Protein AF-A0AAE2Y9I0-F1 (afdb_monomer)

Solvent-accessible surface area (backbone atoms only — not comparable to full-atom values): 38592 Å² total; per-residue (Å²): 131,89,86,80,85,85,92,81,86,86,81,86,80,82,89,84,82,87,54,63,82,59,63,49,53,61,48,51,58,44,52,48,55,45,51,52,48,49,51,42,50,57,42,54,56,47,48,59,47,48,61,46,49,54,58,46,55,78,53,57,71,79,46,91,62,87,66,81,80,91,90,82,84,92,88,93,85,91,84,91,92,90,89,85,81,86,85,70,70,67,61,56,50,50,65,56,50,53,54,54,47,52,55,48,52,53,54,53,48,54,54,44,55,51,50,50,52,51,51,50,49,54,51,51,52,52,51,51,55,48,52,54,50,50,53,52,53,51,52,49,52,52,50,54,48,52,49,51,53,48,50,52,49,49,54,50,52,52,50,54,48,55,53,53,47,51,57,46,56,53,49,51,50,52,51,53,50,51,51,52,54,50,51,53,53,47,54,50,49,53,52,51,48,56,52,46,54,50,50,51,53,51,48,52,55,48,50,52,53,48,54,52,53,52,51,51,50,48,57,48,46,56,49,50,55,52,52,50,25,54,50,47,56,45,52,53,49,51,50,52,52,50,53,52,51,52,52,50,50,54,54,48,52,52,48,50,50,53,49,51,53,50,53,51,57,42,54,52,48,52,49,53,49,52,55,49,48,54,49,49,52,53,46,48,61,49,45,60,46,48,53,52,51,48,53,51,50,48,56,50,45,65,53,49,49,57,54,47,63,56,48,57,75,53,57,69,84,49,62,89,65,57,78,71,68,77,73,66,77,90,72,75,84,82,77,74,82,79,79,79,82,81,76,83,78,81,83,81,81,83,86,86,78,86,88,78,87,85,88,92,86,91,93,95,92,96,95,94,95,97,96,95,96,95,96,98,92,95,96,91,90,85,96,78,69,83,64,56,68,70,43,54,60,54,51,52,61,47,48,55,52,52,49,53,49,48,55,50,51,50,56,49,50,53,51,49,49,55,49,52,55,52,53,49,52,51,50,53,58,48,49,55,53,48,53,52,50,51,54,48,53,50,52,50,53,53,49,49,54,52,51,54,50,55,47,53,53,46,52,50,52,51,52,52,51,52,52,52,48,54,52,50,52,53,50,50,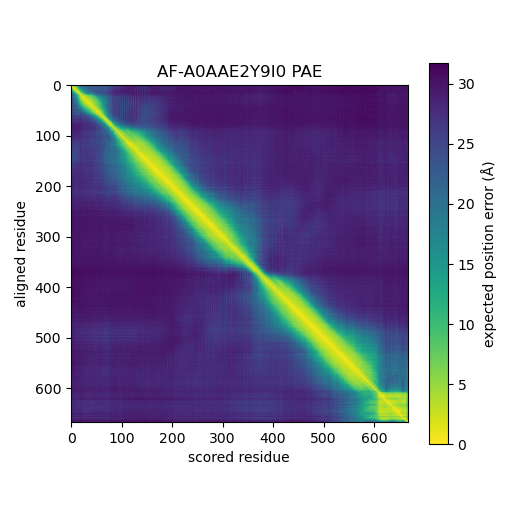54,53,48,52,51,52,53,48,44,49,52,39,52,46,53,68,45,50,54,54,48,53,54,50,47,54,53,48,55,49,51,52,50,52,52,51,50,53,50,52,52,51,54,50,55,48,50,52,51,53,52,50,53,53,52,49,54,52,50,52,56,53,48,51,54,48,52,54,50,53,47,50,55,51,53,50,49,51,51,51,50,52,52,52,49,54,52,49,52,55,48,52,51,49,50,53,53,50,51,50,52,46,52,50,54,49,48,54,47,53,50,54,50,49,52,48,51,53,52,50,61,49,53,53,56,56,53,64,59,49,72,71,40,71,52,49,54,49,47,54,52,32,57,76,59,46,58,42,39,54,71,57,47,28,67,74,69,73,46,58,67,70,57,45,55,52,37,48,64,43,40,36,76,68,51,52,29,45,79,54,100,59,36,34,32,54,43,92,79,78,135

Foldseek 3Di:
DDDDDDDDDDDDDDDDDPPVPPVCCVPVVVVCVVVCVVVVVVCVVVVVVVVVVVVVVVVVPVPDPVDPDDDDDDDDDDDDDDDDDDDPPVVVCCPVVVVVVVVVCVVVVVVVVVVVVVVVVVVVVVVVVVVVVVVVVVVVVVVVVVVVVVVVVVVVVVVVVVVVVVVVVVVVVVVVVVVVVVVVVVVVVVVVVVVVVVVVVVVVVVVVVVVVVVVVVVVVVVVVLLVLLVVLVVVVVVVVVVVVVVVVVVVVVVVVVVVVVVVVVVVVVVVVVVVVVVVVVVVVVVVVVVVVVVVVVVVVVVVVVVVVVVCVVPCVVPPVPPVVPPPPPPPPPPPPDDPPDDPDPDDPDDPDPDDDDDDDDDDDDEDDDDDDDYDDDYDDDDPDPPVPPVVVVVVVVVVVVVVVVVVVVVVVVVVVVVVVVVVVVVVVVVVVVVVVVVVVVVVVVVVVVVVVVVVVVVVVVVVVVVVVVVVVVVVVVVVVSVVSNVVSVVVVVVVVVVVVVVVVVVVVVVVVVVVVVVVVVVVVVVVVVVVVVVVVVVVVVVVVVVVVVVVVVVVVVVVVVVVVVVVVVVVVVVVVVVVVVVVVVVVVVVVVVVVVVVVVVVVVVLVPDLLSVLLVVQVVVQKDFLVRSCVVSVDDSVVSVVSLVVCVVVQQWDDDPGMIGGHPPDD

Secondary structure (DSSP, 8-state):
-------------------STTTTTTTHHHHHHHHHHHHHHHHHHHHHHHHHHHHHHHHHSSSS-SSS-------------------SSHHHHHHHHHHHHHHHHHHHHHHHHHHHHHHHHHHHHHHHHHHHHHHHHHHHHHHHHHHHHHHHHHHHHHHHHHHHHHHHHHHHHHHHHHHHHHHHHHHHHHHHHHHHHHHHHHHHHHHHHHHHHHHHHHHHHHHHHHHHHHHHHHHHHHHHHHHHHHHHHHHHHHHHHHHHHHHHHHHHHHHHHHHHHHHHHHHHHHHHHHHHHHHHHHHHHHHHHHHHHHHHHHHTTTGGGGGGGGGSSTTSGGG-GGGGGS-TTS-SS-----------------------------------SSTHHHHHH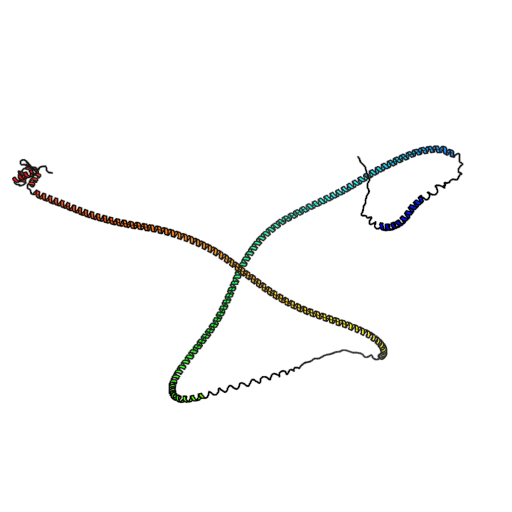HHHHHHHHHHHHHHHHHHHHHHHHHHHHHHHHHHHHHHHHHHHHHHHHHHHHHHHHHHHHHHHHHHHHHHHHHHHHHHHHHHHHHHHHHHHHHHHHHHHHHHHHHHHHHHHHHHHHHHHHHHHHHHHHHHHHHHHHHHHHHHHHHHHHHHHHHHHHHHHHHHHHHHHHHHHHHHHHHHHHHHHHHHHHHHHHHHHHHHHHHHHHHHHHHHHHHHH-HHHHHHHHHHHHSEEEHHHHHHHH---HHHHHHHHHHHTTTTSEEEETTEEEE-S---

Structure (mmCIF, N/CA/C/O backbone):
data_AF-A0AAE2Y9I0-F1
#
_entry.id   AF-A0AAE2Y9I0-F1
#
loop_
_atom_site.group_PDB
_atom_site.id
_atom_site.type_symbol
_atom_site.label_atom_id
_atom_site.label_alt_id
_atom_site.label_comp_id
_atom_site.label_asym_id
_atom_site.label_entity_id
_atom_site.label_seq_id
_atom_site.pdbx_PDB_ins_code
_atom_site.Cartn_x
_atom_site.Cartn_y
_atom_site.Cartn_z
_atom_site.occupancy
_atom_site.B_iso_or_equiv
_atom_site.auth_seq_id
_atom_site.auth_comp_id
_atom_site.auth_asym_id
_atom_site.auth_atom_id
_atom_site.pdbx_PDB_model_num
ATOM 1 N N . MET A 1 1 ? -118.455 -36.376 20.661 1.00 35.84 1 MET A N 1
ATOM 2 C CA . MET A 1 1 ? -117.616 -37.532 20.291 1.00 35.84 1 MET A CA 1
ATOM 3 C C . MET A 1 1 ? -116.541 -37.591 21.371 1.00 35.84 1 MET A C 1
ATOM 5 O O . MET A 1 1 ? -115.889 -36.574 21.562 1.00 35.84 1 MET A O 1
ATOM 9 N N . GLN A 1 2 ? -116.629 -38.518 22.335 1.00 38.59 2 GLN A N 1
ATOM 10 C CA . GLN A 1 2 ? -116.298 -39.958 22.201 1.00 38.59 2 GLN A CA 1
ATOM 11 C C . GLN A 1 2 ? -114.780 -40.130 22.034 1.00 38.59 2 GLN A C 1
ATOM 13 O O . GLN A 1 2 ? -114.181 -39.347 21.306 1.00 38.59 2 GLN A O 1
ATOM 18 N N . GLU A 1 3 ? -114.084 -41.073 22.666 1.00 35.94 3 GLU A N 1
ATOM 19 C CA . GLU A 1 3 ? -114.396 -42.248 23.522 1.00 35.94 3 GLU A CA 1
ATOM 20 C C . GLU A 1 3 ? -113.021 -42.637 24.157 1.00 35.94 3 GLU A C 1
ATOM 22 O O . GLU A 1 3 ? -112.004 -42.138 23.686 1.00 35.94 3 GLU A O 1
ATOM 27 N N . GLU A 1 4 ? -112.757 -43.461 25.171 1.00 35.94 4 GLU A N 1
ATOM 28 C CA . GLU A 1 4 ? -113.425 -44.302 26.171 1.00 35.94 4 GLU A CA 1
ATOM 29 C C . GLU A 1 4 ? -112.281 -44.940 27.027 1.00 35.94 4 GLU A C 1
ATOM 31 O O . GLU A 1 4 ? -111.120 -44.911 26.629 1.00 35.94 4 GLU A O 1
ATOM 36 N N . ASN A 1 5 ? -112.630 -45.580 28.147 1.00 36.09 5 ASN A N 1
ATOM 37 C CA . ASN A 1 5 ? -112.018 -46.792 28.739 1.00 36.09 5 ASN A CA 1
ATOM 38 C C . ASN A 1 5 ? -110.548 -46.948 29.250 1.00 36.09 5 ASN A C 1
ATOM 40 O O . ASN A 1 5 ? -109.535 -46.632 28.634 1.00 36.09 5 ASN A O 1
ATOM 44 N N . ARG A 1 6 ? -110.520 -47.593 30.435 1.00 39.19 6 ARG A N 1
ATOM 45 C CA . ARG A 1 6 ? -109.493 -48.455 31.090 1.00 39.19 6 ARG A CA 1
ATOM 46 C C . ARG A 1 6 ? -109.215 -49.741 30.252 1.00 39.19 6 ARG A C 1
ATOM 48 O O . ARG A 1 6 ? -109.975 -49.918 29.303 1.00 39.19 6 ARG A O 1
ATOM 55 N N . PRO A 1 7 ? -108.262 -50.677 30.555 1.00 52.62 7 PRO A N 1
ATOM 56 C CA . PRO A 1 7 ? -107.837 -51.187 31.893 1.00 52.62 7 PRO A CA 1
ATOM 57 C C . PRO A 1 7 ? -106.330 -51.632 31.927 1.00 52.62 7 PRO A C 1
ATOM 59 O O . PRO A 1 7 ? -105.586 -51.169 31.076 1.00 52.62 7 PRO A O 1
ATOM 62 N N . GLU A 1 8 ? -105.697 -52.473 32.766 1.00 33.06 8 GLU A N 1
ATOM 63 C CA . GLU A 1 8 ? -105.813 -53.136 34.088 1.00 33.06 8 GLU A CA 1
ATOM 64 C C . GLU A 1 8 ? -104.482 -53.905 34.354 1.00 33.06 8 GLU A C 1
ATOM 66 O O . GLU A 1 8 ? -103.784 -54.244 33.407 1.00 33.06 8 GLU A O 1
ATOM 71 N N . ALA A 1 9 ? -104.220 -54.253 35.626 1.00 29.55 9 ALA A N 1
ATOM 72 C CA . ALA A 1 9 ? -103.550 -55.476 36.133 1.00 29.55 9 ALA A CA 1
ATOM 73 C C . ALA A 1 9 ? -102.106 -55.914 35.730 1.00 29.55 9 ALA A C 1
ATOM 75 O O . ALA A 1 9 ? -101.673 -55.860 34.587 1.00 29.55 9 ALA A O 1
ATOM 76 N N . GLY A 1 10 ? -101.417 -56.526 36.712 1.00 30.02 10 GLY A N 1
ATOM 77 C CA . GLY A 1 10 ? -100.132 -57.243 36.569 1.00 30.02 10 GLY A CA 1
ATOM 78 C C . GLY A 1 10 ? -98.880 -56.370 36.790 1.00 30.02 10 GLY A C 1
ATOM 79 O O . GLY A 1 10 ? -98.886 -55.193 36.463 1.00 30.02 10 GLY A O 1
ATOM 80 N N . GLY A 1 11 ? -97.777 -56.866 37.367 1.00 31.95 11 GLY A N 1
ATOM 81 C CA . GLY A 1 11 ? -97.525 -58.193 37.944 1.00 31.95 11 GLY A CA 1
ATOM 82 C C . GLY A 1 11 ? -96.222 -58.233 38.772 1.00 31.95 11 GLY A C 1
ATOM 83 O O . GLY A 1 11 ? -95.284 -57.498 38.496 1.00 31.95 11 GLY A O 1
ATOM 84 N N . LEU A 1 12 ? -96.217 -59.070 39.815 1.00 29.14 12 LEU A N 1
ATOM 85 C CA . LEU A 1 12 ? -95.182 -59.257 40.853 1.00 29.14 12 LEU A CA 1
ATOM 86 C C . LEU A 1 12 ? -93.814 -59.791 40.359 1.00 29.14 12 LEU A C 1
ATOM 88 O O . LEU A 1 12 ? -93.726 -60.336 39.263 1.00 29.14 12 LEU A O 1
ATOM 92 N N . LYS A 1 13 ? -92.837 -59.794 41.294 1.00 39.19 13 LYS A N 1
ATOM 93 C CA . LYS A 1 13 ? -91.459 -60.357 41.249 1.00 39.19 13 LYS A CA 1
ATOM 94 C C . LYS A 1 13 ? -90.425 -59.450 40.558 1.00 39.19 13 LYS A C 1
ATOM 96 O O . LYS A 1 13 ? -90.561 -59.177 39.374 1.00 39.19 13 LYS A O 1
ATOM 101 N N . ALA A 1 14 ? -89.411 -58.877 41.219 1.00 31.19 14 ALA A N 1
ATOM 102 C CA . ALA A 1 14 ? -88.789 -59.104 42.544 1.00 31.19 14 ALA A CA 1
ATOM 103 C C . ALA A 1 14 ? -87.972 -60.407 42.687 1.00 31.19 14 ALA A C 1
ATOM 105 O O . ALA A 1 14 ? -88.260 -61.376 41.993 1.00 31.19 14 ALA A O 1
ATOM 106 N N . GLU A 1 15 ? -86.988 -60.372 43.602 1.00 36.78 15 GLU A N 1
ATOM 107 C CA . GLU A 1 15 ? -85.827 -61.284 43.749 1.00 36.78 15 GLU A CA 1
ATOM 108 C C . GLU A 1 15 ? -84.766 -61.122 42.615 1.00 36.78 15 GLU A C 1
ATOM 110 O O . GLU A 1 15 ? -85.115 -60.865 41.467 1.00 36.78 15 GLU A O 1
ATOM 115 N N . GLU A 1 16 ? -83.444 -61.148 42.866 1.00 35.66 16 GLU A N 1
ATOM 116 C CA . GLU A 1 16 ? -82.721 -61.600 44.073 1.00 35.66 16 GLU A CA 1
ATOM 117 C C . GLU A 1 16 ? -81.320 -60.944 44.281 1.00 35.66 16 GLU A C 1
ATOM 119 O O . GLU A 1 16 ? -80.697 -60.459 43.337 1.00 35.66 16 GLU A O 1
ATOM 124 N N . PHE A 1 17 ? -80.812 -61.023 45.524 1.00 35.09 17 PHE A N 1
ATOM 125 C CA . PHE A 1 17 ? -79.443 -60.732 46.018 1.00 35.09 17 PHE A CA 1
ATOM 126 C C . PHE A 1 17 ? -78.921 -59.281 46.156 1.00 35.09 17 PHE A C 1
ATOM 128 O O . PHE A 1 17 ? -79.472 -58.313 45.642 1.00 35.09 17 PHE A O 1
ATOM 135 N N . TYR A 1 18 ? -77.851 -59.159 46.962 1.00 43.16 18 TYR A N 1
ATOM 136 C CA . TYR A 1 18 ? -77.268 -57.924 47.522 1.00 43.16 18 TYR A CA 1
ATOM 137 C C . TYR A 1 18 ? -78.236 -57.103 48.399 1.00 43.16 18 TYR A C 1
ATOM 139 O O . TYR A 1 18 ? -78.216 -55.877 48.419 1.00 43.16 18 TYR A O 1
ATOM 147 N N . SER A 1 19 ? -79.128 -57.758 49.143 1.00 51.34 19 SER A N 1
ATOM 148 C CA . SER A 1 19 ? -78.824 -58.218 50.509 1.00 51.34 19 SER A CA 1
ATOM 149 C C . SER A 1 19 ? -78.333 -57.098 51.449 1.00 51.34 19 SER A C 1
ATOM 151 O O . SER A 1 19 ? -77.196 -57.108 51.921 1.00 51.34 19 SER A O 1
ATOM 153 N N . ALA A 1 20 ? -79.224 -56.160 51.788 1.00 49.28 20 ALA A N 1
ATOM 154 C CA . ALA A 1 20 ? -79.205 -55.532 53.120 1.00 49.28 20 ALA A CA 1
ATOM 155 C C . ALA A 1 20 ? -79.771 -56.495 54.193 1.00 49.28 20 ALA A C 1
ATOM 157 O O . ALA A 1 20 ? -79.472 -56.358 55.388 1.00 49.28 20 ALA A O 1
ATOM 158 N N . ASP A 1 21 ? -80.424 -57.569 53.728 1.00 51.81 21 ASP A N 1
ATOM 159 C CA . ASP A 1 21 ? -80.475 -58.944 54.259 1.00 51.81 21 ASP A CA 1
ATOM 160 C C . ASP A 1 21 ? -79.059 -59.560 54.392 1.00 51.81 21 ASP A C 1
ATOM 162 O O . ASP A 1 21 ? -78.764 -60.663 53.924 1.00 51.81 21 ASP A O 1
ATOM 166 N N . LEU A 1 22 ? -78.163 -58.780 54.995 1.00 54.69 22 LEU A N 1
ATOM 167 C CA . LEU A 1 22 ? -76.766 -59.056 55.323 1.00 54.69 22 LEU A CA 1
ATOM 168 C C . LEU A 1 22 ? -76.233 -58.097 56.410 1.00 54.69 22 LEU A C 1
ATOM 170 O O . LEU A 1 22 ? -75.142 -58.325 56.910 1.00 54.69 22 LEU A O 1
ATOM 174 N N . LEU A 1 23 ? -76.937 -57.004 56.764 1.00 54.12 23 LEU A N 1
ATOM 175 C CA . LEU A 1 23 ? -76.448 -56.030 57.762 1.00 54.12 23 LEU A CA 1
ATOM 176 C C . LEU A 1 23 ? -77.480 -55.520 58.782 1.00 54.12 23 LEU A C 1
ATOM 178 O O . LEU A 1 23 ? -77.065 -55.061 59.842 1.00 54.12 23 LEU A O 1
ATOM 182 N N . ARG A 1 24 ? -78.796 -55.690 58.572 1.00 53.62 24 ARG A N 1
ATOM 183 C CA . ARG A 1 24 ? -79.709 -55.888 59.727 1.00 53.62 24 ARG A CA 1
ATOM 184 C C . ARG A 1 24 ? -79.827 -57.364 60.112 1.00 53.62 24 ARG A C 1
ATOM 186 O O . ARG A 1 24 ? -79.843 -57.652 61.306 1.00 53.62 24 ARG A O 1
ATOM 193 N N . LYS A 1 25 ? -79.625 -58.250 59.129 1.00 58.16 25 LYS A N 1
ATOM 194 C CA . LYS A 1 25 ? -79.314 -59.684 59.274 1.00 58.16 25 LYS A CA 1
ATOM 195 C C . LYS A 1 25 ? -78.052 -60.019 60.094 1.00 58.16 25 LYS A C 1
ATOM 197 O O . LYS A 1 25 ? -77.773 -61.182 60.336 1.00 58.16 25 LYS A O 1
ATOM 202 N N . ASN A 1 26 ? -77.282 -59.016 60.523 1.00 55.97 26 ASN A N 1
ATOM 203 C CA . ASN A 1 26 ? -76.090 -59.221 61.354 1.00 55.97 26 ASN A CA 1
ATOM 204 C C . ASN A 1 26 ? -76.201 -58.610 62.763 1.00 55.97 26 ASN A C 1
ATOM 206 O O . ASN A 1 26 ? -75.243 -58.724 63.522 1.00 55.97 26 ASN A O 1
ATOM 210 N N . LEU A 1 27 ? -77.319 -57.960 63.124 1.00 58.41 27 LEU A N 1
ATOM 211 C CA . LEU A 1 27 ? -77.526 -57.436 64.486 1.00 58.41 27 LEU A CA 1
ATOM 212 C C . LEU A 1 27 ? -78.959 -57.618 65.007 1.00 58.41 27 LEU A C 1
ATOM 214 O O . LEU A 1 27 ? -79.124 -58.025 66.152 1.00 58.41 27 LEU A O 1
ATOM 218 N N . SER A 1 28 ? -79.991 -57.389 64.183 1.00 60.69 28 SER A N 1
ATOM 219 C CA . SER A 1 28 ? -81.358 -57.784 64.558 1.00 60.69 28 SER A CA 1
ATOM 220 C C . SER A 1 28 ? -81.423 -59.308 64.592 1.00 60.69 28 SER A C 1
ATOM 222 O O . SER A 1 28 ? -81.642 -59.885 65.648 1.00 60.69 28 SER A O 1
ATOM 224 N N . ASP A 1 29 ? -81.034 -59.963 63.500 1.00 61.03 29 ASP A N 1
ATOM 225 C CA . ASP A 1 29 ? -80.824 -61.412 63.412 1.00 61.03 29 ASP A CA 1
ATOM 226 C C . ASP A 1 29 ? -79.531 -61.862 64.147 1.00 61.03 29 ASP A C 1
ATOM 228 O O . ASP A 1 29 ? -78.886 -62.836 63.761 1.00 61.03 29 ASP A O 1
ATOM 232 N N . LEU A 1 30 ? -79.136 -61.149 65.211 1.00 55.91 30 LEU A N 1
ATOM 233 C CA . LEU A 1 30 ? -78.160 -61.604 66.203 1.00 55.91 30 LEU A CA 1
ATOM 234 C C . LEU A 1 30 ? -78.705 -61.478 67.633 1.00 55.91 30 LEU A C 1
ATOM 236 O O . LEU A 1 30 ? -78.523 -62.406 68.408 1.00 55.91 30 LEU A O 1
ATOM 240 N N . GLU A 1 31 ? -79.419 -60.401 67.980 1.00 57.84 31 GLU A N 1
ATOM 241 C CA . GLU A 1 31 ? -80.055 -60.270 69.307 1.00 57.84 31 GLU A CA 1
ATOM 242 C C . GLU A 1 31 ? -81.486 -60.832 69.334 1.00 57.84 31 GLU A C 1
ATOM 244 O O . GLU A 1 31 ? -81.827 -61.578 70.251 1.00 57.84 31 GLU A O 1
ATOM 249 N N . SER A 1 32 ? -82.281 -60.631 68.276 1.00 65.88 32 SER A N 1
ATOM 250 C CA . SER A 1 32 ? -83.476 -61.457 68.038 1.00 65.88 32 SER A CA 1
ATOM 251 C C . SER A 1 32 ? -83.062 -62.907 67.747 1.00 65.88 32 SER A C 1
ATOM 253 O O . SER A 1 32 ? -83.645 -63.821 68.308 1.00 65.88 32 SER A O 1
ATOM 255 N N . ALA A 1 33 ? -81.939 -63.169 67.066 1.00 60.62 33 ALA A N 1
ATOM 256 C CA . ALA A 1 33 ? -81.393 -64.536 66.986 1.00 60.62 33 ALA A CA 1
ATOM 257 C C . ALA A 1 33 ? -80.727 -65.055 68.288 1.00 60.62 33 ALA A C 1
ATOM 259 O O . ALA A 1 33 ? -80.147 -66.141 68.281 1.00 60.62 33 ALA A O 1
ATOM 260 N N . VAL A 1 34 ? -80.827 -64.329 69.409 1.00 59.75 34 VAL A N 1
ATOM 261 C CA . VAL A 1 34 ? -80.485 -64.820 70.755 1.00 59.75 34 VAL A CA 1
ATOM 262 C C . VAL A 1 34 ? -81.750 -65.000 71.593 1.00 59.75 34 VAL A C 1
ATOM 264 O O . VAL A 1 34 ? -81.954 -66.094 72.122 1.00 59.75 34 VAL A O 1
ATOM 267 N N . ASP A 1 35 ? -82.644 -64.008 71.658 1.00 61.06 35 ASP A N 1
ATOM 268 C CA . ASP A 1 35 ? -83.879 -64.129 72.446 1.00 61.06 35 ASP A CA 1
ATOM 269 C C . ASP A 1 35 ? -85.039 -64.817 71.702 1.00 61.06 35 ASP A C 1
ATOM 271 O O . ASP A 1 35 ? -85.766 -65.560 72.350 1.00 61.06 35 ASP A O 1
ATOM 275 N N . ASP A 1 36 ? -85.170 -64.738 70.371 1.00 67.38 36 ASP A N 1
ATOM 276 C CA . ASP A 1 36 ? -86.074 -65.620 69.600 1.00 67.38 36 ASP A CA 1
ATOM 277 C C . ASP A 1 36 ? -85.489 -67.028 69.423 1.00 67.38 36 ASP A C 1
ATOM 279 O O . ASP A 1 36 ? -86.234 -67.964 69.155 1.00 67.38 36 ASP A O 1
ATOM 283 N N . VAL A 1 37 ? -84.181 -67.238 69.626 1.00 66.31 37 VAL A N 1
ATOM 284 C CA . VAL A 1 37 ? -83.632 -68.599 69.792 1.00 66.31 37 VAL A CA 1
ATOM 285 C C . VAL A 1 37 ? -83.956 -69.138 71.183 1.00 66.31 37 VAL A C 1
ATOM 287 O O . VAL A 1 37 ? -84.299 -70.310 71.312 1.00 66.31 37 VAL A O 1
ATOM 290 N N . ARG A 1 38 ? -83.915 -68.304 72.226 1.00 61.78 38 ARG A N 1
ATOM 291 C CA . ARG A 1 38 ? -84.226 -68.709 73.603 1.00 61.78 38 ARG A CA 1
ATOM 292 C C . ARG A 1 38 ? -85.725 -68.918 73.832 1.00 61.78 38 ARG A C 1
ATOM 294 O O . ARG A 1 38 ? -86.134 -70.006 74.228 1.00 61.78 38 ARG A O 1
ATOM 301 N N . LEU A 1 39 ? -86.546 -67.918 73.516 1.00 63.69 39 LEU A N 1
ATOM 302 C CA . LEU A 1 39 ? -88.004 -68.025 73.501 1.00 63.69 39 LEU A CA 1
ATOM 303 C C . LEU A 1 39 ? -88.475 -68.975 72.402 1.00 63.69 39 LEU A C 1
ATOM 305 O O . LEU A 1 39 ? -89.467 -69.657 72.608 1.00 63.69 39 LEU A O 1
ATOM 309 N N . GLY A 1 40 ? -87.763 -69.103 71.281 1.00 63.81 40 GLY A N 1
ATOM 310 C CA . GLY A 1 40 ? -88.036 -70.139 70.283 1.00 63.81 40 GLY A CA 1
ATOM 311 C C . GLY A 1 40 ? -87.772 -71.548 70.802 1.00 63.81 40 GLY A C 1
ATOM 312 O O . GLY A 1 40 ? -88.524 -72.452 70.460 1.00 63.81 40 GLY A O 1
ATOM 313 N N . LEU A 1 41 ? -86.782 -71.755 71.676 1.00 59.84 41 LEU A N 1
ATOM 314 C CA . LEU A 1 41 ? -86.561 -73.043 72.336 1.00 59.84 41 LEU A CA 1
ATOM 315 C C . LEU A 1 41 ? -87.693 -73.342 73.333 1.00 59.84 41 LEU A C 1
ATOM 317 O O . LEU A 1 41 ? -88.341 -74.386 73.235 1.00 59.84 41 LEU A O 1
ATOM 321 N N . ASP A 1 42 ? -88.000 -72.397 74.225 1.00 56.00 42 ASP A N 1
ATOM 322 C CA . ASP A 1 42 ? -89.051 -72.556 75.239 1.00 56.00 42 ASP A CA 1
ATOM 323 C C . ASP A 1 42 ? -90.469 -72.609 74.628 1.00 56.00 42 ASP A C 1
ATOM 325 O O . ASP A 1 42 ? -91.330 -73.332 75.136 1.00 56.00 42 ASP A O 1
ATOM 329 N N . ALA A 1 43 ? -90.724 -71.923 73.508 1.00 61.44 43 ALA A N 1
ATOM 330 C CA . ALA A 1 43 ? -91.999 -71.934 72.783 1.00 61.44 43 ALA A CA 1
ATOM 331 C C . ALA A 1 43 ? -92.099 -73.036 71.716 1.00 61.44 43 ALA A C 1
ATOM 333 O O . ALA A 1 43 ? -93.210 -73.468 71.423 1.00 61.44 43 ALA A O 1
ATOM 334 N N . ALA A 1 44 ? -90.998 -73.575 71.180 1.00 58.75 44 ALA A N 1
ATOM 335 C CA . ALA A 1 44 ? -91.052 -74.833 70.430 1.00 58.75 44 ALA A CA 1
ATOM 336 C C . ALA A 1 44 ? -91.412 -75.993 71.368 1.00 58.75 44 ALA A C 1
ATOM 338 O O . ALA A 1 44 ? -92.227 -76.843 71.008 1.00 58.75 44 ALA A O 1
ATOM 339 N N . ILE A 1 45 ? -90.879 -75.993 72.595 1.00 56.84 45 ILE A N 1
ATOM 340 C CA . ILE A 1 45 ? -91.241 -76.959 73.639 1.00 56.84 45 ILE A CA 1
ATOM 341 C C . ILE A 1 45 ? -92.691 -76.730 74.103 1.00 56.84 45 ILE A C 1
ATOM 343 O O . ILE A 1 45 ? -93.505 -77.653 74.047 1.00 56.84 45 ILE A O 1
ATOM 347 N N . SER A 1 46 ? -93.052 -75.502 74.490 1.00 60.22 46 SER A N 1
ATOM 348 C CA . SER A 1 46 ? -94.386 -75.197 75.036 1.00 60.22 46 SER A CA 1
ATOM 349 C C . SER A 1 46 ? -95.492 -75.210 73.978 1.00 60.22 46 SER A C 1
ATOM 351 O O . SER A 1 46 ? -96.567 -75.730 74.237 1.00 60.22 46 SER A O 1
ATOM 353 N N . GLY A 1 47 ? -95.242 -74.720 72.764 1.00 60.66 47 GLY A N 1
ATOM 354 C CA . GLY A 1 47 ? -96.206 -74.703 71.658 1.00 60.66 47 GLY A CA 1
ATOM 355 C C . GLY A 1 47 ? -96.464 -76.082 71.044 1.00 60.66 47 GLY A C 1
ATOM 356 O O . GLY A 1 47 ? -97.585 -76.352 70.608 1.00 60.66 47 GLY A O 1
ATOM 357 N N . SER A 1 48 ? -95.478 -76.988 71.082 1.00 54.75 48 SER A N 1
ATOM 358 C CA . SER A 1 48 ? -95.699 -78.416 70.790 1.00 54.75 48 SER A CA 1
ATOM 359 C C . SER A 1 48 ? -96.565 -79.089 71.860 1.00 54.75 48 SER A C 1
ATOM 361 O O . SER A 1 48 ? -97.316 -80.012 71.556 1.00 54.75 48 SER A O 1
ATOM 363 N N . LEU A 1 49 ? -96.502 -78.604 73.105 1.00 55.12 49 LEU A N 1
ATOM 364 C CA . LEU A 1 49 ? -97.372 -79.017 74.208 1.00 55.12 49 LEU A CA 1
ATOM 365 C C . LEU A 1 49 ? -98.771 -78.381 74.128 1.00 55.12 49 LEU A C 1
ATOM 367 O O . LEU A 1 49 ? -99.748 -79.068 74.403 1.00 55.12 49 LEU A O 1
ATOM 371 N N . GLU A 1 50 ? -98.902 -77.120 73.712 1.00 56.34 50 GLU A N 1
ATOM 372 C CA . GLU A 1 50 ? -100.181 -76.397 73.632 1.00 56.34 50 GLU A CA 1
ATOM 373 C C . GLU A 1 50 ? -101.021 -76.861 72.423 1.00 56.34 50 GLU A C 1
ATOM 375 O O . GLU A 1 50 ? -102.195 -77.189 72.579 1.00 56.34 50 GLU A O 1
ATOM 380 N N . ASN A 1 51 ? -100.413 -77.056 71.242 1.00 56.22 51 ASN A N 1
ATOM 381 C CA . ASN A 1 51 ? -101.101 -77.717 70.121 1.00 56.22 51 ASN A CA 1
ATOM 382 C C . ASN A 1 51 ? -101.436 -79.190 70.422 1.00 56.22 51 ASN A C 1
ATOM 384 O O . ASN A 1 51 ? -102.368 -79.736 69.832 1.00 56.22 51 ASN A O 1
ATOM 388 N N . LEU A 1 52 ? -100.734 -79.850 71.353 1.00 57.66 52 LEU A N 1
ATOM 389 C CA . LEU A 1 52 ? -101.157 -81.161 71.854 1.00 57.66 52 LEU A CA 1
ATOM 390 C C . LEU A 1 52 ? -102.280 -81.042 72.901 1.00 57.66 52 LEU A C 1
ATOM 392 O O . LEU A 1 52 ? -103.166 -81.887 72.932 1.00 57.66 52 LEU A O 1
ATOM 396 N N . LYS A 1 53 ? -102.298 -79.980 73.712 1.00 58.88 53 LYS A N 1
ATOM 397 C CA . LYS A 1 53 ? -103.323 -79.671 74.724 1.00 58.88 53 LYS A CA 1
ATOM 398 C C . LYS A 1 53 ? -104.687 -79.346 74.106 1.00 58.88 53 LYS A C 1
ATOM 400 O O . LYS A 1 53 ? -105.702 -79.805 74.628 1.00 58.88 53 LYS A O 1
ATOM 405 N N . ASP A 1 54 ? -104.719 -78.688 72.950 1.00 55.94 54 ASP A N 1
ATOM 406 C CA . ASP A 1 54 ? -105.963 -78.483 72.198 1.00 55.94 54 ASP A CA 1
ATOM 407 C C . ASP A 1 54 ? -106.396 -79.743 71.420 1.00 55.94 54 ASP A C 1
ATOM 409 O O . ASP A 1 54 ? -107.592 -80.031 71.327 1.00 55.94 54 ASP A O 1
ATOM 413 N N . ASN A 1 55 ? -105.454 -80.597 70.993 1.00 55.84 55 ASN A N 1
ATOM 414 C CA . ASN A 1 55 ? -105.771 -81.971 70.565 1.00 55.84 55 ASN A CA 1
ATOM 415 C C . ASN A 1 55 ? -106.285 -82.855 71.726 1.00 55.84 55 ASN A C 1
ATOM 417 O O . ASN A 1 55 ? -107.089 -83.759 71.502 1.00 55.84 55 ASN A O 1
ATOM 421 N N . ILE A 1 56 ? -105.878 -82.583 72.970 1.00 49.16 56 ILE A N 1
ATOM 422 C CA . ILE A 1 56 ? -106.399 -83.235 74.183 1.00 49.16 56 ILE A CA 1
ATOM 423 C C . ILE A 1 56 ? -107.811 -82.727 74.513 1.00 49.16 56 ILE A C 1
ATOM 425 O O . ILE A 1 56 ? -108.664 -83.522 74.906 1.00 49.16 56 ILE A O 1
ATOM 429 N N . LEU A 1 57 ? -108.112 -81.441 74.303 1.00 45.78 57 LEU A N 1
ATOM 430 C CA . LEU A 1 57 ? -109.453 -80.890 74.535 1.00 45.78 57 LEU A CA 1
ATOM 431 C C . LEU A 1 57 ? -110.477 -81.308 73.469 1.00 45.78 57 LEU A C 1
ATOM 433 O O . LEU A 1 57 ? -111.609 -81.620 73.836 1.00 45.78 57 LEU A O 1
ATOM 437 N N . ASN A 1 58 ? -110.073 -81.477 72.205 1.00 51.84 58 ASN A N 1
ATOM 438 C CA . ASN A 1 58 ? -110.917 -82.100 71.169 1.00 51.84 58 ASN A CA 1
ATOM 439 C C . ASN A 1 58 ? -111.149 -83.619 71.363 1.00 51.84 58 ASN A C 1
ATOM 441 O O . ASN A 1 58 ? -111.897 -84.228 70.599 1.00 51.84 58 ASN A O 1
ATOM 445 N N . MET A 1 59 ? -110.560 -84.237 72.395 1.00 38.72 59 MET A N 1
ATOM 446 C CA . MET A 1 59 ? -110.892 -85.600 72.842 1.00 38.72 59 MET A CA 1
ATOM 447 C C . MET A 1 59 ? -111.396 -85.683 74.291 1.00 38.72 59 MET A C 1
ATOM 449 O O . MET A 1 59 ? -111.755 -86.773 74.735 1.00 38.72 59 MET A O 1
ATOM 453 N N . LYS A 1 60 ? -111.481 -84.568 75.030 1.00 38.72 60 LYS A N 1
ATOM 454 C CA . LYS A 1 60 ? -111.858 -84.589 76.452 1.00 38.72 60 LYS A CA 1
ATOM 455 C C . LYS A 1 60 ? -113.307 -85.031 76.665 1.00 38.72 60 LYS A C 1
ATOM 457 O O . LYS A 1 60 ? -113.552 -85.943 77.446 1.00 38.72 60 LYS A O 1
ATOM 462 N N . ASP A 1 61 ? -114.245 -84.415 75.946 1.00 37.69 61 ASP A N 1
ATOM 463 C CA . ASP A 1 61 ? -115.691 -84.611 76.140 1.00 37.69 61 ASP A CA 1
ATOM 464 C C . ASP A 1 61 ? -116.399 -85.112 74.854 1.00 37.69 61 ASP A C 1
ATOM 466 O O . ASP A 1 61 ? -117.590 -84.905 74.637 1.00 37.69 61 ASP A O 1
ATOM 470 N N . LEU A 1 62 ? -115.657 -85.858 74.016 1.00 42.88 62 LEU A N 1
ATOM 471 C CA . LEU A 1 62 ? -116.224 -86.973 73.226 1.00 42.88 62 LEU A CA 1
ATOM 472 C C . LEU A 1 62 ? -116.394 -88.236 74.113 1.00 42.88 62 LEU A C 1
ATOM 474 O O . LEU A 1 62 ? -116.994 -89.236 73.717 1.00 42.88 62 LEU A O 1
ATOM 478 N N . VAL A 1 63 ? -115.883 -88.172 75.345 1.00 39.84 63 VAL A N 1
ATOM 479 C CA . VAL A 1 63 ? -116.205 -89.058 76.465 1.00 39.84 63 VAL A CA 1
ATOM 480 C C . VAL A 1 63 ? -117.393 -88.454 77.229 1.00 39.84 63 VAL A C 1
ATOM 482 O O . VAL A 1 63 ? -117.585 -87.244 77.232 1.00 39.84 63 VAL A O 1
ATOM 485 N N . SER A 1 64 ? -118.178 -89.287 77.911 1.00 36.12 64 SER A N 1
ATOM 486 C CA . SER A 1 64 ? -119.214 -88.848 78.864 1.00 36.12 64 SER A CA 1
ATOM 487 C C . SER A 1 64 ? -120.498 -88.212 78.310 1.00 36.12 64 SER A C 1
ATOM 489 O O . SER A 1 64 ? -121.186 -87.586 79.104 1.00 36.12 64 SER A O 1
ATOM 491 N N . GLU A 1 65 ? -120.904 -88.453 77.047 1.00 34.00 65 GLU A N 1
ATOM 492 C CA . GLU A 1 65 ? -122.327 -88.791 76.790 1.00 34.00 65 GLU A CA 1
ATOM 493 C C . GLU A 1 65 ? -122.713 -89.508 75.473 1.00 34.00 65 GLU A C 1
ATOM 495 O O . GLU A 1 65 ? -123.754 -89.241 74.873 1.00 34.00 65 GLU A O 1
ATOM 500 N N . ARG A 1 66 ? -121.984 -90.571 75.087 1.00 50.62 66 ARG A N 1
ATOM 501 C CA . ARG A 1 66 ? -122.612 -91.679 74.326 1.00 50.62 66 ARG A CA 1
ATOM 502 C C . ARG A 1 66 ? -123.055 -92.829 75.239 1.00 50.62 66 ARG A C 1
ATOM 504 O O . ARG A 1 66 ? -122.704 -93.983 75.019 1.00 50.62 66 ARG A O 1
ATOM 511 N N . LEU A 1 67 ? -123.899 -92.454 76.202 1.00 43.50 67 LEU A N 1
ATOM 512 C CA . LEU A 1 67 ? -124.569 -93.262 77.227 1.00 43.50 67 LEU A CA 1
ATOM 513 C C . LEU A 1 67 ? -123.634 -93.921 78.264 1.00 43.50 67 LEU A C 1
ATOM 515 O O . LEU A 1 67 ? -122.620 -94.518 77.926 1.00 43.50 67 LEU A O 1
ATOM 519 N N . VAL A 1 68 ? -123.950 -93.898 79.563 1.00 43.62 68 VAL A N 1
ATOM 520 C CA . VAL A 1 68 ? -125.178 -93.426 80.258 1.00 43.62 68 VAL A CA 1
ATOM 521 C C . VAL A 1 68 ? -125.419 -91.903 80.092 1.00 43.62 68 VAL A C 1
ATOM 523 O O . VAL A 1 68 ? -124.445 -91.192 79.888 1.00 43.62 68 VAL A O 1
ATOM 526 N N . ALA A 1 69 ? -126.682 -91.424 80.072 1.00 54.12 69 ALA A N 1
ATOM 527 C CA . ALA A 1 69 ? -127.056 -90.084 79.549 1.00 54.12 69 ALA A CA 1
ATOM 528 C C . ALA A 1 69 ? -128.039 -89.220 80.394 1.00 54.12 69 ALA A C 1
ATOM 530 O O . ALA A 1 69 ? -128.831 -89.834 81.119 1.00 54.12 69 ALA A O 1
ATOM 531 N N . LYS A 1 70 ? -128.021 -87.857 80.277 1.00 54.47 70 LYS A N 1
ATOM 532 C CA . LYS A 1 70 ? -128.925 -86.791 80.849 1.00 54.47 70 LYS A CA 1
ATOM 533 C C . LYS A 1 70 ? -128.417 -85.318 80.625 1.00 54.47 70 LYS A C 1
ATOM 535 O O . LYS A 1 70 ? -127.222 -85.095 80.600 1.00 54.47 70 LYS A O 1
ATOM 540 N N . VAL A 1 71 ? -129.191 -84.198 80.618 1.00 51.94 71 VAL A N 1
ATOM 541 C CA . VAL A 1 71 ? -130.648 -83.874 80.768 1.00 51.94 71 VAL A CA 1
ATOM 542 C C . VAL A 1 71 ? -131.045 -82.461 80.204 1.00 51.94 71 VAL A C 1
ATOM 544 O O . VAL A 1 71 ? -130.773 -82.189 79.040 1.00 51.94 71 VAL A O 1
ATOM 547 N N . HIS A 1 72 ? -131.770 -81.591 80.943 1.00 47.97 72 HIS A N 1
ATOM 548 C CA . HIS A 1 72 ? -132.432 -80.335 80.500 1.00 47.97 72 HIS A CA 1
ATOM 549 C C . HIS A 1 72 ? -132.866 -79.428 81.703 1.00 47.97 72 HIS A C 1
ATOM 551 O O . HIS A 1 72 ? -132.511 -79.770 82.827 1.00 47.97 72 HIS A O 1
ATOM 557 N N . ILE A 1 73 ? -133.701 -78.375 81.479 1.00 46.22 73 ILE A N 1
ATOM 558 C CA . ILE A 1 73 ? -134.387 -77.453 82.461 1.00 46.22 73 ILE A CA 1
ATOM 559 C C . ILE A 1 73 ? -133.468 -76.354 83.053 1.00 46.22 73 ILE A C 1
ATOM 561 O O . ILE A 1 73 ? -132.389 -76.678 83.525 1.00 46.22 73 ILE A O 1
ATOM 565 N N . ARG A 1 74 ? -133.743 -75.027 83.091 1.00 56.66 74 ARG A N 1
ATOM 566 C CA . ARG A 1 74 ? -134.812 -74.074 82.638 1.00 56.66 74 ARG A CA 1
ATOM 567 C C . ARG A 1 74 ? -136.170 -73.994 83.389 1.00 56.66 74 ARG A C 1
ATOM 569 O O . ARG A 1 74 ? -136.976 -74.907 83.280 1.00 56.66 74 ARG A O 1
ATOM 576 N N . PHE A 1 75 ? -136.481 -72.836 84.009 1.00 47.72 75 PHE A N 1
ATOM 577 C CA . PHE A 1 75 ? -137.741 -72.518 84.739 1.00 47.72 75 PHE A CA 1
ATOM 578 C C . PHE A 1 75 ? -138.138 -71.007 84.662 1.00 47.72 75 PHE A C 1
ATOM 580 O O . PHE A 1 75 ? -137.323 -70.224 84.172 1.00 47.72 75 PHE A O 1
ATOM 587 N N . ALA A 1 76 ? -139.349 -70.589 85.101 1.00 46.75 76 ALA A N 1
ATOM 588 C CA . ALA A 1 76 ? -139.857 -69.184 85.118 1.00 46.75 76 ALA A CA 1
ATOM 589 C C . ALA A 1 76 ? -141.158 -68.976 85.970 1.00 46.75 76 ALA A C 1
ATOM 591 O O . ALA A 1 76 ? -141.712 -69.975 86.424 1.00 46.75 76 ALA A O 1
ATOM 592 N N . SER A 1 77 ? -141.666 -67.719 86.083 1.00 47.81 77 SER A N 1
ATOM 593 C CA . SER A 1 77 ? -143.055 -67.248 86.433 1.00 47.81 77 SER A CA 1
ATOM 594 C C . SER A 1 77 ? -143.219 -66.299 87.665 1.00 47.81 77 SER A C 1
ATOM 596 O O . SER A 1 77 ? -142.299 -66.178 88.466 1.00 47.81 77 SER A O 1
ATOM 598 N N . GLU A 1 78 ? -144.420 -65.684 87.790 1.00 40.88 78 GLU A N 1
ATOM 599 C CA . GLU A 1 78 ? -144.997 -64.800 88.859 1.00 40.88 78 GLU A CA 1
ATOM 600 C C . GLU A 1 78 ? -144.536 -63.304 88.919 1.00 40.88 78 GLU A C 1
ATOM 602 O O . GLU A 1 78 ? -143.459 -62.994 88.421 1.00 40.88 78 GLU A O 1
ATOM 607 N N . LEU A 1 79 ? -145.272 -62.283 89.439 1.00 40.44 79 LEU A N 1
ATOM 608 C CA . LEU A 1 79 ? -146.580 -62.150 90.156 1.00 40.44 79 LEU A CA 1
ATOM 609 C C . LEU A 1 79 ? -147.220 -60.713 89.989 1.00 40.44 79 LEU A C 1
ATOM 611 O O . LEU A 1 79 ? -146.552 -59.815 89.492 1.00 40.44 79 LEU A O 1
ATOM 615 N N . ILE A 1 80 ? -148.434 -60.480 90.552 1.00 43.69 80 ILE A N 1
ATOM 616 C CA . ILE A 1 80 ? -149.177 -59.197 90.837 1.00 43.69 80 ILE A CA 1
ATOM 617 C C . ILE A 1 80 ? -149.993 -58.601 89.653 1.00 43.69 80 ILE A C 1
ATOM 619 O O . ILE A 1 80 ? -149.471 -58.578 88.550 1.00 43.69 80 ILE A O 1
ATOM 623 N N . LYS A 1 81 ? -151.250 -58.086 89.705 1.00 40.47 81 LYS A N 1
ATOM 624 C CA . LYS A 1 81 ? -152.411 -57.901 90.647 1.00 40.47 81 LYS A CA 1
ATOM 625 C C . LYS A 1 81 ? -152.898 -56.443 90.893 1.00 40.47 81 LYS A C 1
ATOM 627 O O . LYS A 1 81 ? -152.113 -55.578 91.252 1.00 40.47 81 LYS A O 1
ATOM 632 N N . ASN A 1 82 ? -154.236 -56.283 90.899 1.00 34.41 82 ASN A N 1
ATOM 633 C CA . ASN A 1 82 ? -155.060 -55.248 91.577 1.00 34.41 82 ASN A CA 1
ATOM 634 C C . ASN A 1 82 ? -155.367 -53.881 90.901 1.00 34.41 82 ASN A C 1
ATOM 636 O O . ASN A 1 82 ? -155.690 -52.931 91.610 1.00 34.41 82 ASN A O 1
ATOM 640 N N . THR A 1 83 ? -155.391 -53.772 89.570 1.00 53.78 83 THR A N 1
ATOM 641 C CA . THR A 1 83 ? -155.921 -52.580 88.859 1.00 53.78 83 THR A CA 1
ATOM 642 C C . THR A 1 83 ? -157.051 -52.960 87.895 1.00 53.78 83 THR A C 1
ATOM 644 O O . THR A 1 83 ? -156.868 -52.896 86.682 1.00 53.78 83 THR A O 1
ATOM 647 N N . PHE A 1 84 ? -158.177 -53.443 88.434 1.00 45.19 84 PHE A N 1
ATOM 648 C CA . PHE A 1 84 ? -159.376 -53.769 87.649 1.00 45.19 84 PHE A CA 1
ATOM 649 C C . PHE A 1 84 ? -160.655 -53.517 88.480 1.00 45.19 84 PHE A C 1
ATOM 651 O O . PHE A 1 84 ? -160.879 -54.207 89.479 1.00 45.19 84 PHE A O 1
ATOM 658 N N . VAL A 1 85 ? -161.377 -52.454 88.115 1.00 44.94 85 VAL A N 1
ATOM 659 C CA . VAL A 1 85 ? -162.814 -52.075 88.218 1.00 44.94 85 VAL A CA 1
ATOM 660 C C . VAL A 1 85 ? -162.787 -50.539 88.115 1.00 44.94 85 VAL A C 1
ATOM 662 O O . VAL A 1 85 ? -162.554 -49.863 89.116 1.00 44.94 85 VAL A O 1
ATOM 665 N N . ASP A 1 86 ? -162.828 -49.922 86.923 1.00 50.16 86 ASP A N 1
ATOM 666 C CA . ASP A 1 86 ? -163.557 -50.232 85.665 1.00 50.16 86 ASP A CA 1
ATOM 667 C C . ASP A 1 86 ? -165.108 -50.244 85.848 1.00 50.16 86 ASP A C 1
ATOM 669 O O . ASP A 1 86 ? -165.604 -50.029 86.951 1.00 50.16 86 ASP A O 1
ATOM 673 N N . THR A 1 87 ? -165.991 -50.403 84.846 1.00 50.84 87 THR A N 1
ATOM 674 C CA . THR A 1 87 ? -165.829 -51.071 83.529 1.00 50.84 87 THR A CA 1
ATOM 675 C C . THR A 1 87 ? -166.657 -50.477 82.382 1.00 50.84 87 THR A C 1
ATOM 677 O O . THR A 1 87 ? -166.715 -51.085 81.319 1.00 50.84 87 THR A O 1
ATOM 680 N N . VAL A 1 88 ? -167.384 -49.365 82.574 1.00 52.12 88 VAL A N 1
ATOM 681 C CA . VAL A 1 88 ? -168.533 -49.050 81.685 1.00 52.12 88 VAL A CA 1
ATOM 682 C C . VAL A 1 88 ? -168.502 -47.673 81.004 1.00 52.12 88 VAL A C 1
ATOM 684 O O . VAL A 1 88 ? -169.023 -47.565 79.898 1.00 52.12 88 VAL A O 1
ATOM 687 N N . SER A 1 89 ? -167.879 -46.634 81.578 1.00 48.94 89 SER A N 1
ATOM 688 C CA . SER A 1 89 ? -167.790 -45.326 80.889 1.00 48.94 89 SER A CA 1
ATOM 689 C C . SER A 1 89 ? -166.649 -45.249 79.868 1.00 48.94 89 SER A C 1
ATOM 691 O O . SER A 1 89 ? -166.860 -44.696 78.793 1.00 48.94 89 SER A O 1
ATOM 693 N N . GLU A 1 90 ? -165.493 -45.862 80.150 1.00 55.97 90 GLU A N 1
ATOM 694 C CA . GLU A 1 90 ? -164.327 -45.908 79.238 1.00 55.97 90 GLU A CA 1
ATOM 695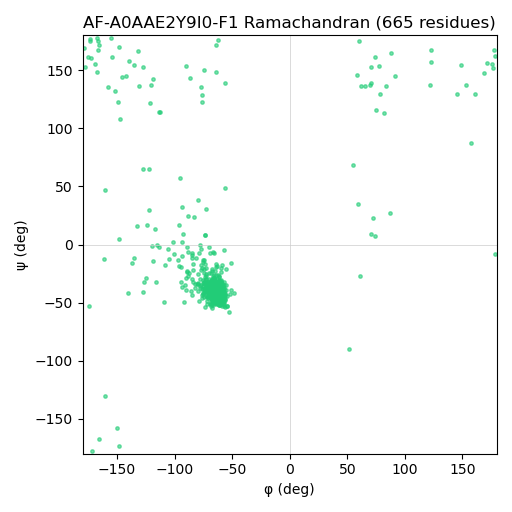 C C . GLU A 1 90 ? -164.654 -46.580 77.888 1.00 55.97 90 GLU A C 1
ATOM 697 O O . GLU A 1 90 ? -164.057 -46.282 76.858 1.00 55.97 90 GLU A O 1
ATOM 702 N N . VAL A 1 91 ? -165.684 -47.434 77.851 1.00 60.34 91 VAL A N 1
ATOM 703 C CA . VAL A 1 91 ? -166.171 -48.100 76.627 1.00 60.34 91 VAL A CA 1
ATOM 704 C C . VAL A 1 91 ? -166.725 -47.094 75.595 1.00 60.34 91 VAL A C 1
ATOM 706 O O . VAL A 1 91 ? -166.831 -47.407 74.408 1.00 60.34 91 VAL A O 1
ATOM 709 N N . VAL A 1 92 ? -167.071 -45.869 76.014 1.00 52.16 92 VAL A N 1
ATOM 710 C CA . VAL A 1 92 ? -167.511 -44.790 75.110 1.00 52.16 92 VAL A CA 1
ATOM 711 C C . VAL A 1 92 ? -166.333 -43.976 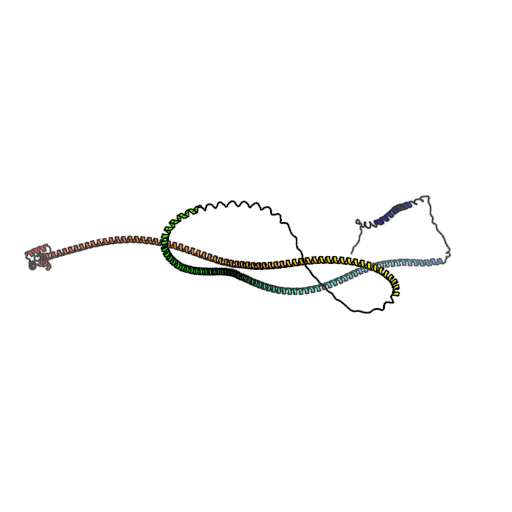74.562 1.00 52.16 92 VAL A C 1
ATOM 713 O O . VAL A 1 92 ? -166.453 -43.438 73.455 1.00 52.16 92 VAL A O 1
ATOM 716 N N . ASP A 1 93 ? -165.195 -43.943 75.265 1.00 56.03 93 ASP A N 1
ATOM 717 C CA . ASP A 1 93 ? -163.951 -43.381 74.730 1.00 56.03 93 ASP A CA 1
ATOM 718 C C . ASP A 1 93 ? -163.495 -44.220 73.528 1.00 56.03 93 ASP A C 1
ATOM 720 O O . ASP A 1 93 ? -163.338 -43.674 72.433 1.00 56.03 93 ASP A O 1
ATOM 724 N N . GLU A 1 94 ? -163.429 -45.555 73.667 1.00 56.62 94 GLU A N 1
ATOM 725 C CA . GLU A 1 94 ? -163.006 -46.442 72.571 1.00 56.62 94 GLU A CA 1
ATOM 726 C C . GLU A 1 94 ? -163.804 -46.214 71.278 1.00 56.62 94 GLU A C 1
ATOM 728 O O . GLU A 1 94 ? -163.218 -45.872 70.255 1.00 56.62 94 GLU A O 1
ATOM 733 N N . VAL A 1 95 ? -165.136 -46.352 71.272 1.00 60.59 95 VAL A N 1
ATOM 734 C CA . VAL A 1 95 ? -165.879 -46.375 69.992 1.00 60.59 95 VAL A CA 1
ATOM 735 C C . VAL A 1 95 ? -165.830 -45.032 69.247 1.00 60.59 95 VAL A C 1
ATOM 737 O O . VAL A 1 95 ? -165.748 -45.020 68.015 1.00 60.59 95 VAL A O 1
ATOM 740 N N . ARG A 1 96 ? -165.879 -43.891 69.949 1.00 51.34 96 ARG A N 1
ATOM 741 C CA . ARG A 1 96 ? -165.878 -42.572 69.289 1.00 51.34 96 ARG A CA 1
ATOM 742 C C . ARG A 1 96 ? -164.470 -42.085 68.964 1.00 51.34 96 ARG A C 1
ATOM 744 O O . ARG A 1 96 ? -164.268 -41.533 67.879 1.00 51.34 96 ARG A O 1
ATOM 751 N N . GLU A 1 97 ? -163.523 -42.238 69.885 1.00 58.12 97 GLU A N 1
ATOM 752 C CA . GLU A 1 97 ? -162.171 -41.722 69.692 1.00 58.12 97 GLU A CA 1
ATOM 753 C C . GLU A 1 97 ? -161.435 -42.554 68.640 1.00 58.12 97 GLU A C 1
ATOM 755 O O . GLU A 1 97 ? -160.939 -41.994 67.663 1.00 58.12 97 GLU A O 1
ATOM 760 N N . GLN A 1 98 ? -161.517 -43.886 68.716 1.00 59.94 98 GLN A N 1
ATOM 761 C CA . GLN A 1 98 ? -160.900 -44.804 67.752 1.00 59.94 98 GLN A CA 1
ATOM 762 C C . GLN A 1 98 ? -161.458 -44.617 66.325 1.00 59.94 98 GLN A C 1
ATOM 764 O O . GLN A 1 98 ? -160.716 -44.754 65.354 1.00 59.94 98 GLN A O 1
ATOM 769 N N . ALA A 1 99 ? -162.725 -44.208 66.159 1.00 60.38 99 ALA A N 1
ATOM 770 C CA . ALA A 1 99 ? -163.292 -43.870 64.848 1.00 60.38 99 ALA A CA 1
ATOM 771 C C . ALA A 1 99 ? -162.668 -42.602 64.224 1.00 60.38 99 ALA A C 1
ATOM 773 O O . ALA A 1 99 ? -162.279 -42.614 63.053 1.00 60.38 99 ALA A O 1
ATOM 774 N N . MET A 1 100 ? -162.533 -41.516 64.996 1.00 56.53 100 MET A N 1
ATOM 775 C CA . MET A 1 100 ? -161.894 -40.274 64.527 1.00 56.53 100 MET A CA 1
ATOM 776 C C . MET A 1 100 ? -160.379 -40.445 64.356 1.00 56.53 100 MET A C 1
ATOM 778 O O . MET A 1 100 ? -159.795 -39.943 63.394 1.00 56.53 100 MET A O 1
ATOM 782 N N . GLN A 1 101 ? -159.744 -41.187 65.261 1.00 59.44 101 GLN A N 1
ATOM 783 C CA . GLN A 1 101 ? -158.306 -41.421 65.275 1.00 59.44 101 GLN A CA 1
ATOM 784 C C . GLN A 1 101 ? -157.872 -42.341 64.126 1.00 59.44 101 GLN A C 1
ATOM 786 O O . GLN A 1 101 ? -156.864 -42.059 63.488 1.00 59.44 101 GLN A O 1
ATOM 791 N N . ASN A 1 102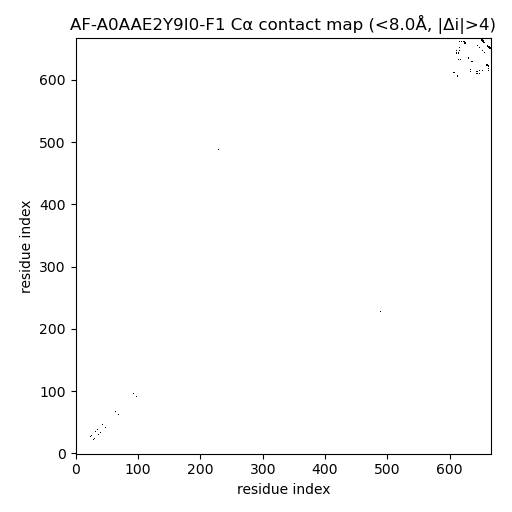 ? -158.668 -43.354 63.758 1.00 64.38 102 ASN A N 1
ATOM 792 C CA . ASN A 1 102 ? -158.425 -44.151 62.549 1.00 64.38 102 ASN A CA 1
ATOM 793 C C . ASN A 1 102 ? -158.500 -43.309 61.264 1.00 64.38 102 ASN A C 1
ATOM 795 O O . ASN A 1 102 ? -157.659 -43.475 60.380 1.00 64.38 102 ASN A O 1
ATOM 799 N N . LEU A 1 103 ? -159.454 -42.372 61.164 1.00 58.94 103 LEU A N 1
ATOM 800 C CA . LEU A 1 103 ? -159.544 -41.466 60.013 1.00 58.94 103 LEU A CA 1
ATOM 801 C C . LEU A 1 103 ? -158.341 -40.508 59.951 1.00 58.94 103 LEU A C 1
ATOM 803 O O . LEU A 1 103 ? -157.769 -40.308 58.879 1.00 58.94 103 LEU A O 1
ATOM 807 N N . SER A 1 104 ? -157.924 -39.964 61.099 1.00 59.41 104 SER A N 1
ATOM 808 C CA . SER A 1 104 ? -156.735 -39.110 61.195 1.00 59.41 104 SER A CA 1
ATOM 809 C C . SER A 1 104 ? -155.466 -39.876 60.814 1.00 59.41 104 SER A C 1
ATOM 811 O O . SER A 1 104 ? -154.717 -39.416 59.959 1.00 59.41 104 SER A O 1
ATOM 813 N N . ASN A 1 105 ? -155.253 -41.070 61.375 1.00 66.75 105 ASN A N 1
ATOM 814 C CA . ASN A 1 105 ? -154.067 -41.896 61.134 1.00 66.75 105 ASN A CA 1
ATOM 815 C C . ASN A 1 105 ? -153.924 -42.308 59.658 1.00 66.75 105 ASN A C 1
ATOM 817 O O . ASN A 1 105 ? -152.807 -42.347 59.143 1.00 66.75 105 ASN A O 1
ATOM 821 N N . ALA A 1 106 ? -155.033 -42.578 58.959 1.00 65.62 106 ALA A N 1
ATOM 822 C CA . ALA A 1 106 ? -155.011 -42.891 57.529 1.00 65.62 106 ALA A CA 1
ATOM 823 C C . ALA A 1 106 ? -154.567 -41.685 56.677 1.00 65.62 106 ALA A C 1
ATOM 825 O O . ALA A 1 106 ? -153.674 -41.813 55.837 1.00 65.62 106 ALA A O 1
ATOM 826 N N . ILE A 1 107 ? -155.144 -40.504 56.928 1.00 61.56 107 ILE A N 1
ATOM 827 C CA . ILE A 1 107 ? -154.808 -39.266 56.204 1.00 61.56 107 ILE A CA 1
ATOM 828 C C . ILE A 1 107 ? -153.375 -38.818 56.522 1.00 61.56 107 ILE A C 1
ATOM 830 O O . ILE A 1 107 ? -152.631 -38.449 55.613 1.00 61.56 107 ILE A O 1
ATOM 834 N N . GLU A 1 108 ? -152.968 -38.878 57.793 1.00 64.38 108 GLU A N 1
ATOM 835 C CA . GLU A 1 108 ? -151.611 -38.552 58.247 1.00 64.38 108 GLU A CA 1
ATOM 836 C C . GLU A 1 108 ? -150.577 -39.487 57.598 1.00 64.38 108 GLU A C 1
ATOM 838 O O . GLU A 1 108 ? -149.545 -39.015 57.120 1.00 64.38 108 GLU A O 1
ATOM 843 N N . GLY A 1 109 ? -150.889 -40.787 57.495 1.00 69.19 109 GLY A N 1
ATOM 844 C CA . GLY A 1 109 ? -150.049 -41.801 56.856 1.00 69.19 109 GLY A CA 1
ATOM 845 C C . GLY A 1 109 ? -149.782 -41.529 55.373 1.00 69.19 109 GLY A C 1
ATOM 846 O O . GLY A 1 109 ? -148.620 -41.460 54.966 1.00 69.19 109 GLY A O 1
ATOM 847 N N . GLU A 1 110 ? -150.819 -41.305 54.558 1.00 65.69 110 GLU A N 1
ATOM 848 C CA . GLU A 1 110 ? -150.619 -40.969 53.137 1.00 65.69 110 GLU A CA 1
ATOM 849 C C . GLU A 1 110 ? -149.942 -39.599 52.956 1.00 65.69 110 GLU A C 1
ATOM 851 O O . GLU A 1 110 ? -149.011 -39.465 52.153 1.00 65.69 110 GLU A O 1
ATOM 856 N N . MET A 1 111 ? -150.315 -38.598 53.765 1.00 65.62 111 MET A N 1
ATOM 857 C CA . MET A 1 111 ? -149.624 -37.302 53.813 1.00 65.62 111 MET A CA 1
ATOM 858 C C . MET A 1 111 ? -148.148 -37.439 54.196 1.00 65.62 111 MET A C 1
ATOM 860 O O . MET A 1 111 ? -147.327 -36.633 53.754 1.00 65.62 111 MET A O 1
ATOM 864 N N . GLN A 1 112 ? -147.777 -38.408 55.033 1.00 71.31 112 GLN A N 1
ATOM 865 C CA . GLN A 1 112 ? -146.388 -38.644 55.411 1.00 71.31 112 GLN A CA 1
ATOM 866 C C . GLN A 1 112 ? -145.613 -39.339 54.286 1.00 71.31 112 GLN A C 1
ATOM 868 O O . GLN A 1 112 ? -144.550 -38.844 53.914 1.00 71.31 112 GLN A O 1
ATOM 873 N N . VAL A 1 113 ? -146.164 -40.385 53.660 1.00 73.00 113 VAL A N 1
ATOM 874 C CA . VAL A 1 113 ? -145.544 -41.044 52.492 1.00 73.00 113 VAL A CA 1
ATOM 875 C C . VAL A 1 113 ? -145.325 -40.049 51.343 1.00 73.00 113 VAL A C 1
ATOM 877 O O . VAL A 1 113 ? -144.251 -40.025 50.737 1.00 73.00 113 VAL A O 1
ATOM 880 N N . PHE A 1 114 ? -146.292 -39.165 51.075 1.00 70.31 114 PHE A N 1
ATOM 881 C CA . PHE A 1 114 ? -146.157 -38.129 50.047 1.00 70.31 114 PHE A CA 1
ATOM 882 C C . PHE A 1 114 ? -145.116 -37.055 50.418 1.00 70.31 114 PHE A C 1
ATOM 884 O O . PHE A 1 114 ? -144.285 -36.683 49.581 1.00 70.31 114 PHE A O 1
ATOM 891 N N . ARG A 1 115 ? -145.089 -36.601 51.684 1.00 73.00 115 ARG A N 1
ATOM 892 C CA . ARG A 1 115 ? -144.046 -35.692 52.203 1.00 73.00 115 ARG A CA 1
ATOM 893 C C . ARG A 1 115 ? -142.652 -36.321 52.098 1.00 73.00 115 ARG A C 1
ATOM 895 O O . ARG A 1 115 ? -141.716 -35.648 51.665 1.00 73.00 115 ARG A O 1
ATOM 902 N N . GLU A 1 116 ? -142.495 -37.601 52.424 1.00 74.50 116 GLU A N 1
ATOM 903 C CA . GLU A 1 116 ? -141.228 -38.331 52.292 1.00 74.50 116 GLU A CA 1
ATOM 904 C C . GLU A 1 116 ? -140.795 -38.489 50.826 1.00 74.50 116 GLU A C 1
ATOM 906 O O . GLU A 1 116 ? -139.625 -38.256 50.513 1.00 74.50 116 GLU A O 1
ATOM 911 N N . ALA A 1 117 ? -141.720 -38.791 49.909 1.00 73.50 117 ALA A N 1
ATOM 912 C CA . ALA A 1 117 ? -141.436 -38.880 48.476 1.00 73.50 117 ALA A CA 1
ATOM 913 C C . ALA A 1 117 ? -140.941 -37.542 47.892 1.00 73.50 117 ALA A C 1
ATOM 915 O O . ALA A 1 117 ? -139.896 -37.509 47.233 1.00 73.50 117 ALA A O 1
ATOM 916 N N . ILE A 1 118 ? -141.629 -36.429 48.187 1.00 73.50 118 ILE A N 1
ATOM 917 C CA . ILE A 1 118 ? -141.206 -35.085 47.757 1.00 73.50 118 ILE A CA 1
ATOM 918 C C . ILE A 1 118 ? -139.860 -34.708 48.379 1.00 73.50 118 ILE A C 1
ATOM 920 O O . ILE A 1 118 ? -138.961 -34.272 47.658 1.00 73.50 118 ILE A O 1
ATOM 924 N N . ASN A 1 119 ? -139.670 -34.927 49.684 1.00 77.06 119 ASN A N 1
ATOM 925 C CA . ASN A 1 119 ? -138.400 -34.635 50.354 1.00 77.06 119 ASN A CA 1
ATOM 926 C C . ASN A 1 119 ? -137.236 -35.445 49.760 1.00 77.06 119 ASN A C 1
ATOM 928 O O . ASN A 1 119 ? -136.140 -34.911 49.581 1.00 77.06 119 ASN A O 1
ATOM 932 N N . LYS A 1 120 ? -137.463 -36.713 49.398 1.00 76.25 120 LYS A N 1
ATOM 933 C CA . LYS A 1 120 ? -136.461 -37.583 48.764 1.00 76.25 120 LYS A CA 1
ATOM 934 C C . LYS A 1 120 ? -136.126 -37.1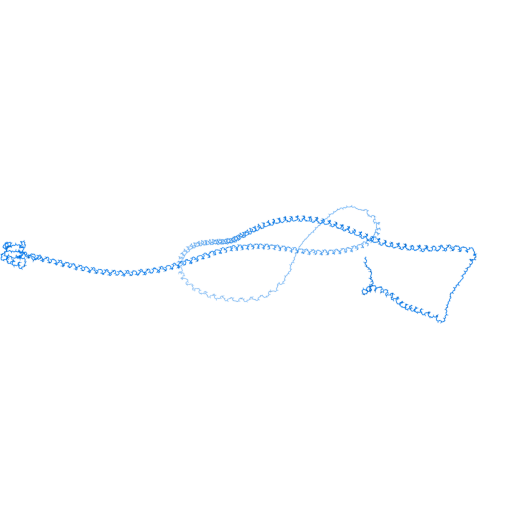27 47.340 1.00 76.25 120 LYS A C 1
ATOM 936 O O . LYS A 1 120 ? -134.946 -37.075 46.994 1.00 76.25 120 LYS A O 1
ATOM 941 N N . PHE A 1 121 ? -137.121 -36.727 46.544 1.00 78.50 121 PHE A N 1
ATOM 942 C CA . PHE A 1 121 ? -136.895 -36.148 45.214 1.00 78.50 121 PHE A CA 1
ATOM 943 C C . PHE A 1 121 ? -136.137 -34.815 45.294 1.00 78.50 121 PHE A C 1
ATOM 945 O O . PHE A 1 121 ? -135.092 -34.669 44.662 1.00 78.50 121 PHE A O 1
ATOM 952 N N . ALA A 1 122 ? -136.602 -33.875 46.121 1.00 72.81 122 ALA A N 1
ATOM 953 C CA . ALA A 1 122 ? -135.983 -32.562 46.291 1.00 72.81 122 ALA A CA 1
ATOM 954 C C . ALA A 1 122 ? -134.532 -32.667 46.793 1.00 72.81 122 ALA A C 1
ATOM 956 O O . ALA A 1 122 ? -133.646 -31.995 46.266 1.00 72.81 122 ALA A O 1
ATOM 957 N N . LYS A 1 123 ? -134.262 -33.562 47.754 1.00 79.88 123 LYS A N 1
ATOM 958 C CA . LYS A 1 123 ? -132.908 -33.844 48.254 1.00 79.88 123 LYS A CA 1
ATOM 959 C C . LYS A 1 123 ? -132.003 -34.422 47.162 1.00 79.88 123 LYS A C 1
ATOM 961 O O . LYS A 1 123 ? -130.877 -33.958 47.009 1.00 79.88 123 LYS A O 1
ATOM 966 N N . ASN A 1 124 ? -132.491 -35.378 46.369 1.00 78.81 124 ASN A N 1
ATOM 967 C CA . ASN A 1 124 ? -131.716 -35.962 45.272 1.00 78.81 124 ASN A CA 1
ATOM 968 C C . ASN A 1 124 ? -131.430 -34.941 44.158 1.00 78.81 124 ASN A C 1
ATOM 970 O O . ASN A 1 124 ? -130.286 -34.820 43.726 1.00 78.81 124 ASN A O 1
ATOM 974 N N . PHE A 1 125 ? -132.431 -34.167 43.733 1.00 79.75 125 PHE A N 1
ATOM 975 C CA . PHE A 1 125 ? -132.269 -33.149 42.692 1.00 79.75 125 PHE A CA 1
ATOM 976 C C . PHE A 1 125 ? -131.344 -32.006 43.145 1.00 79.75 125 PHE A C 1
ATOM 978 O O . PHE A 1 125 ? -130.461 -31.592 42.396 1.00 79.75 125 PHE A O 1
ATOM 985 N N . SER A 1 126 ? -131.462 -31.568 44.405 1.00 81.38 126 SER A N 1
ATOM 986 C CA . SER A 1 126 ? -130.544 -30.602 45.025 1.00 81.38 126 SER A CA 1
ATOM 987 C C . SER A 1 126 ? -129.100 -31.119 45.077 1.00 81.38 126 SER A C 1
ATOM 989 O O . SER A 1 126 ? -128.173 -30.378 44.755 1.00 81.38 126 SER A O 1
ATOM 991 N N . ASN A 1 127 ? -128.892 -32.404 45.391 1.00 80.75 127 ASN A N 1
ATOM 992 C CA . ASN A 1 127 ? -127.561 -33.017 45.382 1.00 80.75 127 ASN A CA 1
ATOM 993 C C . ASN A 1 127 ? -126.949 -33.072 43.969 1.00 80.75 127 ASN A C 1
ATOM 995 O O . ASN A 1 127 ? -125.769 -32.762 43.814 1.00 80.75 127 ASN A O 1
ATOM 999 N N . VAL A 1 128 ? -127.734 -33.416 42.939 1.00 82.56 128 VAL A N 1
ATOM 1000 C CA . VAL A 1 128 ? -127.265 -33.426 41.539 1.00 82.56 128 VAL A CA 1
ATOM 1001 C C . VAL A 1 128 ? -126.919 -32.012 41.068 1.00 82.56 128 VAL A C 1
ATOM 1003 O O . VAL A 1 128 ? -125.817 -31.792 40.569 1.00 82.56 128 VAL A O 1
ATOM 1006 N N . LEU A 1 129 ? -127.802 -31.030 41.291 1.00 77.69 129 LEU A N 1
ATOM 1007 C CA . LEU A 1 129 ? -127.529 -29.632 40.940 1.00 77.69 129 LEU A CA 1
ATOM 1008 C C . LEU A 1 129 ? -126.324 -29.062 41.696 1.00 77.69 129 LEU A C 1
ATOM 1010 O O . LEU A 1 129 ? -125.557 -28.291 41.121 1.00 77.69 129 LEU A O 1
ATOM 1014 N N . LYS A 1 130 ? -126.123 -29.449 42.961 1.00 81.38 130 LYS A N 1
ATOM 1015 C CA . LYS A 1 130 ? -124.929 -29.078 43.725 1.00 81.38 130 LYS A CA 1
ATOM 1016 C C . LYS A 1 130 ? -123.664 -29.678 43.101 1.00 81.38 130 LYS A C 1
ATOM 1018 O O . LYS A 1 130 ? -122.721 -28.931 42.865 1.00 81.38 130 LYS A O 1
ATOM 1023 N N . GLY A 1 131 ? -123.672 -30.970 42.769 1.00 82.56 131 GLY A N 1
ATOM 1024 C CA . GLY A 1 131 ? -122.535 -31.653 42.144 1.00 82.56 131 GLY A CA 1
ATOM 1025 C C . GLY A 1 131 ? -122.156 -31.082 40.772 1.00 82.56 131 GLY A C 1
ATOM 1026 O O . GLY A 1 131 ? -120.981 -30.818 40.525 1.00 82.56 131 GLY A O 1
ATOM 1027 N N . GLU A 1 132 ? -123.129 -30.815 39.894 1.00 81.19 132 GLU A N 1
ATOM 1028 C CA . GLU A 1 132 ? -122.851 -30.174 38.598 1.00 81.19 132 GLU A CA 1
ATOM 1029 C C . GLU A 1 132 ? -122.380 -28.723 38.760 1.00 81.19 132 GLU A C 1
ATOM 1031 O O . GLU A 1 132 ? -121.428 -28.305 38.101 1.00 81.19 132 GLU A O 1
ATOM 1036 N N . ARG A 1 133 ? -122.962 -27.957 39.694 1.00 82.62 133 ARG A N 1
ATOM 1037 C CA . ARG A 1 133 ? -122.483 -26.603 40.012 1.00 82.62 133 ARG A CA 1
ATOM 1038 C C . ARG A 1 133 ? -121.051 -26.618 40.553 1.00 82.62 133 ARG A C 1
ATOM 1040 O O . ARG A 1 133 ? -120.276 -25.727 40.221 1.00 82.62 133 ARG A O 1
ATOM 1047 N N . GLU A 1 134 ? -120.683 -27.611 41.357 1.00 86.25 134 GLU A N 1
ATOM 1048 C CA . GLU A 1 134 ? -119.321 -27.779 41.872 1.00 86.25 134 GLU A CA 1
ATOM 1049 C C . GLU A 1 134 ? -118.331 -28.144 40.752 1.00 86.25 134 GLU A C 1
ATOM 1051 O O . GLU A 1 134 ? -117.287 -27.500 40.661 1.00 86.25 134 GLU A O 1
ATOM 1056 N N . LYS A 1 135 ? -118.686 -29.048 39.824 1.00 83.94 135 LYS A N 1
ATOM 1057 C CA . LYS A 1 135 ? -117.882 -29.332 38.614 1.00 83.94 135 LYS A CA 1
ATOM 1058 C C . LYS A 1 135 ? -117.679 -28.095 37.732 1.00 83.94 135 LYS A C 1
ATOM 1060 O O . LYS A 1 135 ? -116.561 -27.832 37.291 1.00 83.94 135 LYS A O 1
ATOM 1065 N N . VAL A 1 136 ? -118.744 -27.332 37.471 1.00 82.62 136 VAL A N 1
ATOM 1066 C CA . VAL A 1 136 ? -118.682 -26.114 36.643 1.00 82.62 136 VAL A CA 1
ATOM 1067 C C . VAL A 1 136 ? -117.831 -25.041 37.323 1.00 82.62 136 VAL A C 1
ATOM 1069 O O . VAL A 1 136 ? -116.943 -24.486 36.682 1.00 82.62 136 VAL A O 1
ATOM 1072 N N . ASN A 1 137 ? -118.022 -24.801 38.625 1.00 86.56 137 ASN A N 1
ATOM 1073 C CA . ASN A 1 137 ? -117.188 -23.875 39.396 1.00 86.56 137 ASN A CA 1
ATOM 1074 C C . ASN A 1 137 ? -115.704 -24.278 39.375 1.00 86.56 137 ASN A C 1
ATOM 1076 O O . ASN A 1 137 ? -114.839 -23.414 39.261 1.00 86.56 137 ASN A O 1
ATOM 1080 N N . GLU A 1 138 ? -115.397 -25.573 39.479 1.00 86.38 138 GLU A N 1
ATOM 1081 C CA . GLU A 1 138 ? -114.017 -26.063 39.445 1.00 86.38 138 GLU A CA 1
ATOM 1082 C C . GLU A 1 138 ? -113.393 -25.945 38.046 1.00 86.38 138 GLU A C 1
ATOM 1084 O O . GLU A 1 138 ? -112.238 -25.550 37.913 1.00 86.38 138 GLU A O 1
ATOM 1089 N N . THR A 1 139 ? -114.183 -26.166 36.993 1.00 84.38 139 THR A N 1
ATOM 1090 C CA . THR A 1 139 ? -113.761 -25.930 35.602 1.00 84.38 139 THR A CA 1
ATOM 1091 C C . THR A 1 139 ? -113.475 -24.443 35.348 1.00 84.38 139 THR A C 1
ATOM 1093 O O . THR A 1 139 ? -112.465 -24.105 34.734 1.00 84.38 139 THR A O 1
ATOM 1096 N N . ILE A 1 140 ? -114.317 -23.543 35.873 1.00 87.44 140 ILE A N 1
ATOM 1097 C CA . ILE A 1 140 ? -114.108 -22.087 35.802 1.00 87.44 140 ILE A CA 1
ATOM 1098 C C . ILE A 1 140 ? -112.811 -21.697 36.524 1.00 87.44 140 ILE A C 1
ATOM 1100 O O . ILE A 1 140 ? -111.953 -21.075 35.909 1.00 87.44 140 ILE A O 1
ATOM 1104 N N . ARG A 1 141 ? -112.593 -22.160 37.766 1.00 88.25 141 ARG A N 1
ATOM 1105 C CA . ARG A 1 141 ? -111.337 -21.925 38.512 1.00 88.25 141 ARG A CA 1
ATOM 1106 C C . ARG A 1 141 ? -110.094 -22.387 37.753 1.00 88.25 141 ARG A C 1
ATOM 1108 O O . ARG A 1 141 ? -109.059 -21.726 37.815 1.00 88.25 141 ARG A O 1
ATOM 1115 N N . GLN A 1 142 ? -110.173 -23.522 37.057 1.00 86.81 142 GLN A N 1
ATOM 1116 C CA . GLN A 1 142 ? -109.063 -24.033 36.252 1.00 86.81 142 GLN A CA 1
ATOM 1117 C C . GLN A 1 142 ? -108.772 -23.130 35.047 1.00 86.81 142 GLN A C 1
ATOM 1119 O O . GLN A 1 142 ? -107.601 -22.853 34.782 1.00 86.81 142 GLN A O 1
ATOM 1124 N N . PHE A 1 143 ? -109.797 -22.611 34.364 1.00 87.19 143 PHE A N 1
ATOM 1125 C CA . PHE A 1 143 ? -109.602 -21.636 33.288 1.00 87.19 143 PHE A CA 1
ATOM 1126 C C . PHE A 1 143 ? -109.128 -20.269 33.797 1.00 87.19 143 PHE A C 1
ATOM 1128 O O . PHE A 1 143 ? -108.186 -19.731 33.220 1.00 87.19 143 PHE A O 1
ATOM 1135 N N . ASP A 1 144 ? -109.682 -19.746 34.894 1.00 90.44 144 ASP A N 1
ATOM 1136 C CA . ASP A 1 144 ? -109.231 -18.494 35.521 1.00 90.44 144 ASP A CA 1
ATOM 1137 C C . ASP A 1 144 ? -107.746 -18.577 35.902 1.00 90.44 144 ASP A C 1
ATOM 1139 O O . ASP A 1 144 ? -106.964 -17.669 35.611 1.00 90.44 144 ASP A O 1
ATOM 1143 N N . LYS A 1 145 ? -107.324 -19.710 36.483 1.00 89.75 145 LYS A N 1
ATOM 1144 C CA . LYS A 1 145 ? -105.918 -19.983 36.800 1.00 89.75 145 LYS A CA 1
ATOM 1145 C C . LYS A 1 145 ? -105.045 -20.028 35.541 1.00 89.75 145 LYS A C 1
ATOM 1147 O O . LYS A 1 145 ? -104.027 -19.342 35.499 1.00 89.75 145 LYS A O 1
ATOM 1152 N N . GLN A 1 146 ? -105.438 -20.778 34.508 1.00 88.06 146 GLN A N 1
ATOM 1153 C CA . GLN A 1 146 ? -104.688 -20.846 33.243 1.00 88.06 146 GLN A CA 1
ATOM 1154 C C . GLN A 1 146 ? -104.600 -19.486 32.533 1.00 88.06 146 GLN A C 1
ATOM 1156 O O . GLN A 1 146 ? -103.595 -19.187 31.885 1.00 88.06 146 GLN A O 1
ATOM 1161 N N . LEU A 1 147 ? -105.640 -18.656 32.635 1.00 88.62 147 LEU A N 1
ATOM 1162 C CA . LEU A 1 147 ? -105.683 -17.324 32.039 1.00 88.62 147 LEU A CA 1
ATOM 1163 C C . LEU A 1 147 ? -104.770 -16.360 32.807 1.00 88.62 147 LEU A C 1
ATOM 1165 O O . LEU A 1 147 ? -103.957 -15.684 32.181 1.00 88.62 147 LEU A O 1
ATOM 1169 N N . ALA A 1 148 ? -104.800 -16.380 34.143 1.00 87.81 148 ALA A N 1
ATOM 1170 C CA . ALA A 1 148 ? -103.866 -15.629 34.983 1.00 87.81 148 ALA A CA 1
ATOM 1171 C C . ALA A 1 148 ? -102.398 -16.053 34.764 1.00 87.81 148 ALA A C 1
ATOM 1173 O O . ALA A 1 148 ? -101.517 -15.199 34.656 1.00 87.81 148 ALA A O 1
ATOM 1174 N N . GLU A 1 149 ? -102.125 -17.356 34.628 1.00 88.25 149 GLU A N 1
ATOM 1175 C CA . GLU A 1 149 ? -100.794 -17.887 34.294 1.00 88.25 149 GLU A CA 1
ATOM 1176 C C . GLU A 1 149 ? -100.322 -17.413 32.908 1.00 88.25 149 GLU A C 1
ATOM 1178 O O . GLU A 1 149 ? -99.177 -16.979 32.758 1.00 88.25 149 GLU A O 1
ATOM 1183 N N . ARG A 1 150 ? -101.205 -17.417 31.898 1.00 86.50 150 ARG A N 1
ATOM 1184 C CA . ARG A 1 150 ? -100.905 -16.893 30.552 1.00 86.50 150 ARG A CA 1
ATOM 1185 C C . ARG A 1 150 ? -100.702 -15.382 30.535 1.00 86.50 150 ARG A C 1
ATOM 1187 O O . ARG A 1 150 ? -99.785 -14.917 29.864 1.00 86.50 150 ARG A O 1
ATOM 1194 N N . GLU A 1 151 ? -101.496 -14.613 31.276 1.00 88.94 151 GLU A N 1
ATOM 1195 C CA . GLU A 1 151 ? -101.293 -13.170 31.422 1.00 88.94 151 GLU A CA 1
ATOM 1196 C C . GLU A 1 151 ? -99.966 -12.842 32.107 1.00 88.94 151 GLU A C 1
ATOM 1198 O O . GLU A 1 151 ? -99.252 -11.945 31.657 1.00 88.94 151 GLU A O 1
ATOM 1203 N N . ALA A 1 152 ? -99.613 -13.564 33.173 1.00 88.44 152 ALA A N 1
ATOM 1204 C CA . ALA A 1 152 ? -98.334 -13.403 33.854 1.00 88.44 152 ALA A CA 1
ATOM 1205 C C . ALA A 1 152 ? -97.160 -13.733 32.917 1.00 88.44 152 ALA A C 1
ATOM 1207 O O . ALA A 1 152 ? -96.184 -12.981 32.864 1.00 88.44 152 ALA A O 1
ATOM 1208 N N . LEU A 1 153 ? -97.276 -14.803 32.121 1.00 90.25 153 LEU A N 1
ATOM 1209 C CA . LEU A 1 153 ? -96.281 -15.173 31.114 1.00 90.25 153 LEU A CA 1
ATOM 1210 C C . LEU A 1 153 ? -96.166 -14.118 30.000 1.00 90.25 153 LEU A C 1
ATOM 1212 O O . LEU A 1 153 ? -95.056 -13.747 29.627 1.00 90.25 153 LEU A O 1
ATOM 1216 N N . LEU A 1 154 ? -97.287 -13.586 29.501 1.00 87.50 154 LEU A N 1
ATOM 1217 C CA . LEU A 1 154 ? -97.306 -12.518 28.495 1.00 87.50 154 LEU A CA 1
ATOM 1218 C C . LEU A 1 154 ? -96.685 -11.223 29.027 1.00 87.50 154 LEU A C 1
ATOM 1220 O O . LEU A 1 154 ? -95.840 -10.638 28.350 1.00 87.50 154 LEU A O 1
ATOM 1224 N N . LYS A 1 155 ? -97.035 -10.800 30.248 1.00 90.56 155 LYS A N 1
ATOM 1225 C CA . LYS A 1 155 ? -96.440 -9.629 30.916 1.00 90.56 155 LYS A CA 1
ATOM 1226 C C . LYS A 1 155 ? -94.928 -9.813 31.097 1.00 90.56 155 LYS A C 1
ATOM 1228 O O . LYS A 1 155 ? -94.165 -8.928 30.714 1.00 90.56 155 LYS A O 1
ATOM 1233 N N . LYS A 1 156 ? -94.481 -10.986 31.567 1.00 90.88 156 LYS A N 1
ATOM 1234 C CA . LYS A 1 156 ? -93.055 -11.338 31.700 1.00 90.88 156 LYS A CA 1
ATOM 1235 C C . LYS A 1 156 ? -92.315 -11.309 30.357 1.00 90.88 156 LYS A C 1
ATOM 1237 O O . LYS A 1 156 ? -91.256 -10.697 30.264 1.00 90.88 156 LYS A O 1
ATOM 1242 N N . ASN A 1 157 ? -92.874 -11.927 29.318 1.00 87.75 157 ASN A N 1
ATOM 1243 C CA . ASN A 1 157 ? -92.260 -11.964 27.988 1.00 87.75 157 ASN A CA 1
ATOM 1244 C C . ASN A 1 157 ? -92.221 -10.573 27.336 1.00 87.75 157 ASN A C 1
ATOM 1246 O O . ASN A 1 157 ? -91.248 -10.245 26.666 1.00 87.75 157 ASN A O 1
ATOM 1250 N N . THR A 1 158 ? -93.241 -9.739 27.560 1.00 88.44 158 THR A N 1
ATOM 1251 C CA . THR A 1 158 ? -93.284 -8.357 27.054 1.00 88.44 158 THR A CA 1
ATOM 1252 C C . THR A 1 158 ? -92.210 -7.495 27.718 1.00 88.44 158 THR A C 1
ATOM 1254 O O . THR A 1 158 ? -91.491 -6.786 27.021 1.00 88.44 158 THR A O 1
ATOM 1257 N N . LEU A 1 159 ? -92.045 -7.598 29.043 1.00 91.56 159 LEU A N 1
ATOM 1258 C CA . LEU A 1 159 ? -90.973 -6.911 29.772 1.00 91.56 159 LEU A CA 1
ATOM 1259 C C . LEU A 1 159 ? -89.589 -7.351 29.276 1.00 91.56 159 LEU A C 1
ATOM 1261 O O . LEU A 1 159 ? -88.799 -6.499 28.879 1.00 91.56 159 LEU A O 1
ATOM 1265 N N . ALA A 1 160 ? -89.345 -8.661 29.173 1.00 89.44 160 ALA A N 1
ATOM 1266 C CA . ALA A 1 160 ? -88.077 -9.198 28.677 1.00 89.44 160 ALA A CA 1
ATOM 1267 C C . ALA A 1 160 ? -87.769 -8.783 27.222 1.00 89.44 160 ALA A C 1
ATOM 1269 O O . ALA A 1 160 ? -86.607 -8.606 26.862 1.00 89.44 160 ALA A O 1
ATOM 1270 N N . LEU A 1 161 ? -88.789 -8.600 26.372 1.00 88.56 161 LEU A N 1
ATOM 1271 C CA . LEU A 1 161 ? -88.612 -8.048 25.024 1.00 88.56 161 LEU A CA 1
ATOM 1272 C C . LEU A 1 161 ? -88.273 -6.551 25.051 1.00 88.56 161 LEU A C 1
ATOM 1274 O O . LEU A 1 161 ? -87.391 -6.131 24.310 1.00 88.56 161 LEU A O 1
ATOM 1278 N N . VAL A 1 162 ? -88.915 -5.754 25.910 1.00 90.31 162 VAL A N 1
ATOM 1279 C CA . VAL A 1 162 ? -88.612 -4.317 26.066 1.00 90.31 162 VAL A CA 1
ATOM 1280 C C . VAL A 1 162 ? -87.204 -4.096 26.627 1.00 90.31 162 VAL A C 1
ATOM 1282 O O . VAL A 1 162 ? -86.486 -3.222 26.147 1.00 90.31 162 VAL A O 1
ATOM 1285 N N . GLU A 1 163 ? -86.778 -4.901 27.601 1.00 90.50 163 GLU A N 1
ATOM 1286 C CA . GLU A 1 163 ? -85.404 -4.896 28.122 1.00 90.50 163 GLU A CA 1
ATOM 1287 C C . GLU A 1 163 ? -84.402 -5.273 27.024 1.00 90.50 163 GLU A C 1
ATOM 1289 O O . GLU A 1 163 ? -83.443 -4.541 26.783 1.00 90.50 163 GLU A O 1
ATOM 1294 N N . LYS A 1 164 ? -84.680 -6.337 26.261 1.00 88.69 164 LYS A N 1
ATOM 1295 C CA . LYS A 1 164 ? -83.820 -6.775 25.154 1.00 88.69 164 LYS A CA 1
ATOM 1296 C C . LYS A 1 164 ? -83.752 -5.779 23.988 1.00 88.69 164 LYS A C 1
ATOM 1298 O O . LYS A 1 164 ? -82.730 -5.727 23.311 1.00 88.69 164 LYS A O 1
ATOM 1303 N N . VAL A 1 165 ? -84.795 -4.979 23.750 1.00 89.62 165 VAL A N 1
ATOM 1304 C CA . VAL A 1 165 ? -84.751 -3.868 22.780 1.00 89.62 165 VAL A CA 1
ATOM 1305 C C . VAL A 1 165 ? -83.842 -2.744 23.280 1.00 89.62 165 VAL A C 1
ATOM 1307 O O . VAL A 1 165 ? -83.010 -2.275 22.510 1.00 89.62 165 VAL A O 1
ATOM 1310 N N . LYS A 1 166 ? -83.907 -2.371 24.567 1.00 91.75 166 LYS A N 1
ATOM 1311 C CA . LYS A 1 166 ? -82.977 -1.384 25.150 1.00 91.75 166 LYS A CA 1
ATOM 1312 C C . LYS A 1 166 ? -81.525 -1.850 25.081 1.00 91.75 166 LYS A C 1
ATOM 1314 O O . LYS A 1 166 ? -80.673 -1.090 24.636 1.00 91.75 166 LYS A O 1
ATOM 1319 N N . GLU A 1 167 ? -81.260 -3.112 25.426 1.00 91.25 167 GLU A N 1
ATOM 1320 C CA . GLU A 1 167 ? -79.930 -3.715 25.268 1.00 91.25 167 GLU A CA 1
ATOM 1321 C C . GLU A 1 167 ? -79.403 -3.631 23.826 1.00 91.25 167 GLU A C 1
ATOM 1323 O O . GLU A 1 167 ? -78.194 -3.539 23.623 1.00 91.25 167 GLU A O 1
ATOM 1328 N N . LEU A 1 168 ? -80.281 -3.732 22.821 1.00 88.25 168 LEU A N 1
ATOM 1329 C CA . LEU A 1 168 ? -79.903 -3.623 21.412 1.00 88.25 168 LEU A CA 1
ATOM 1330 C C . LEU A 1 168 ? -79.654 -2.165 21.013 1.00 88.25 168 LEU A C 1
ATOM 1332 O O . LEU A 1 168 ? -78.622 -1.896 20.412 1.00 88.25 168 LEU A O 1
ATOM 1336 N N . GLU A 1 169 ? -80.506 -1.219 21.424 1.00 89.31 169 GLU A N 1
ATOM 1337 C CA . GLU A 1 169 ? -80.257 0.217 21.213 1.00 89.31 169 GLU A CA 1
ATOM 1338 C C . GLU A 1 169 ? -78.941 0.690 21.856 1.00 89.31 169 GLU A C 1
ATOM 1340 O O . GLU A 1 169 ? -78.237 1.530 21.297 1.00 89.31 169 GLU A O 1
ATOM 1345 N N . GLU A 1 170 ? -78.599 0.172 23.037 1.00 90.94 170 GLU A N 1
ATOM 1346 C CA . GLU A 1 170 ? -77.339 0.473 23.721 1.00 90.94 170 GLU A CA 1
ATOM 1347 C C . GLU A 1 170 ? -76.141 -0.137 22.979 1.00 90.94 170 GLU A C 1
ATOM 1349 O O . GLU A 1 170 ? -75.149 0.558 22.751 1.00 90.94 170 GLU A O 1
ATOM 1354 N N . LYS A 1 171 ? -76.253 -1.383 22.496 1.00 89.56 171 LYS A N 1
ATOM 1355 C CA . LYS A 1 171 ? -75.216 -2.027 21.668 1.00 89.56 171 LYS A CA 1
ATOM 1356 C C . LYS A 1 171 ? -75.039 -1.348 20.308 1.00 89.56 171 LYS A C 1
ATOM 1358 O O . LYS A 1 171 ? -73.905 -1.224 19.858 1.00 89.56 171 LYS A O 1
ATOM 1363 N N . ASP A 1 172 ? -76.104 -0.856 19.679 1.00 90.69 172 ASP A N 1
ATOM 1364 C CA . ASP A 1 172 ? -76.007 -0.091 18.430 1.00 90.69 172 ASP A CA 1
ATOM 1365 C C . ASP A 1 172 ? -75.305 1.260 18.656 1.00 90.69 172 ASP A C 1
ATOM 1367 O O . ASP A 1 172 ? -74.444 1.642 17.860 1.00 90.69 172 ASP A O 1
ATOM 1371 N N . ARG A 1 173 ? -75.566 1.939 19.786 1.00 91.25 173 ARG A N 1
ATOM 1372 C CA . ARG A 1 173 ? -74.812 3.142 20.193 1.00 91.25 173 ARG A CA 1
ATOM 1373 C C . ARG A 1 173 ? -73.329 2.831 20.435 1.00 91.25 173 ARG A C 1
ATOM 1375 O O . ARG A 1 173 ? -72.487 3.564 19.922 1.00 91.25 173 ARG A O 1
ATOM 1382 N N . GLU A 1 174 ? -72.997 1.742 21.138 1.00 91.19 174 GLU A N 1
ATOM 1383 C CA . GLU A 1 174 ? -71.601 1.288 21.308 1.00 91.19 174 GLU A CA 1
ATOM 1384 C C . GLU A 1 174 ? -70.921 0.936 19.976 1.00 91.19 174 GLU A C 1
ATOM 1386 O O . GLU A 1 174 ? -69.728 1.183 19.792 1.00 91.19 174 GLU A O 1
ATOM 1391 N N . LEU A 1 175 ? -71.647 0.321 19.040 1.00 88.62 175 LEU A N 1
ATOM 1392 C CA . LEU A 1 175 ? -71.123 0.006 17.712 1.00 88.62 175 LEU A CA 1
ATOM 1393 C C . LEU A 1 175 ? -70.873 1.280 16.899 1.00 88.62 175 LEU A C 1
ATOM 1395 O O . LEU A 1 175 ? -69.911 1.325 16.132 1.00 88.62 175 LEU A O 1
ATOM 1399 N N . GLU A 1 176 ? -71.690 2.321 17.066 1.00 87.88 176 GLU A N 1
ATOM 1400 C CA . GLU A 1 176 ? -71.487 3.590 16.372 1.00 87.88 176 GLU A CA 1
ATOM 1401 C C . GLU A 1 176 ? -70.367 4.446 16.989 1.00 87.88 176 GLU A C 1
ATOM 1403 O O . GLU A 1 176 ? -69.612 5.063 16.234 1.00 87.88 176 GLU A O 1
ATOM 1408 N N . THR A 1 177 ? -70.163 4.434 18.315 1.00 90.44 177 THR A N 1
ATOM 1409 C CA . THR A 1 177 ? -68.962 5.056 18.912 1.00 90.44 177 THR A CA 1
ATOM 1410 C C . THR A 1 177 ? -67.698 4.321 18.474 1.00 90.44 177 THR A C 1
ATOM 1412 O O . THR A 1 177 ? -66.804 4.957 17.917 1.00 90.44 177 THR A O 1
ATOM 1415 N N . ARG A 1 178 ? -67.671 2.981 18.562 1.00 89.69 178 ARG A N 1
ATOM 1416 C CA . ARG A 1 178 ? -66.544 2.159 18.080 1.00 89.69 178 ARG A CA 1
ATOM 1417 C C . ARG A 1 178 ? -66.238 2.372 16.596 1.00 89.69 178 ARG A C 1
ATOM 1419 O O . ARG A 1 178 ? -65.075 2.334 16.209 1.00 89.69 178 ARG A O 1
ATOM 1426 N N . ARG A 1 179 ? -67.243 2.620 15.744 1.00 90.25 179 ARG A N 1
ATOM 1427 C CA . ARG A 1 179 ? -67.024 2.977 14.326 1.00 90.25 179 ARG A CA 1
ATOM 1428 C C . ARG A 1 179 ? -66.294 4.312 14.163 1.00 90.25 179 ARG A C 1
ATOM 1430 O O . ARG A 1 179 ? -65.435 4.410 13.294 1.00 90.25 179 ARG A O 1
ATOM 1437 N N . ARG A 1 180 ? -66.624 5.319 14.978 1.00 89.25 180 ARG A N 1
ATOM 1438 C CA . ARG A 1 180 ? -65.973 6.642 14.945 1.00 89.25 180 ARG A CA 1
ATOM 1439 C C . ARG A 1 180 ? -64.544 6.558 15.486 1.00 89.25 180 ARG A C 1
ATOM 1441 O O . ARG A 1 180 ? -63.628 7.015 14.813 1.00 89.25 180 ARG A O 1
ATOM 1448 N N . GLU A 1 181 ? -64.356 5.877 16.617 1.00 91.81 181 GLU A N 1
ATOM 1449 C CA . GLU A 1 181 ? -63.040 5.561 17.196 1.00 91.81 181 GLU A CA 1
ATOM 1450 C C . GLU A 1 181 ? -62.137 4.826 16.188 1.00 91.81 181 GLU A C 1
ATOM 1452 O O . GLU A 1 181 ? -60.967 5.165 16.029 1.00 91.81 181 GLU A O 1
ATOM 1457 N N . LEU A 1 182 ? -62.676 3.840 15.461 1.00 87.31 182 LEU A N 1
ATOM 1458 C CA . LEU A 1 182 ? -61.917 3.054 14.483 1.00 87.31 182 LEU A CA 1
ATOM 1459 C C . LEU A 1 182 ? -61.525 3.873 13.243 1.00 87.31 182 LEU A C 1
ATOM 1461 O O . LEU A 1 182 ? -60.419 3.695 12.733 1.00 87.31 182 LEU A O 1
ATOM 1465 N N . GLU A 1 183 ? -62.379 4.788 12.777 1.00 87.25 183 GLU A N 1
ATOM 1466 C CA . GLU A 1 183 ? -62.052 5.690 11.663 1.00 87.25 183 GLU A CA 1
ATOM 1467 C C . GLU A 1 183 ? -61.032 6.773 12.083 1.00 87.25 183 GLU A C 1
ATOM 1469 O O . GLU A 1 183 ? -60.134 7.105 11.310 1.00 87.25 183 GLU A O 1
ATOM 1474 N N . GLU A 1 184 ? -61.081 7.253 13.332 1.00 90.00 184 GLU A N 1
ATOM 1475 C CA . GLU A 1 184 ? -60.062 8.143 13.913 1.00 90.00 184 GLU A CA 1
ATOM 1476 C C . GLU A 1 184 ? -58.703 7.429 14.063 1.00 90.00 184 GLU A C 1
ATOM 1478 O O . GLU A 1 184 ? -57.668 7.945 13.631 1.00 90.00 184 GLU A O 1
ATOM 1483 N N . VAL A 1 185 ? -58.697 6.191 14.575 1.00 89.12 185 VAL A N 1
ATOM 1484 C CA . VAL A 1 185 ? -57.503 5.326 14.636 1.00 89.12 185 VAL A CA 1
ATOM 1485 C C . VAL A 1 185 ? -56.943 5.042 13.240 1.00 89.12 185 VAL A C 1
ATOM 1487 O O . VAL A 1 185 ? -55.725 5.062 13.056 1.00 89.12 185 VAL A O 1
ATOM 1490 N N . LYS A 1 186 ? -57.802 4.822 12.239 1.00 89.25 186 LYS A N 1
ATOM 1491 C CA . LYS A 1 186 ? -57.403 4.640 10.836 1.00 89.25 186 LYS A CA 1
ATOM 1492 C C . LYS A 1 186 ? -56.765 5.908 10.260 1.00 89.25 186 LYS A C 1
ATOM 1494 O O . LYS A 1 186 ? -55.680 5.815 9.693 1.00 89.25 186 LYS A O 1
ATOM 1499 N N . SER A 1 187 ? -57.368 7.081 10.463 1.00 88.12 187 SER A N 1
ATOM 1500 C CA . SER A 1 187 ? -56.787 8.370 10.054 1.00 88.12 187 SER A CA 1
ATOM 1501 C C . SER A 1 187 ? -55.418 8.604 10.707 1.00 88.12 187 SER A C 1
ATOM 1503 O O . SER A 1 187 ? -54.472 9.028 10.045 1.00 88.12 187 SER A O 1
ATOM 1505 N N . SER A 1 188 ? -55.285 8.276 11.996 1.00 91.44 188 SER A N 1
ATOM 1506 C CA . SER A 1 188 ? -54.014 8.347 12.726 1.00 91.44 188 SER A CA 1
ATOM 1507 C C . SER A 1 188 ? -52.973 7.365 12.167 1.00 91.44 188 SER A C 1
ATOM 1509 O O . SER A 1 188 ? -51.811 7.727 11.989 1.00 91.44 188 SER A O 1
ATOM 1511 N N . LEU A 1 189 ? -53.377 6.144 11.796 1.00 87.00 189 LEU A N 1
ATOM 1512 C CA . LEU A 1 189 ? -52.516 5.162 11.125 1.00 87.00 189 LEU A CA 1
ATOM 1513 C C . LEU A 1 189 ? -52.065 5.609 9.728 1.00 87.00 189 LEU A C 1
ATOM 1515 O O . LEU A 1 189 ? -50.912 5.380 9.367 1.00 87.00 189 LEU A O 1
ATOM 1519 N N . GLU A 1 190 ? -52.935 6.248 8.947 1.00 87.31 190 GLU A N 1
ATOM 1520 C CA . GLU A 1 190 ? -52.592 6.798 7.630 1.00 87.31 190 GLU A CA 1
ATOM 1521 C C . GLU A 1 190 ? -51.598 7.965 7.761 1.00 87.31 190 GLU A C 1
ATOM 1523 O O . GLU A 1 190 ? -50.571 7.968 7.077 1.00 87.31 190 GLU A O 1
ATOM 1528 N N . GLN A 1 191 ? -51.797 8.872 8.727 1.00 88.56 191 GLN A N 1
ATOM 1529 C CA . GLN A 1 191 ? -50.801 9.897 9.065 1.00 88.56 191 GLN A CA 1
ATOM 1530 C C . GLN A 1 191 ? -49.467 9.267 9.505 1.00 88.56 191 GLN A C 1
ATOM 1532 O O . GLN A 1 191 ? -48.407 9.657 9.014 1.00 88.56 191 GLN A O 1
ATOM 1537 N N . LYS A 1 192 ? -49.493 8.265 10.396 1.00 87.75 192 LYS A N 1
ATOM 1538 C CA . LYS A 1 192 ? -48.272 7.598 10.878 1.00 87.75 192 LYS A CA 1
ATOM 1539 C C . LYS A 1 192 ? -47.537 6.829 9.783 1.00 87.75 192 LYS A C 1
ATOM 1541 O O . LYS A 1 192 ? -46.315 6.747 9.846 1.00 87.75 192 LYS A O 1
ATOM 1546 N N . ARG A 1 193 ? -48.232 6.326 8.757 1.00 88.75 193 ARG A N 1
ATOM 1547 C CA . ARG A 1 193 ? -47.594 5.767 7.552 1.00 88.75 193 ARG A CA 1
ATOM 1548 C C . ARG A 1 193 ? -46.864 6.838 6.746 1.00 88.75 193 ARG A C 1
ATOM 1550 O O . ARG A 1 193 ? -45.698 6.634 6.439 1.00 88.75 193 ARG A O 1
ATOM 1557 N N . ALA A 1 194 ? -47.492 7.984 6.482 1.00 85.19 194 ALA A N 1
ATOM 1558 C CA . ALA A 1 194 ? -46.846 9.085 5.759 1.00 85.19 194 ALA A CA 1
ATOM 1559 C C . ALA A 1 194 ? -45.628 9.657 6.518 1.00 85.19 194 ALA A C 1
ATOM 1561 O O . ALA A 1 194 ? -44.588 9.943 5.922 1.00 85.19 194 ALA A O 1
ATOM 1562 N N . GLU A 1 195 ? -45.717 9.768 7.849 1.00 89.06 195 GLU A N 1
ATOM 1563 C CA . GLU A 1 195 ? -44.566 10.102 8.699 1.00 89.06 195 GLU A CA 1
ATOM 1564 C C . GLU A 1 195 ? -43.448 9.048 8.587 1.00 89.06 195 GLU A C 1
ATOM 1566 O O . GLU A 1 195 ? -42.277 9.408 8.475 1.00 89.06 195 GLU A O 1
ATOM 1571 N N . LEU A 1 196 ? -43.791 7.755 8.573 1.00 88.44 196 LEU A N 1
ATOM 1572 C CA . LEU A 1 196 ? -42.823 6.657 8.507 1.00 88.44 196 LEU A CA 1
ATOM 1573 C C . LEU A 1 196 ? -42.154 6.539 7.126 1.00 88.44 196 LEU A C 1
ATOM 1575 O O . LEU A 1 196 ? -40.944 6.346 7.074 1.00 88.44 196 LEU A O 1
ATOM 1579 N N . GLU A 1 197 ? -42.878 6.748 6.023 1.00 87.19 197 GLU A N 1
ATOM 1580 C CA . GLU A 1 197 ? -42.306 6.838 4.665 1.00 87.19 197 GLU A CA 1
ATOM 1581 C C . GLU A 1 197 ? -41.350 8.038 4.521 1.00 87.19 197 GLU A C 1
ATOM 1583 O O . GLU A 1 197 ? -40.290 7.933 3.894 1.00 87.19 197 GLU A O 1
ATOM 1588 N N . SER A 1 198 ? -41.679 9.172 5.153 1.00 90.44 198 SER A N 1
ATOM 1589 C CA . SER A 1 198 ? -40.789 10.338 5.239 1.00 90.44 198 SER A CA 1
ATOM 1590 C C . SER A 1 198 ? -39.518 10.020 6.035 1.00 90.44 198 SER A C 1
ATOM 1592 O O . SER A 1 198 ? -38.412 10.310 5.572 1.00 90.44 198 SER A O 1
ATOM 1594 N N . VAL A 1 199 ? -39.646 9.358 7.191 1.00 87.00 199 VAL A N 1
ATOM 1595 C CA . VAL A 1 199 ? -38.501 8.912 8.004 1.00 87.00 199 VAL A CA 1
ATOM 1596 C C . VAL A 1 199 ? -37.651 7.880 7.258 1.00 87.00 199 VAL A C 1
ATOM 1598 O O . VAL A 1 199 ? -36.430 8.004 7.265 1.00 87.00 199 VAL A O 1
ATOM 1601 N N . GLU A 1 200 ? -38.246 6.914 6.556 1.00 87.00 200 GLU A N 1
ATOM 1602 C CA . GLU A 1 200 ? -37.508 5.931 5.752 1.00 87.00 200 GLU A CA 1
ATOM 1603 C C . GLU A 1 200 ? -36.736 6.607 4.607 1.00 87.00 200 GLU A C 1
ATOM 1605 O O . GLU A 1 200 ? -35.572 6.288 4.355 1.00 87.00 200 GLU A O 1
ATOM 1610 N N . SER A 1 201 ? -37.346 7.599 3.952 1.00 85.69 201 SER A N 1
ATOM 1611 C CA . SER A 1 201 ? -36.708 8.392 2.894 1.00 85.69 201 SER A CA 1
ATOM 1612 C C . SER A 1 201 ? -35.526 9.214 3.424 1.00 85.69 201 SER A C 1
ATOM 1614 O O . SER A 1 201 ? -34.449 9.224 2.822 1.00 85.69 201 SER A O 1
ATOM 1616 N N . GLN A 1 202 ? -35.685 9.851 4.589 1.00 87.19 202 GLN A N 1
ATOM 1617 C CA . GLN A 1 202 ? -34.603 10.561 5.280 1.00 87.19 202 GLN A CA 1
ATOM 1618 C C . GLN A 1 202 ? -33.495 9.602 5.738 1.00 87.19 202 GLN A C 1
ATOM 1620 O O . GLN A 1 202 ? -32.312 9.907 5.580 1.00 87.19 202 GLN A O 1
ATOM 1625 N N . MET A 1 203 ? -33.858 8.421 6.244 1.00 85.12 203 MET A N 1
ATOM 1626 C CA . MET A 1 203 ? -32.920 7.391 6.689 1.00 85.12 203 MET A CA 1
ATOM 1627 C C . MET A 1 203 ? -32.110 6.821 5.520 1.00 85.12 203 MET A C 1
ATOM 1629 O O . MET A 1 203 ? -30.894 6.706 5.639 1.00 85.12 203 MET A O 1
ATOM 1633 N N . LYS A 1 204 ? -32.735 6.560 4.362 1.00 87.56 204 LYS A N 1
ATOM 1634 C CA . LYS A 1 204 ? -32.046 6.189 3.111 1.00 87.56 204 LYS A CA 1
ATOM 1635 C C . LYS A 1 204 ? -31.061 7.270 2.656 1.00 87.56 204 LYS A C 1
ATOM 1637 O O . LYS A 1 204 ? -29.921 6.951 2.322 1.00 87.56 204 LYS A O 1
ATOM 1642 N N . ALA A 1 205 ? -31.456 8.544 2.701 1.00 84.44 205 ALA A N 1
ATOM 1643 C CA . ALA A 1 205 ? -30.571 9.661 2.362 1.00 84.44 205 ALA A CA 1
ATOM 1644 C C . ALA A 1 205 ? -29.397 9.819 3.352 1.00 84.44 205 ALA A C 1
ATOM 1646 O O . ALA A 1 205 ? -28.285 10.157 2.944 1.00 84.44 205 ALA A O 1
ATOM 1647 N N . ALA A 1 206 ? -29.615 9.547 4.642 1.00 83.62 206 ALA A N 1
ATOM 1648 C CA . ALA A 1 206 ? -28.558 9.513 5.651 1.00 83.62 206 ALA A CA 1
ATOM 1649 C C . ALA A 1 206 ? -27.603 8.321 5.450 1.00 83.62 206 ALA A C 1
ATOM 1651 O O . ALA A 1 206 ? -26.392 8.492 5.566 1.00 83.62 206 ALA A O 1
ATOM 1652 N N . LEU A 1 207 ? -28.126 7.146 5.081 1.00 85.88 207 LEU A N 1
ATOM 1653 C CA . LEU A 1 207 ? -27.342 5.946 4.763 1.00 85.88 207 LEU A CA 1
ATOM 1654 C C . LEU A 1 207 ? -26.428 6.160 3.549 1.00 85.88 207 LEU A C 1
ATOM 1656 O O . LEU A 1 207 ? -25.256 5.801 3.605 1.00 85.88 207 LEU A O 1
ATOM 1660 N N . GLY A 1 208 ? -26.925 6.814 2.492 1.00 86.19 208 GLY A N 1
ATOM 1661 C CA . GLY A 1 208 ? -26.105 7.196 1.336 1.00 86.19 208 GLY A CA 1
ATOM 1662 C C . GLY A 1 208 ? -24.935 8.105 1.726 1.00 86.19 208 GLY A C 1
ATOM 1663 O O . GLY A 1 208 ? -23.785 7.799 1.420 1.00 86.19 208 GLY A O 1
ATOM 1664 N N . LYS A 1 209 ? -25.206 9.169 2.497 1.00 86.88 209 LYS A N 1
ATOM 1665 C CA . LYS A 1 209 ? -24.164 10.072 3.023 1.00 86.88 209 LYS A CA 1
ATOM 1666 C C . LYS A 1 209 ? -23.170 9.362 3.947 1.00 86.88 209 LYS A C 1
ATOM 1668 O O . LYS A 1 209 ? -21.985 9.678 3.920 1.00 86.88 209 LYS A O 1
ATOM 1673 N N . TYR A 1 210 ? -23.635 8.410 4.755 1.00 86.44 210 TYR A N 1
ATOM 1674 C CA . TYR A 1 210 ? -22.772 7.604 5.617 1.00 86.44 210 TYR A CA 1
ATOM 1675 C C . TYR A 1 210 ? -21.826 6.714 4.800 1.00 86.44 210 TYR A C 1
ATOM 1677 O O . TYR A 1 210 ? -20.631 6.694 5.082 1.00 86.44 210 TYR A O 1
ATOM 1685 N N . GLU A 1 211 ? -22.318 6.030 3.763 1.00 83.25 211 GLU A N 1
ATOM 1686 C CA . GLU A 1 211 ? -21.470 5.215 2.884 1.00 83.25 211 GLU A CA 1
ATOM 1687 C C . GLU A 1 211 ? -20.489 6.072 2.061 1.00 83.25 211 GLU A C 1
ATOM 1689 O O . GLU A 1 211 ? -19.331 5.684 1.915 1.00 83.25 211 GLU A O 1
ATOM 1694 N N . GLU A 1 212 ? -20.879 7.273 1.612 1.00 84.69 212 GLU A N 1
ATOM 1695 C CA . GLU A 1 212 ? -19.943 8.245 1.019 1.00 84.69 212 GLU A CA 1
ATOM 1696 C C . GLU A 1 212 ? -18.824 8.648 1.995 1.00 84.69 212 GLU A C 1
ATOM 1698 O O . GLU A 1 212 ? -17.648 8.650 1.629 1.00 84.69 212 GLU A O 1
ATOM 1703 N N . GLU A 1 213 ? -19.158 9.002 3.239 1.00 85.62 213 GLU A N 1
ATOM 1704 C CA . GLU A 1 213 ? -18.171 9.463 4.225 1.00 85.62 213 GLU A CA 1
ATOM 1705 C C . GLU A 1 213 ? -17.266 8.322 4.715 1.00 85.62 213 GLU A C 1
ATOM 1707 O O . GLU A 1 213 ? -16.071 8.511 4.944 1.00 85.62 213 GLU A O 1
ATOM 1712 N N . LYS A 1 214 ? -17.806 7.105 4.786 1.00 86.06 214 LYS A N 1
ATOM 1713 C CA . LYS A 1 214 ? -17.080 5.850 5.019 1.00 86.06 214 LYS A CA 1
ATOM 1714 C C . LYS A 1 214 ? -16.124 5.522 3.866 1.00 86.06 214 LYS A C 1
ATOM 1716 O O . LYS A 1 214 ? -14.999 5.092 4.124 1.00 86.06 214 LYS A O 1
ATOM 1721 N N . LEU A 1 215 ? -16.507 5.788 2.613 1.00 85.56 215 LEU A N 1
ATOM 1722 C CA . LEU A 1 215 ? -15.624 5.647 1.450 1.00 85.56 215 LEU A CA 1
ATOM 1723 C C . LEU A 1 215 ? -14.474 6.673 1.483 1.00 85.56 215 LEU A C 1
ATOM 1725 O O . LEU A 1 215 ? -13.320 6.297 1.268 1.00 85.56 215 LEU A O 1
ATOM 1729 N N . LYS A 1 216 ? -14.759 7.939 1.827 1.00 86.94 216 LYS A N 1
ATOM 1730 C CA . LYS A 1 216 ? -13.734 8.985 2.045 1.00 86.94 216 LYS A CA 1
ATOM 1731 C C . LYS A 1 216 ? -12.792 8.619 3.192 1.00 86.94 216 LYS A C 1
ATOM 1733 O O . LYS A 1 216 ? -11.578 8.713 3.046 1.00 86.94 216 LYS A O 1
ATOM 1738 N N . SER A 1 217 ? -13.339 8.147 4.312 1.00 84.31 217 SER A N 1
ATOM 1739 C CA . SER A 1 217 ? -12.564 7.693 5.475 1.00 84.31 217 SER A CA 1
ATOM 1740 C C . SER A 1 217 ? -11.620 6.550 5.104 1.00 84.31 217 SER A C 1
ATOM 1742 O O . SER A 1 217 ? -10.466 6.545 5.521 1.00 84.31 217 SER A O 1
ATOM 1744 N N . ARG A 1 218 ? -12.073 5.618 4.256 1.00 86.19 218 ARG A N 1
ATOM 1745 C CA . ARG A 1 218 ? -11.236 4.546 3.713 1.00 86.19 218 ARG A CA 1
ATOM 1746 C C . ARG A 1 218 ? -10.114 5.071 2.809 1.00 86.19 218 ARG A C 1
ATOM 1748 O O . ARG A 1 218 ? -8.973 4.680 3.008 1.00 86.19 218 ARG A O 1
ATOM 1755 N N . THR A 1 219 ? -10.394 6.003 1.895 1.00 84.88 219 THR A N 1
ATOM 1756 C CA . THR A 1 219 ? -9.335 6.602 1.049 1.00 84.88 219 THR A CA 1
ATOM 1757 C C . THR A 1 219 ? -8.365 7.487 1.837 1.00 84.88 219 THR A C 1
ATOM 1759 O O . THR A 1 219 ? -7.225 7.677 1.416 1.00 84.88 219 THR A O 1
ATOM 1762 N N . LEU A 1 220 ? -8.786 8.040 2.978 1.00 85.94 220 LEU A N 1
ATOM 1763 C CA . LEU A 1 220 ? -7.902 8.741 3.913 1.00 85.94 220 LEU A CA 1
ATOM 1764 C C . LEU A 1 220 ? -7.048 7.769 4.736 1.00 85.94 220 LEU A C 1
ATOM 1766 O O . LEU A 1 220 ? -5.869 8.047 4.924 1.00 85.94 220 LEU A O 1
ATOM 1770 N N . LEU A 1 221 ? -7.596 6.623 5.156 1.00 84.62 221 LEU A N 1
ATOM 1771 C CA . LEU A 1 221 ? -6.831 5.533 5.774 1.00 84.62 221 LEU A CA 1
ATOM 1772 C C . LEU A 1 221 ? -5.778 4.976 4.813 1.00 84.62 221 LEU A C 1
ATOM 1774 O O . LEU A 1 221 ? -4.615 4.912 5.183 1.00 84.62 221 LEU A O 1
ATOM 1778 N N . GLU A 1 222 ? -6.144 4.680 3.565 1.00 84.12 222 GLU A N 1
ATOM 1779 C CA . GLU A 1 222 ? -5.209 4.215 2.528 1.00 84.12 222 GLU A CA 1
ATOM 1780 C C . GLU A 1 222 ? -4.088 5.252 2.279 1.00 84.12 222 GLU A C 1
ATOM 1782 O O . GLU A 1 222 ? -2.925 4.885 2.121 1.00 84.12 222 GLU A O 1
ATOM 1787 N N . LYS A 1 223 ? -4.385 6.561 2.332 1.00 86.56 223 LYS A N 1
ATOM 1788 C CA . LYS A 1 223 ? -3.370 7.633 2.246 1.00 86.56 223 LYS A CA 1
ATOM 1789 C C . LYS A 1 223 ? -2.498 7.772 3.496 1.00 86.56 223 LYS A C 1
ATOM 1791 O O . LYS A 1 223 ? -1.314 8.071 3.361 1.00 86.56 223 LYS A O 1
ATOM 1796 N N . LEU A 1 224 ? -3.062 7.580 4.688 1.00 84.56 224 LEU A N 1
ATOM 1797 C CA . LEU A 1 224 ? -2.318 7.590 5.949 1.00 84.56 224 LEU A CA 1
ATOM 1798 C C . LEU A 1 224 ? -1.371 6.388 6.015 1.00 84.56 224 LEU A C 1
ATOM 1800 O O . LEU A 1 224 ? -0.189 6.555 6.304 1.00 84.56 224 LEU A O 1
ATOM 1804 N N . GLU A 1 225 ? -1.868 5.203 5.650 1.00 85.56 225 GLU A N 1
ATOM 1805 C CA . GLU A 1 225 ? -1.082 3.978 5.552 1.00 85.56 225 GLU A CA 1
ATOM 1806 C C . GLU A 1 225 ? 0.086 4.184 4.577 1.00 85.56 225 GLU A C 1
ATOM 1808 O O . GLU A 1 225 ? 1.224 3.914 4.955 1.00 85.56 225 GLU A O 1
ATOM 1813 N N . ASN A 1 226 ? -0.170 4.774 3.397 1.00 84.38 226 ASN A N 1
ATOM 1814 C CA . ASN A 1 226 ? 0.846 5.177 2.413 1.00 84.38 226 ASN A CA 1
ATOM 1815 C C . ASN A 1 226 ? 1.911 6.148 2.975 1.00 84.38 226 ASN A C 1
ATOM 1817 O O . ASN A 1 226 ? 3.111 5.903 2.837 1.00 84.38 226 ASN A O 1
ATOM 1821 N N . ALA A 1 227 ? 1.501 7.228 3.647 1.00 80.94 227 ALA A N 1
ATOM 1822 C CA . ALA A 1 227 ? 2.430 8.207 4.225 1.00 80.94 227 ALA A CA 1
ATOM 1823 C C . ALA A 1 227 ? 3.315 7.596 5.327 1.00 80.94 227 ALA A C 1
ATOM 1825 O O . ALA A 1 227 ? 4.515 7.865 5.402 1.00 80.94 227 ALA A O 1
ATOM 1826 N N . GLU A 1 228 ? 2.749 6.721 6.158 1.00 82.56 228 GLU A N 1
ATOM 1827 C CA . GLU A 1 228 ? 3.507 5.997 7.174 1.00 82.56 228 GLU A CA 1
ATOM 1828 C C . GLU A 1 228 ? 4.518 5.014 6.564 1.00 82.56 228 GLU A C 1
ATOM 1830 O O . GLU A 1 228 ? 5.569 4.801 7.167 1.00 82.56 228 GLU A O 1
ATOM 1835 N N . GLN A 1 229 ? 4.272 4.452 5.368 1.00 83.94 229 GLN A N 1
ATOM 1836 C CA . GLN A 1 229 ? 5.274 3.618 4.674 1.00 83.94 229 GLN A CA 1
ATOM 1837 C C . GLN A 1 229 ? 6.530 4.411 4.367 1.00 83.94 229 GLN A C 1
ATOM 1839 O O . GLN A 1 229 ? 7.649 3.946 4.589 1.00 83.94 229 GLN A O 1
ATOM 1844 N N . GLU A 1 230 ? 6.333 5.617 3.844 1.00 83.94 230 GLU A N 1
ATOM 1845 C CA . GLU A 1 230 ? 7.422 6.494 3.459 1.00 83.94 230 GLU A CA 1
ATOM 1846 C C . GLU A 1 230 ? 8.201 6.961 4.693 1.00 83.94 230 GLU A C 1
ATOM 1848 O O . GLU A 1 230 ? 9.428 6.876 4.687 1.00 83.94 230 GLU A O 1
ATOM 1853 N N . ILE A 1 231 ? 7.513 7.307 5.790 1.00 85.31 231 ILE A N 1
ATOM 1854 C CA . ILE A 1 231 ? 8.142 7.600 7.091 1.00 85.31 231 ILE A CA 1
ATOM 1855 C C . ILE A 1 231 ? 8.993 6.417 7.569 1.00 85.31 231 ILE A C 1
ATOM 1857 O O . ILE A 1 231 ? 10.186 6.590 7.797 1.00 85.31 231 ILE A O 1
ATOM 1861 N N . LYS A 1 232 ? 8.436 5.204 7.644 1.00 85.75 232 LYS A N 1
ATOM 1862 C CA . LYS A 1 232 ? 9.146 4.011 8.150 1.00 85.75 232 LYS A CA 1
ATOM 1863 C C . LYS A 1 232 ? 10.376 3.660 7.290 1.00 85.75 232 LYS A C 1
ATOM 1865 O O . LYS A 1 232 ? 11.423 3.277 7.814 1.00 85.75 232 LYS A O 1
ATOM 1870 N N . LYS A 1 233 ? 10.312 3.892 5.971 1.00 83.94 233 LYS A N 1
ATOM 1871 C CA . LYS A 1 233 ? 11.466 3.770 5.052 1.00 83.94 233 LYS A CA 1
ATOM 1872 C C . LYS A 1 233 ? 12.482 4.908 5.174 1.00 83.94 233 LYS A C 1
ATOM 1874 O O . LYS A 1 233 ? 13.656 4.709 4.856 1.00 83.94 233 LYS A O 1
ATOM 1879 N N . LEU A 1 234 ? 12.062 6.104 5.574 1.00 83.62 234 LEU A N 1
ATOM 1880 C CA . LEU A 1 234 ? 12.963 7.218 5.866 1.00 83.62 234 LEU A CA 1
ATOM 1881 C C . LEU A 1 234 ? 13.670 7.003 7.209 1.00 83.62 234 LEU A C 1
ATOM 1883 O O . LEU A 1 234 ? 14.885 7.154 7.256 1.00 83.62 234 LEU A O 1
ATOM 1887 N N . GLU A 1 235 ? 12.970 6.536 8.245 1.00 84.50 235 GLU A N 1
ATOM 1888 C CA . GLU A 1 235 ? 13.551 6.159 9.542 1.00 84.50 235 GLU A CA 1
ATOM 1889 C C . GLU A 1 235 ? 14.586 5.031 9.404 1.00 84.50 235 GLU A C 1
ATOM 1891 O O . GLU A 1 235 ? 15.672 5.108 9.987 1.00 84.50 235 GLU A O 1
ATOM 1896 N N . SER A 1 236 ? 14.313 4.004 8.586 1.00 83.94 236 SER A N 1
ATOM 1897 C CA . SER A 1 236 ? 15.280 2.924 8.344 1.00 83.94 236 SER A CA 1
ATOM 1898 C C . SER A 1 236 ? 16.562 3.434 7.671 1.00 83.94 236 SER A C 1
ATOM 1900 O O . SER A 1 236 ? 17.661 3.044 8.069 1.00 83.94 236 SER A O 1
ATOM 1902 N N . LYS A 1 237 ? 16.437 4.351 6.699 1.00 84.38 237 LYS A N 1
ATOM 1903 C CA . LYS A 1 237 ? 17.577 5.017 6.043 1.00 84.38 237 LYS A CA 1
ATOM 1904 C C . LYS A 1 237 ? 18.300 5.982 6.976 1.00 84.38 237 LYS A C 1
ATOM 1906 O O . LYS A 1 237 ? 19.523 6.042 6.952 1.00 84.38 237 LYS A O 1
ATOM 1911 N N . GLU A 1 238 ? 17.580 6.731 7.807 1.00 87.50 238 GLU A N 1
ATOM 1912 C CA . GLU A 1 238 ? 18.184 7.633 8.789 1.00 87.50 238 GLU A CA 1
ATOM 1913 C C . GLU A 1 238 ? 19.018 6.837 9.796 1.00 87.50 238 GLU A C 1
ATOM 1915 O O . GLU A 1 238 ? 20.137 7.228 10.123 1.00 87.50 238 GLU A O 1
ATOM 1920 N N . LYS A 1 239 ? 18.522 5.675 10.234 1.00 86.94 239 LYS A N 1
ATOM 1921 C CA . LYS A 1 239 ? 19.260 4.750 11.095 1.00 86.94 239 LYS A CA 1
ATOM 1922 C C . LYS A 1 239 ? 20.522 4.205 10.418 1.00 86.94 239 LYS A C 1
ATOM 1924 O O . LYS A 1 239 ? 21.576 4.219 11.047 1.00 86.94 239 LYS A O 1
ATOM 1929 N N . GLU A 1 240 ? 20.438 3.786 9.155 1.00 85.12 240 GLU A N 1
ATOM 1930 C CA . GLU A 1 240 ? 21.597 3.345 8.362 1.00 85.12 240 GLU A CA 1
ATOM 1931 C C . GLU A 1 240 ? 22.638 4.471 8.207 1.00 85.12 240 GLU A C 1
ATOM 1933 O O . GLU A 1 240 ? 23.824 4.270 8.465 1.00 85.12 240 GLU A O 1
ATOM 1938 N N . VAL A 1 241 ? 22.197 5.694 7.888 1.00 84.38 241 VAL A N 1
ATOM 1939 C CA . VAL A 1 241 ? 23.063 6.881 7.791 1.00 84.38 241 VAL A CA 1
ATOM 1940 C C . VAL A 1 241 ? 23.693 7.230 9.143 1.00 84.38 241 VAL A C 1
ATOM 1942 O O . VAL A 1 241 ? 24.888 7.512 9.191 1.00 84.38 241 VAL A O 1
ATOM 1945 N N . ARG A 1 242 ? 22.943 7.168 10.252 1.00 85.50 242 ARG A N 1
ATOM 1946 C CA . ARG A 1 242 ? 23.471 7.384 11.612 1.00 85.50 242 ARG A CA 1
ATOM 1947 C C . ARG A 1 242 ? 24.543 6.356 11.966 1.00 85.50 242 ARG A C 1
ATOM 1949 O O . ARG A 1 242 ? 25.620 6.752 12.403 1.00 85.50 242 ARG A O 1
ATOM 1956 N N . GLN A 1 243 ? 24.288 5.070 11.712 1.00 86.56 243 GLN A N 1
ATOM 1957 C CA . GLN A 1 243 ? 25.277 4.004 11.902 1.00 86.56 243 GLN A CA 1
ATOM 1958 C C . GLN A 1 243 ? 26.520 4.241 11.037 1.00 86.56 243 GLN A C 1
ATOM 1960 O O . GLN A 1 243 ? 27.641 4.131 11.528 1.00 86.56 243 GLN A O 1
ATOM 1965 N N . ARG A 1 244 ? 26.353 4.664 9.778 1.00 87.38 244 ARG A N 1
ATOM 1966 C CA . ARG A 1 244 ? 27.484 4.963 8.893 1.00 87.38 244 ARG A CA 1
ATOM 1967 C C . ARG A 1 244 ? 28.288 6.193 9.330 1.00 87.38 244 ARG A C 1
ATOM 1969 O O . ARG A 1 244 ? 29.508 6.201 9.183 1.00 87.38 244 ARG A O 1
ATOM 1976 N N . VAL A 1 245 ? 27.643 7.217 9.889 1.00 84.81 245 VAL A N 1
ATOM 1977 C CA . VAL A 1 245 ? 28.322 8.373 10.503 1.00 84.81 245 VAL A CA 1
ATOM 1978 C C . VAL A 1 245 ? 29.092 7.950 11.758 1.00 84.81 245 VAL A C 1
ATOM 1980 O O . VAL A 1 245 ? 30.223 8.390 11.954 1.00 84.81 245 VAL A O 1
ATOM 1983 N N . GLU A 1 246 ? 28.535 7.057 12.576 1.00 87.12 246 GLU A N 1
ATOM 1984 C CA . GLU A 1 246 ? 29.203 6.499 13.757 1.00 87.12 246 GLU A CA 1
ATOM 1985 C C . GLU A 1 246 ? 30.429 5.646 13.376 1.00 87.12 246 GLU A C 1
ATOM 1987 O O . GLU A 1 246 ? 31.514 5.846 13.924 1.00 87.12 246 GLU A O 1
ATOM 1992 N N . GLU A 1 247 ? 30.319 4.777 12.364 1.00 87.00 247 GLU A N 1
ATOM 1993 C CA . GLU A 1 247 ? 31.460 4.056 11.777 1.00 87.00 247 GLU A CA 1
ATOM 1994 C C . GLU A 1 247 ? 32.559 5.004 11.277 1.00 87.00 247 GLU A C 1
ATOM 1996 O O . GLU A 1 247 ? 33.740 4.788 11.558 1.00 87.00 247 GLU A O 1
ATOM 2001 N N . LEU A 1 248 ? 32.190 6.053 10.532 1.00 84.19 248 LEU A N 1
ATOM 2002 C CA . LEU A 1 248 ? 33.142 7.013 9.970 1.00 84.19 248 LEU A CA 1
ATOM 2003 C C . LEU A 1 248 ? 33.826 7.849 11.061 1.00 84.19 248 LEU A C 1
ATOM 2005 O O . LEU A 1 248 ? 35.032 8.075 10.971 1.00 84.19 248 LEU A O 1
ATOM 2009 N N . ASN A 1 249 ? 33.106 8.239 12.116 1.00 85.00 249 ASN A N 1
ATOM 2010 C CA . ASN A 1 249 ? 33.686 8.912 13.280 1.00 85.00 249 ASN A CA 1
ATOM 2011 C C . ASN A 1 249 ? 34.672 8.002 14.028 1.00 85.00 249 ASN A C 1
ATOM 2013 O O . ASN A 1 249 ? 35.770 8.440 14.365 1.00 85.00 249 ASN A O 1
ATOM 2017 N N . ASN A 1 250 ? 34.338 6.723 14.221 1.00 87.81 250 ASN A N 1
ATOM 2018 C CA . ASN A 1 250 ? 35.244 5.750 14.839 1.00 87.81 250 ASN A CA 1
ATOM 2019 C C . ASN A 1 250 ? 36.506 5.510 13.984 1.00 87.81 250 ASN A C 1
ATOM 2021 O O . ASN A 1 250 ? 37.619 5.471 14.511 1.00 87.81 250 ASN A O 1
ATOM 2025 N N . GLN A 1 251 ? 36.366 5.435 12.654 1.00 87.00 251 GLN A N 1
ATOM 2026 C CA . GLN A 1 251 ? 37.508 5.369 11.731 1.00 87.00 251 GLN A CA 1
ATOM 2027 C C . GLN A 1 251 ? 38.359 6.649 11.747 1.00 87.00 251 GLN A C 1
ATOM 2029 O O . GLN A 1 251 ? 39.580 6.570 11.605 1.00 87.00 251 GLN A O 1
ATOM 2034 N N . LEU A 1 252 ? 37.742 7.822 11.916 1.00 84.19 252 LEU A N 1
ATOM 2035 C CA . LEU A 1 252 ? 38.443 9.102 12.013 1.00 84.19 252 LEU A CA 1
ATOM 2036 C C . LEU A 1 252 ? 39.224 9.210 13.330 1.00 84.19 252 LEU A C 1
ATOM 2038 O O . LEU A 1 252 ? 40.396 9.576 13.297 1.00 84.19 252 LEU A O 1
ATOM 2042 N N . LEU A 1 253 ? 38.632 8.808 14.459 1.00 86.44 253 LEU A N 1
ATOM 2043 C CA . LEU A 1 253 ? 39.298 8.759 15.767 1.00 86.44 253 LEU A CA 1
ATOM 2044 C C . LEU A 1 253 ? 40.520 7.828 15.767 1.00 86.44 253 LEU A C 1
ATOM 2046 O O . LEU A 1 253 ? 41.589 8.216 16.242 1.00 86.44 253 LEU A O 1
ATOM 2050 N N . GLU A 1 254 ? 40.408 6.628 15.191 1.00 84.94 254 GLU A N 1
ATOM 2051 C CA . GLU A 1 254 ? 41.552 5.713 15.105 1.00 84.94 254 GLU A CA 1
ATOM 2052 C C . GLU A 1 254 ? 42.620 6.228 14.119 1.00 84.94 254 GLU A C 1
ATOM 2054 O O . GLU A 1 254 ? 43.814 6.117 14.394 1.00 84.94 254 GLU A O 1
ATOM 2059 N N . ARG A 1 255 ? 42.230 6.897 13.022 1.00 82.88 255 ARG A N 1
ATOM 2060 C CA . ARG A 1 255 ? 43.182 7.603 12.141 1.00 82.88 255 ARG A CA 1
ATOM 2061 C C . ARG A 1 255 ? 43.889 8.759 12.845 1.00 82.88 255 ARG A C 1
ATOM 2063 O O . ARG A 1 255 ? 45.092 8.913 12.658 1.00 82.88 255 ARG A O 1
ATOM 2070 N N . GLU A 1 256 ? 43.195 9.545 13.666 1.00 84.25 256 GLU A N 1
ATOM 2071 C CA . GLU A 1 256 ? 43.818 10.586 14.490 1.00 84.25 256 GLU A CA 1
ATOM 2072 C C . GLU A 1 256 ? 44.807 10.006 15.502 1.00 84.25 256 GLU A C 1
ATOM 2074 O O . GLU A 1 256 ? 45.871 10.586 15.720 1.00 84.25 256 GLU A O 1
ATOM 2079 N N . LYS A 1 257 ? 44.471 8.873 16.126 1.00 85.94 257 LYS A N 1
ATOM 2080 C CA . LYS A 1 257 ? 45.358 8.161 17.051 1.00 85.94 257 LYS A CA 1
ATOM 2081 C C . LYS A 1 257 ? 46.612 7.653 16.336 1.00 85.94 257 LYS A C 1
ATOM 2083 O O . LYS A 1 257 ? 47.717 7.972 16.769 1.00 85.94 257 LYS A O 1
ATOM 2088 N N . ILE A 1 258 ? 46.459 6.990 15.188 1.00 85.62 258 ILE A N 1
ATOM 2089 C CA . ILE A 1 258 ? 47.583 6.574 14.334 1.00 85.62 258 ILE A CA 1
ATOM 2090 C C . ILE A 1 258 ? 48.416 7.788 13.885 1.00 85.62 258 ILE A C 1
ATOM 2092 O O . ILE A 1 258 ? 49.645 7.711 13.867 1.00 85.62 258 ILE A O 1
ATOM 2096 N N . PHE A 1 259 ? 47.792 8.926 13.564 1.00 83.06 259 PHE A N 1
ATOM 2097 C CA . PHE A 1 259 ? 48.496 10.159 13.192 1.00 83.06 259 PHE A CA 1
ATOM 2098 C C . PHE A 1 259 ? 49.291 10.766 14.361 1.00 83.06 259 PHE A C 1
ATOM 2100 O O . PHE A 1 259 ? 50.443 11.159 14.178 1.00 83.06 259 PHE A O 1
ATOM 2107 N N . LYS A 1 260 ? 48.727 10.791 15.576 1.00 86.81 260 LYS A N 1
ATOM 2108 C CA . LYS A 1 260 ? 49.428 11.225 16.800 1.00 86.81 260 LYS A CA 1
ATOM 2109 C C . LYS A 1 260 ? 50.627 10.313 17.082 1.00 86.81 260 LYS A C 1
ATOM 2111 O O . LYS A 1 260 ? 51.755 10.798 17.124 1.00 86.81 260 LYS A O 1
ATOM 2116 N N . GLU A 1 261 ? 50.413 8.996 17.119 1.00 85.38 261 GLU A N 1
ATOM 2117 C CA . GLU A 1 261 ? 51.480 8.006 17.309 1.00 85.38 261 GLU A CA 1
ATOM 2118 C C . GLU A 1 261 ? 52.589 8.096 16.247 1.00 85.38 261 GLU A C 1
ATOM 2120 O O . GLU A 1 261 ? 53.768 7.950 16.565 1.00 85.38 261 GLU A O 1
ATOM 2125 N N . THR A 1 262 ? 52.244 8.304 14.971 1.00 79.75 262 THR A N 1
ATOM 2126 C CA . THR A 1 262 ? 53.244 8.422 13.895 1.00 79.75 262 THR A CA 1
ATOM 2127 C C . THR A 1 262 ? 53.972 9.764 13.917 1.00 79.75 262 THR A C 1
ATOM 2129 O O . THR A 1 262 ? 55.167 9.785 13.633 1.00 79.75 262 THR A O 1
ATOM 2132 N N . SER A 1 263 ? 53.321 10.857 14.333 1.00 82.69 263 SER A N 1
ATOM 2133 C CA . SER A 1 263 ? 53.980 12.147 14.585 1.00 82.69 263 SER A CA 1
ATOM 2134 C C . SER A 1 263 ? 54.961 12.074 15.762 1.00 82.69 263 SER A C 1
ATOM 2136 O O . SER A 1 263 ? 56.054 12.633 15.689 1.00 82.69 263 SER A O 1
ATOM 2138 N N . GLU A 1 264 ? 54.619 11.352 16.830 1.00 85.81 264 GLU A N 1
ATOM 2139 C CA . GLU A 1 264 ? 55.508 11.135 17.980 1.00 85.81 264 GLU A CA 1
ATOM 2140 C C . GLU A 1 264 ? 56.704 10.246 17.612 1.00 85.81 264 GLU A C 1
ATOM 2142 O O . GLU A 1 264 ? 57.848 10.638 17.844 1.00 85.81 264 GLU A O 1
ATOM 2147 N N . LYS A 1 265 ? 56.466 9.119 16.926 1.00 85.25 265 LYS A N 1
ATOM 2148 C CA . LYS A 1 265 ? 57.525 8.236 16.396 1.00 85.25 265 LYS A CA 1
ATOM 2149 C C . LYS A 1 265 ? 58.411 8.934 15.351 1.00 85.25 265 LYS A C 1
ATOM 2151 O O . LYS A 1 265 ? 59.571 8.555 15.184 1.00 85.25 265 LYS A O 1
ATOM 2156 N N . LEU A 1 266 ? 57.897 9.948 14.645 1.00 83.88 266 LEU A N 1
ATOM 2157 C CA . LEU A 1 266 ? 58.693 10.797 13.754 1.00 83.88 266 LEU A CA 1
ATOM 2158 C C . LEU A 1 266 ? 59.615 11.725 14.556 1.00 83.88 266 LEU A C 1
ATOM 2160 O O . LEU A 1 266 ? 60.820 11.676 14.337 1.00 83.88 266 LEU A O 1
ATOM 2164 N N . LYS A 1 267 ? 59.087 12.472 15.535 1.00 85.38 267 LYS A N 1
ATOM 2165 C CA . LYS A 1 267 ? 59.882 13.346 16.425 1.00 85.38 267 LYS A CA 1
ATOM 2166 C C . LYS A 1 267 ? 60.962 12.581 17.191 1.00 85.38 267 LYS A C 1
ATOM 2168 O O . LYS A 1 267 ? 62.076 13.071 17.360 1.00 85.38 267 LYS A O 1
ATOM 2173 N N . GLU A 1 268 ? 60.651 11.365 17.639 1.00 85.00 268 GLU A N 1
ATOM 2174 C CA . GLU A 1 268 ? 61.626 10.470 18.264 1.00 85.00 268 GLU A CA 1
ATOM 2175 C C . GLU A 1 268 ? 62.754 10.107 17.285 1.00 85.00 268 GLU A C 1
ATOM 2177 O O . GLU A 1 268 ? 63.931 10.228 17.627 1.00 85.00 268 GLU A O 1
ATOM 2182 N N . LYS A 1 269 ? 62.422 9.734 16.041 1.00 82.19 269 LYS A N 1
ATOM 2183 C CA . LYS A 1 269 ? 63.422 9.458 14.998 1.00 82.19 269 LYS A CA 1
ATOM 2184 C C . LYS A 1 269 ? 64.237 10.686 14.608 1.00 82.19 269 LYS A C 1
ATOM 2186 O O . LYS A 1 269 ? 65.442 10.544 14.430 1.00 82.19 269 LYS A O 1
ATOM 2191 N N . GLU A 1 270 ? 63.620 11.859 14.495 1.00 83.56 270 GLU A N 1
ATOM 2192 C CA . GLU A 1 270 ? 64.304 13.132 14.232 1.00 83.56 270 GLU A CA 1
ATOM 2193 C C . GLU A 1 270 ? 65.335 13.421 15.328 1.00 83.56 270 GLU A C 1
ATOM 2195 O O . GLU A 1 270 ? 66.503 13.655 15.020 1.00 83.56 270 GLU A O 1
ATOM 2200 N N . LYS A 1 271 ? 64.948 13.280 16.603 1.00 87.75 271 LYS A N 1
ATOM 2201 C CA . LYS A 1 271 ? 65.865 13.422 17.740 1.00 87.75 271 LYS A CA 1
ATOM 2202 C C . LYS A 1 271 ? 66.992 12.383 17.718 1.00 87.75 271 LYS A C 1
ATOM 2204 O O . LYS A 1 271 ? 68.150 12.750 17.880 1.00 87.75 271 LYS A O 1
ATOM 2209 N N . ILE A 1 272 ? 66.688 11.104 17.476 1.00 87.62 272 ILE A N 1
ATOM 2210 C CA . ILE A 1 272 ? 67.706 10.041 17.360 1.00 87.62 272 ILE A CA 1
ATOM 2211 C C . ILE A 1 272 ? 68.686 10.333 16.212 1.00 87.62 272 ILE A C 1
ATOM 2213 O O . ILE A 1 272 ? 69.869 10.011 16.318 1.00 87.62 272 ILE A O 1
ATOM 2217 N N . LEU A 1 273 ? 68.219 10.931 15.113 1.00 80.81 273 LEU A N 1
ATOM 2218 C CA . LEU A 1 273 ? 69.050 11.298 13.967 1.00 80.81 273 LEU A CA 1
ATOM 2219 C C . LEU A 1 273 ? 69.923 12.522 14.290 1.00 80.81 273 LEU A C 1
ATOM 2221 O O . LEU A 1 273 ? 71.111 12.514 13.968 1.00 80.81 273 LEU A O 1
ATOM 2225 N N . GLU A 1 274 ? 69.391 13.521 14.999 1.00 85.31 274 GLU A N 1
ATOM 2226 C CA . GLU A 1 274 ? 70.171 14.656 15.507 1.00 85.31 274 GLU A CA 1
ATOM 2227 C C . GLU A 1 274 ? 71.255 14.196 16.500 1.00 85.31 274 GLU A C 1
ATOM 2229 O O . GLU A 1 274 ? 72.432 14.519 16.326 1.00 85.31 274 GLU A O 1
ATOM 2234 N N . ASP A 1 275 ? 70.897 13.369 17.485 1.00 86.62 275 ASP A N 1
ATOM 2235 C CA . ASP A 1 275 ? 71.833 12.828 18.476 1.00 86.62 275 ASP A CA 1
ATOM 2236 C C . ASP A 1 275 ? 72.903 11.933 17.822 1.00 86.62 275 ASP A C 1
ATOM 2238 O O . ASP A 1 275 ? 74.083 12.061 18.149 1.00 86.62 275 ASP A O 1
ATOM 2242 N N . LYS A 1 276 ? 72.553 11.121 16.812 1.00 84.50 276 LYS A N 1
ATOM 2243 C CA . LYS A 1 276 ? 73.541 10.382 15.999 1.00 84.50 276 LYS A CA 1
ATOM 2244 C C . LYS A 1 276 ? 74.422 11.278 15.133 1.00 84.50 276 LYS A C 1
ATOM 2246 O O . LYS A 1 276 ? 75.568 10.921 14.877 1.00 84.50 276 LYS A O 1
ATOM 2251 N N . THR A 1 277 ? 73.923 12.425 14.677 1.00 84.00 277 THR A N 1
ATOM 2252 C CA . THR A 1 277 ? 74.734 13.397 13.926 1.00 84.00 277 THR A CA 1
ATOM 2253 C C . THR A 1 277 ? 75.777 14.020 14.854 1.00 84.00 277 THR A C 1
ATOM 2255 O O . THR A 1 277 ? 76.966 13.995 14.544 1.00 84.00 277 THR A O 1
ATOM 2258 N N . ARG A 1 278 ? 75.361 14.441 16.059 1.00 86.12 278 ARG A N 1
ATOM 2259 C CA . ARG A 1 278 ? 76.264 14.898 17.130 1.00 86.12 278 ARG A CA 1
ATOM 2260 C C . ARG A 1 278 ? 77.287 13.820 17.512 1.00 86.12 278 ARG A C 1
ATOM 2262 O O . ARG A 1 278 ? 78.464 14.132 17.669 1.00 86.12 278 ARG A O 1
ATOM 2269 N N . GLU A 1 279 ? 76.868 12.558 17.625 1.00 85.88 279 GLU A N 1
ATOM 2270 C CA . GLU A 1 279 ? 77.755 11.418 17.902 1.00 85.88 279 GLU A CA 1
ATOM 2271 C C . GLU A 1 279 ? 78.783 11.198 16.777 1.00 85.88 279 GLU A C 1
ATOM 2273 O O . GLU A 1 279 ? 79.956 10.949 17.053 1.00 85.88 279 GLU A O 1
ATOM 2278 N N . LEU A 1 280 ? 78.376 11.319 15.507 1.00 81.38 280 LEU A N 1
ATOM 2279 C CA . LEU A 1 280 ? 79.271 11.204 14.352 1.00 81.38 280 LEU A CA 1
ATOM 2280 C C . LEU A 1 280 ? 80.299 12.338 14.297 1.00 81.38 280 LEU A C 1
ATOM 2282 O O . LEU A 1 280 ? 81.468 12.070 14.022 1.00 81.38 280 LEU A O 1
ATOM 2286 N N . ASP A 1 281 ? 79.912 13.575 14.606 1.00 84.44 281 ASP A N 1
ATOM 2287 C CA . ASP A 1 281 ? 80.852 14.699 14.648 1.00 84.44 281 ASP A CA 1
ATOM 2288 C C . ASP A 1 281 ? 81.787 14.624 15.867 1.00 84.44 281 ASP A C 1
ATOM 2290 O O . ASP A 1 281 ? 82.990 14.860 15.736 1.00 84.44 281 ASP A O 1
ATOM 2294 N N . GLN A 1 282 ? 81.304 14.164 17.028 1.00 85.75 282 GLN A N 1
ATOM 2295 C CA . GLN A 1 282 ? 82.175 13.815 18.159 1.00 85.75 282 GLN A CA 1
ATOM 2296 C C . GLN A 1 282 ? 83.160 12.697 17.785 1.00 85.75 282 GLN A C 1
ATOM 2298 O O . GLN A 1 282 ? 84.347 12.780 18.113 1.00 85.75 282 GLN A O 1
ATOM 2303 N N . LYS A 1 283 ? 82.705 11.665 17.061 1.00 83.62 283 LYS A N 1
ATOM 2304 C CA . LYS A 1 283 ? 83.557 10.576 16.564 1.00 83.62 283 LYS A CA 1
ATOM 2305 C C . LYS A 1 283 ? 84.571 11.052 15.528 1.00 83.62 283 LYS A C 1
ATOM 2307 O O . LYS A 1 283 ? 85.702 10.594 15.595 1.00 83.62 283 LYS A O 1
ATOM 2312 N N . ARG A 1 284 ? 84.234 12.002 14.651 1.00 84.75 284 ARG A N 1
ATOM 2313 C CA . ARG A 1 284 ? 85.191 12.667 13.744 1.00 84.75 284 ARG A CA 1
ATOM 2314 C C . ARG A 1 284 ? 86.273 13.418 14.513 1.00 84.75 284 ARG A C 1
ATOM 2316 O O . ARG A 1 284 ? 87.446 13.135 14.312 1.00 84.75 284 ARG A O 1
ATOM 2323 N N . VAL A 1 285 ? 85.899 14.278 15.463 1.00 85.81 285 VAL A N 1
ATOM 2324 C CA . VAL A 1 285 ? 86.862 15.008 16.316 1.00 85.81 285 VAL A CA 1
ATOM 2325 C C . VAL A 1 285 ? 87.721 14.053 17.157 1.00 85.81 285 VAL A C 1
ATOM 2327 O O . VAL A 1 285 ? 88.880 14.342 17.446 1.00 85.81 285 VAL A O 1
ATOM 2330 N N . SER A 1 286 ? 87.176 12.900 17.550 1.00 82.69 286 SER A N 1
ATOM 2331 C CA . SER A 1 286 ? 87.927 11.857 18.259 1.00 82.69 286 SER A CA 1
ATOM 2332 C C . SER A 1 286 ? 88.854 11.082 17.320 1.00 82.69 286 SER A C 1
ATOM 2334 O O . SER A 1 286 ? 89.967 10.747 17.708 1.00 82.69 286 SER A O 1
ATOM 2336 N N . LEU A 1 287 ? 88.440 10.848 16.075 1.00 82.75 287 LEU A N 1
ATOM 2337 C CA . LEU A 1 287 ? 89.240 10.184 15.053 1.00 82.75 287 LEU A CA 1
ATOM 2338 C C . LEU A 1 287 ? 90.398 11.078 14.584 1.00 82.75 287 LEU A C 1
ATOM 2340 O O . LEU A 1 287 ? 91.513 10.586 14.521 1.00 82.75 287 LEU A O 1
ATOM 2344 N N . GLU A 1 288 ? 90.204 12.390 14.413 1.00 82.94 288 GLU A N 1
ATOM 2345 C CA . GLU A 1 288 ? 91.303 13.343 14.159 1.00 82.94 288 GLU A CA 1
ATOM 2346 C C . GLU A 1 288 ? 92.347 13.378 15.293 1.00 82.94 288 GLU A C 1
ATOM 2348 O O . GLU A 1 288 ? 93.528 13.648 15.053 1.00 82.94 288 GLU A O 1
ATOM 2353 N N . LYS A 1 289 ? 91.926 13.141 16.545 1.00 85.56 289 LYS A N 1
ATOM 2354 C CA . LYS A 1 289 ? 92.850 12.979 17.680 1.00 85.56 289 LYS A CA 1
ATOM 2355 C C . LYS A 1 289 ? 93.580 11.646 17.592 1.00 85.56 289 LYS A C 1
ATOM 2357 O O . LYS A 1 289 ? 94.802 11.648 17.643 1.00 85.56 289 LYS A O 1
ATOM 2362 N N . ILE A 1 290 ? 92.856 10.549 17.372 1.00 83.00 290 ILE A N 1
ATOM 2363 C CA . ILE A 1 290 ? 93.429 9.206 17.215 1.00 83.00 290 ILE A CA 1
ATOM 2364 C C . ILE A 1 290 ? 94.384 9.142 16.014 1.00 83.00 290 ILE A C 1
ATOM 2366 O O . ILE A 1 290 ? 95.386 8.450 16.094 1.00 83.00 290 ILE A O 1
ATOM 2370 N N . GLU A 1 291 ? 94.154 9.880 14.928 1.00 81.50 291 GLU A N 1
ATOM 2371 C CA . GLU A 1 291 ? 95.083 9.967 13.793 1.00 81.50 291 GLU A CA 1
ATOM 2372 C C . GLU A 1 291 ? 96.381 10.699 14.164 1.00 81.50 291 GLU A C 1
ATOM 2374 O O . GLU A 1 291 ? 97.465 10.240 13.802 1.00 81.50 291 GLU A O 1
ATOM 2379 N N . LYS A 1 292 ? 96.303 11.785 14.946 1.00 84.12 292 LYS A N 1
ATOM 2380 C CA . LYS A 1 292 ? 97.486 12.482 15.488 1.00 84.12 292 LYS A CA 1
ATOM 2381 C C . LYS A 1 292 ? 98.227 11.629 16.520 1.00 84.12 292 LYS A C 1
ATOM 2383 O O . LYS A 1 292 ? 99.451 11.558 16.490 1.00 84.12 292 LYS A O 1
ATOM 2388 N N . GLU A 1 293 ? 97.499 10.952 17.402 1.00 84.44 293 GLU A N 1
ATOM 2389 C CA . GLU A 1 293 ? 98.046 10.011 18.384 1.00 84.44 293 GLU A CA 1
ATOM 2390 C C . GLU A 1 293 ? 98.664 8.785 17.701 1.00 84.44 293 GLU A C 1
ATOM 2392 O O . GLU A 1 293 ? 99.727 8.346 18.118 1.00 84.44 293 GLU A O 1
ATOM 2397 N N . LEU A 1 294 ? 98.075 8.277 16.615 1.00 81.75 294 LEU A N 1
ATOM 2398 C CA . LEU A 1 294 ? 98.616 7.180 15.811 1.00 81.75 294 LEU A CA 1
ATOM 2399 C C . LEU A 1 294 ? 99.867 7.603 15.039 1.00 81.75 294 LEU A C 1
ATOM 2401 O O . LEU A 1 294 ? 100.787 6.803 14.906 1.00 81.75 294 LEU A O 1
ATOM 2405 N N . GLU A 1 295 ? 99.933 8.835 14.536 1.00 82.62 295 GLU A N 1
ATOM 2406 C CA . GLU A 1 295 ? 101.138 9.348 13.880 1.00 82.62 295 GLU A CA 1
ATOM 2407 C C . GLU A 1 295 ? 102.278 9.565 14.889 1.00 82.62 295 GLU A C 1
ATOM 2409 O O . GLU A 1 295 ? 103.401 9.116 14.653 1.00 82.62 295 GLU A O 1
ATOM 2414 N N . ASN A 1 296 ? 101.979 10.104 16.076 1.00 85.25 296 ASN A N 1
ATOM 2415 C CA . ASN A 1 296 ? 102.927 10.141 17.193 1.00 85.25 296 ASN A CA 1
ATOM 2416 C C . ASN A 1 296 ? 103.363 8.719 17.602 1.00 85.25 296 ASN A C 1
ATOM 2418 O O . ASN A 1 296 ? 104.556 8.435 17.679 1.00 85.25 296 ASN A O 1
ATOM 2422 N N . ALA A 1 297 ? 102.419 7.789 17.769 1.00 79.31 297 ALA A N 1
ATOM 2423 C CA . ALA A 1 297 ? 102.686 6.399 18.137 1.00 79.31 297 ALA A CA 1
ATOM 2424 C C . ALA A 1 297 ? 103.422 5.613 17.038 1.00 79.31 297 ALA A C 1
ATOM 2426 O O . ALA A 1 297 ? 104.109 4.643 17.342 1.00 79.31 297 ALA A O 1
ATOM 2427 N N . ARG A 1 298 ? 103.344 6.021 15.764 1.00 83.38 298 ARG A N 1
ATOM 2428 C CA . ARG A 1 298 ? 104.194 5.502 14.677 1.00 83.38 298 ARG A CA 1
ATOM 2429 C C . ARG A 1 298 ? 105.624 6.006 14.796 1.00 83.38 298 ARG A C 1
ATOM 2431 O O . ARG A 1 298 ? 106.554 5.231 14.579 1.00 83.38 298 ARG A O 1
ATOM 2438 N N . GLN A 1 299 ? 105.818 7.272 15.155 1.00 79.69 299 GLN A N 1
ATOM 2439 C CA . GLN A 1 299 ? 107.146 7.828 15.423 1.00 79.69 299 GLN A CA 1
ATOM 2440 C C . GLN A 1 299 ? 107.765 7.160 16.663 1.00 79.69 299 GLN A C 1
ATOM 2442 O O . GLN A 1 299 ? 108.903 6.695 16.603 1.00 79.69 299 GLN A O 1
ATOM 2447 N N . GLU A 1 300 ? 106.992 6.983 17.738 1.00 82.25 300 GLU A N 1
ATOM 2448 C CA . GLU A 1 300 ? 107.391 6.201 18.915 1.00 82.25 300 GLU A CA 1
ATOM 2449 C C . GLU A 1 300 ? 107.642 4.727 18.583 1.00 82.25 300 GLU A C 1
ATOM 2451 O O . GLU A 1 300 ? 108.671 4.199 18.989 1.00 82.25 300 GLU A O 1
ATOM 2456 N N . TYR A 1 301 ? 106.789 4.066 17.793 1.00 77.19 301 TYR A N 1
ATOM 2457 C CA . TYR A 1 301 ? 106.999 2.681 17.354 1.00 77.19 301 TYR A CA 1
ATOM 2458 C C . TYR A 1 301 ? 108.282 2.530 16.533 1.00 77.19 301 TYR A C 1
ATOM 2460 O O . TYR A 1 301 ? 109.032 1.582 16.743 1.00 77.19 301 TYR A O 1
ATOM 2468 N N . ASN A 1 302 ? 108.588 3.469 15.635 1.00 81.38 302 ASN A N 1
ATOM 2469 C CA . ASN A 1 302 ? 109.835 3.452 14.865 1.00 81.38 302 ASN A CA 1
ATOM 2470 C C . ASN A 1 302 ? 111.081 3.651 15.750 1.00 81.38 302 ASN A C 1
ATOM 2472 O O . ASN A 1 302 ? 112.157 3.154 15.410 1.00 81.38 302 ASN A O 1
ATOM 2476 N N . ASN A 1 303 ? 110.941 4.322 16.897 1.00 79.94 303 ASN A N 1
ATOM 2477 C CA . ASN A 1 303 ? 111.989 4.423 17.912 1.00 79.94 303 ASN A CA 1
ATOM 2478 C C . ASN A 1 303 ? 112.070 3.147 18.775 1.00 79.94 303 ASN A C 1
ATOM 2480 O O . ASN A 1 303 ? 113.144 2.563 18.902 1.00 79.94 303 ASN A O 1
ATOM 2484 N N . LEU A 1 304 ? 110.939 2.655 19.290 1.00 78.81 304 LEU A N 1
ATOM 2485 C CA . LEU A 1 304 ? 110.828 1.424 20.083 1.00 78.81 304 LEU A CA 1
ATOM 2486 C C . LEU A 1 304 ? 111.217 0.170 19.300 1.00 78.81 304 LEU A C 1
ATOM 2488 O O . LEU A 1 304 ? 111.726 -0.771 19.896 1.00 78.81 304 LEU A O 1
ATOM 2492 N N . LYS A 1 305 ? 111.023 0.134 17.978 1.00 81.25 305 LYS A N 1
ATOM 2493 C CA . LYS A 1 305 ? 111.440 -0.995 17.143 1.00 81.25 305 LYS A CA 1
ATOM 2494 C C . LYS A 1 305 ? 112.957 -1.192 17.190 1.00 81.25 305 LYS A C 1
ATOM 2496 O O . LYS A 1 305 ? 113.388 -2.333 17.315 1.00 81.25 305 LYS A O 1
ATOM 2501 N N . LYS A 1 306 ? 113.741 -0.104 17.175 1.00 73.12 306 LYS A N 1
ATOM 2502 C CA . LYS A 1 306 ? 115.202 -0.167 17.364 1.00 73.12 306 LYS A CA 1
ATOM 2503 C C . LYS A 1 306 ? 115.539 -0.804 18.717 1.00 73.12 306 LYS A C 1
ATOM 2505 O O . LYS A 1 306 ? 116.276 -1.780 18.765 1.00 73.12 306 LYS A O 1
ATOM 2510 N N . VAL A 1 307 ? 114.894 -0.331 19.786 1.00 78.25 307 VAL A N 1
ATOM 2511 C CA . VAL A 1 307 ? 115.075 -0.853 21.155 1.00 78.25 307 VAL A CA 1
ATOM 2512 C C . VAL A 1 307 ? 114.604 -2.312 21.296 1.00 78.25 307 VAL A C 1
ATOM 2514 O O . VAL A 1 307 ? 115.178 -3.088 22.053 1.00 78.25 307 VAL A O 1
ATOM 2517 N N . LEU A 1 308 ? 113.588 -2.743 20.544 1.00 74.56 308 LEU A N 1
ATOM 2518 C CA . LEU A 1 308 ? 113.137 -4.139 20.535 1.00 74.56 308 LEU A CA 1
ATOM 2519 C C . LEU A 1 308 ? 114.087 -5.057 19.751 1.00 74.56 308 LEU A C 1
ATOM 2521 O O . LEU A 1 308 ? 114.195 -6.237 20.078 1.00 74.56 308 LEU A O 1
ATOM 2525 N N . GLU A 1 309 ? 114.770 -4.550 18.726 1.00 74.62 309 GLU A N 1
ATOM 2526 C CA . GLU A 1 309 ? 115.850 -5.278 18.050 1.00 74.62 309 GLU A CA 1
ATOM 2527 C C . GLU A 1 309 ? 117.094 -5.397 18.958 1.00 74.62 309 GLU A C 1
ATOM 2529 O O . GLU A 1 309 ? 117.752 -6.436 18.932 1.00 74.62 309 GLU A O 1
ATOM 2534 N N . GLU A 1 310 ? 117.325 -4.437 19.863 1.00 71.50 310 GLU A N 1
ATOM 2535 C CA . GLU A 1 310 ? 118.302 -4.540 20.963 1.00 71.50 310 GLU A CA 1
ATOM 2536 C C . GLU A 1 310 ? 117.874 -5.588 22.026 1.00 71.50 310 GLU A C 1
ATOM 2538 O O . GLU A 1 310 ? 118.632 -6.511 22.328 1.00 71.50 310 GLU A O 1
ATOM 2543 N N . GLU A 1 311 ? 116.643 -5.534 22.555 1.00 73.19 311 GLU A N 1
ATOM 2544 C CA . GLU A 1 311 ? 116.161 -6.454 23.613 1.00 73.19 311 GLU A CA 1
ATOM 2545 C C . GLU A 1 311 ? 115.842 -7.885 23.133 1.00 73.19 311 GLU A C 1
ATOM 2547 O O . GLU A 1 311 ? 115.935 -8.847 23.902 1.00 73.19 311 GLU A O 1
ATOM 2552 N N . LYS A 1 312 ? 115.535 -8.098 21.846 1.00 73.62 312 LYS A N 1
ATOM 2553 C CA . LYS A 1 312 ? 115.427 -9.465 21.298 1.00 73.62 312 LYS A CA 1
ATOM 2554 C C . LYS A 1 312 ? 116.739 -10.239 21.398 1.00 73.62 312 LYS A C 1
ATOM 2556 O O . LYS A 1 312 ? 116.694 -11.458 21.548 1.00 73.62 312 LYS A O 1
ATOM 2561 N N . SER A 1 313 ? 117.880 -9.546 21.394 1.00 62.56 313 SER A N 1
ATOM 2562 C CA . SER A 1 313 ? 119.193 -10.148 21.646 1.00 62.56 313 SER A CA 1
ATOM 2563 C C . SER A 1 313 ? 119.393 -10.609 23.098 1.00 62.56 313 SER A C 1
ATOM 2565 O O . SER A 1 313 ? 120.410 -11.231 23.378 1.00 62.56 313 SER A O 1
ATOM 2567 N N . ARG A 1 314 ? 118.458 -10.299 24.010 1.00 72.56 314 ARG A N 1
ATOM 2568 C CA . ARG A 1 314 ? 118.553 -10.530 25.462 1.00 72.56 314 ARG A CA 1
ATOM 2569 C C . ARG A 1 314 ? 117.513 -11.524 25.983 1.00 72.56 314 ARG A C 1
ATOM 2571 O O . ARG A 1 314 ? 117.769 -12.277 26.918 1.00 72.56 314 ARG A O 1
ATOM 2578 N N . SER A 1 315 ? 116.325 -11.566 25.372 1.00 64.69 315 SER A N 1
ATOM 2579 C CA . SER A 1 315 ? 115.277 -12.522 25.768 1.00 64.69 315 SER A CA 1
ATOM 2580 C C . SER A 1 315 ? 115.567 -13.970 25.340 1.00 64.69 315 SER A C 1
ATOM 2582 O O . SER A 1 315 ? 114.938 -14.885 25.878 1.00 64.69 315 SER A O 1
ATOM 2584 N N . GLY A 1 316 ? 116.494 -14.195 24.399 1.00 68.50 316 GLY A N 1
ATOM 2585 C CA . GLY A 1 316 ? 116.979 -15.540 24.061 1.00 68.50 316 GLY A CA 1
ATOM 2586 C C . GLY A 1 316 ? 117.598 -16.250 25.271 1.00 68.50 316 GLY A C 1
ATOM 2587 O O . GLY A 1 316 ? 117.303 -17.416 25.518 1.00 68.50 316 GLY A O 1
ATOM 2588 N N . ASP A 1 317 ? 118.326 -15.498 26.100 1.00 63.72 317 ASP A N 1
ATOM 2589 C CA . ASP A 1 317 ? 119.094 -15.959 27.270 1.00 63.72 317 ASP A CA 1
ATOM 2590 C C . ASP A 1 317 ? 118.224 -16.339 28.496 1.00 63.72 317 ASP A C 1
ATOM 2592 O O . ASP A 1 317 ? 118.716 -16.509 29.620 1.00 63.72 317 ASP A O 1
ATOM 2596 N N . LEU A 1 318 ? 116.895 -16.377 28.332 1.00 66.56 318 LEU A N 1
ATOM 2597 C CA . LEU A 1 318 ? 115.934 -16.421 29.440 1.00 66.56 318 LEU A CA 1
ATOM 2598 C C . LEU A 1 318 ? 114.922 -17.570 29.379 1.00 66.56 318 LEU A C 1
ATOM 2600 O O . LEU A 1 318 ? 114.546 -18.077 30.439 1.00 66.56 318 LEU A O 1
ATOM 2604 N N . LEU A 1 319 ? 114.505 -18.007 28.185 1.00 69.81 319 LEU A N 1
ATOM 2605 C CA . LEU A 1 319 ? 113.469 -19.041 28.014 1.00 69.81 319 LEU A CA 1
ATOM 2606 C C . LEU A 1 319 ? 113.857 -20.383 28.667 1.00 69.81 319 LEU A C 1
ATOM 2608 O O . LEU A 1 319 ? 113.017 -21.048 29.272 1.00 69.81 319 LEU A O 1
ATOM 2612 N N . GLU A 1 320 ? 115.153 -20.703 28.631 1.00 58.84 320 GLU A N 1
ATOM 2613 C CA . GLU A 1 320 ? 115.831 -21.865 29.233 1.00 58.84 320 GLU A CA 1
ATOM 2614 C C . GLU A 1 320 ? 115.515 -22.086 30.734 1.00 58.84 320 GLU A C 1
ATOM 2616 O O . GLU A 1 320 ? 115.745 -23.159 31.296 1.00 58.84 320 GLU A O 1
ATOM 2621 N N . LYS A 1 321 ? 114.963 -21.076 31.421 1.00 70.25 321 LYS A N 1
ATOM 2622 C CA . LYS A 1 321 ? 114.628 -21.139 32.852 1.00 70.25 321 LYS A CA 1
ATOM 2623 C C . LYS A 1 321 ? 113.213 -21.667 33.131 1.00 70.25 321 LYS A C 1
ATOM 2625 O O . LYS A 1 321 ? 112.992 -22.178 34.228 1.00 70.25 321 LYS A O 1
ATOM 2630 N N . TYR A 1 322 ? 112.270 -21.568 32.185 1.00 60.44 322 TYR A N 1
ATOM 2631 C CA . TYR A 1 322 ? 110.843 -21.849 32.435 1.00 60.44 322 TYR A CA 1
ATOM 2632 C C . TYR A 1 322 ? 110.510 -23.339 32.605 1.00 60.44 322 TYR A C 1
ATOM 2634 O O . TYR A 1 322 ? 109.706 -23.689 33.470 1.00 60.44 322 TYR A O 1
ATOM 2642 N N . GLU A 1 323 ? 111.126 -24.226 31.815 1.00 63.34 323 GLU A N 1
ATOM 2643 C CA . GLU A 1 323 ? 110.694 -25.633 31.676 1.00 63.34 323 GLU A CA 1
ATOM 2644 C C . GLU A 1 323 ? 110.692 -26.434 32.994 1.00 63.34 323 GLU A C 1
ATOM 2646 O O . GLU A 1 323 ? 110.018 -27.458 33.111 1.00 63.34 323 GLU A O 1
ATOM 2651 N N . LYS A 1 324 ? 111.391 -25.929 34.015 1.00 65.25 324 LYS A N 1
ATOM 2652 C CA . LYS A 1 324 ? 111.529 -26.521 35.351 1.00 65.25 324 LYS A CA 1
ATOM 2653 C C . LYS A 1 324 ? 110.227 -26.516 36.166 1.00 65.25 324 LYS A C 1
ATOM 2655 O O . LYS A 1 324 ? 109.975 -27.473 36.890 1.00 65.25 324 LYS A O 1
ATOM 2660 N N . ALA A 1 325 ? 109.386 -25.484 36.046 1.00 53.38 325 ALA A N 1
ATOM 2661 C CA . ALA A 1 325 ? 108.229 -25.295 36.937 1.00 53.38 325 ALA A CA 1
ATOM 2662 C C . ALA A 1 325 ? 107.033 -26.224 36.634 1.00 53.38 325 ALA A C 1
ATOM 2664 O O . ALA A 1 325 ? 106.182 -26.459 37.490 1.00 53.38 325 ALA A O 1
ATOM 2665 N N . ARG A 1 326 ? 106.956 -26.783 35.419 1.00 68.75 326 ARG A N 1
ATOM 2666 C CA . ARG A 1 326 ? 105.810 -27.583 34.940 1.00 68.75 326 ARG A CA 1
ATOM 2667 C C . ARG A 1 326 ? 105.585 -28.896 35.714 1.00 68.75 326 ARG A C 1
ATOM 2669 O O . ARG A 1 326 ? 104.521 -29.497 35.594 1.00 68.75 326 ARG A O 1
ATOM 2676 N N . LEU A 1 327 ? 106.581 -29.362 36.466 1.00 66.44 327 LEU A N 1
ATOM 2677 C CA . LEU A 1 327 ? 106.621 -30.710 37.042 1.00 66.44 327 LEU A CA 1
ATOM 2678 C C . LEU A 1 327 ? 105.877 -30.875 38.381 1.00 66.44 327 LEU A C 1
ATOM 2680 O O . LEU A 1 327 ? 105.598 -32.011 38.759 1.00 66.44 327 LEU A O 1
ATOM 2684 N N . GLU A 1 328 ? 105.550 -29.797 39.103 1.00 75.94 328 GLU A N 1
ATOM 2685 C CA . GLU A 1 328 ? 105.091 -29.913 40.502 1.00 75.94 328 GLU A CA 1
ATOM 2686 C C . GLU A 1 328 ? 103.574 -30.042 40.700 1.00 75.94 328 GLU A C 1
ATOM 2688 O O . GLU A 1 328 ? 103.150 -30.768 41.597 1.00 75.94 328 GLU A O 1
ATOM 2693 N N . ALA A 1 329 ? 102.749 -29.393 39.871 1.00 56.72 329 ALA A N 1
ATOM 2694 C CA . ALA A 1 329 ? 101.306 -29.246 40.128 1.00 56.72 329 ALA A CA 1
ATOM 2695 C C . ALA A 1 329 ? 100.506 -30.568 40.165 1.00 56.72 329 ALA A C 1
ATOM 2697 O O . ALA A 1 329 ? 99.406 -30.619 40.710 1.00 56.72 329 ALA A O 1
ATOM 2698 N N . LYS A 1 330 ? 101.053 -31.652 39.604 1.00 70.06 330 LYS A N 1
ATOM 2699 C CA . LYS A 1 330 ? 100.373 -32.937 39.363 1.00 70.06 330 LYS A CA 1
ATOM 2700 C C . LYS A 1 330 ? 100.264 -33.837 40.616 1.00 70.06 330 LYS A C 1
ATOM 2702 O O . LYS A 1 330 ? 100.491 -35.040 40.516 1.00 70.06 330 LYS A O 1
ATOM 2707 N N . LYS A 1 331 ? 100.024 -33.251 41.796 1.00 76.06 331 LYS A N 1
ATOM 2708 C CA . LYS A 1 331 ? 100.144 -33.923 43.110 1.00 76.06 331 LYS A CA 1
ATOM 2709 C C . LYS A 1 331 ? 99.009 -33.677 44.114 1.00 76.06 331 LYS A C 1
ATOM 2711 O O . LYS A 1 331 ? 99.005 -34.337 45.143 1.00 76.06 331 LYS A O 1
ATOM 2716 N N . LEU A 1 332 ? 98.106 -32.722 43.876 1.00 77.19 332 LEU A N 1
ATOM 2717 C CA . LEU A 1 332 ? 97.180 -32.223 44.913 1.00 77.19 332 LEU A CA 1
ATOM 2718 C C . LEU A 1 332 ? 95.719 -32.694 44.770 1.00 77.19 332 LEU A C 1
ATOM 2720 O O . LEU A 1 332 ? 94.902 -32.378 45.624 1.00 77.19 332 LEU A O 1
ATOM 2724 N N . GLU A 1 333 ? 95.367 -33.428 43.712 1.00 68.62 333 GLU A N 1
ATOM 2725 C CA . GLU A 1 333 ? 93.966 -33.796 43.421 1.00 68.62 333 GLU A CA 1
ATOM 2726 C C . GLU A 1 333 ? 93.473 -35.060 44.160 1.00 68.62 333 GLU A C 1
ATOM 2728 O O . GLU A 1 333 ? 92.289 -35.378 44.103 1.00 68.62 333 GLU A O 1
ATOM 2733 N N . GLU A 1 334 ? 94.345 -35.795 44.859 1.00 65.81 334 GLU A N 1
ATOM 2734 C CA . GLU A 1 334 ? 94.027 -37.136 45.390 1.00 65.81 334 GLU A CA 1
ATOM 2735 C C . GLU A 1 334 ? 93.392 -37.139 46.804 1.00 65.81 334 GLU A C 1
ATOM 2737 O O . GLU A 1 334 ? 92.946 -38.187 47.269 1.00 65.81 334 GLU A O 1
ATOM 2742 N N . GLU A 1 335 ? 93.296 -35.991 47.490 1.00 74.50 335 GLU A N 1
ATOM 2743 C CA . GLU A 1 335 ? 92.904 -35.908 48.916 1.00 74.50 335 GLU A CA 1
ATOM 2744 C C . GLU A 1 335 ? 91.378 -35.782 49.196 1.00 74.50 335 GLU A C 1
ATOM 2746 O O . GLU A 1 335 ? 90.973 -35.748 50.357 1.00 74.50 335 GLU A O 1
ATOM 2751 N N . GLU A 1 336 ? 90.494 -35.713 48.186 1.00 50.38 336 GLU A N 1
ATOM 2752 C CA . GLU A 1 336 ? 89.072 -35.326 48.391 1.00 50.38 336 GLU A CA 1
ATOM 2753 C C . GLU A 1 336 ? 88.191 -36.372 49.121 1.00 50.38 336 GLU A C 1
ATOM 2755 O O . GLU A 1 336 ? 87.285 -36.023 49.884 1.00 50.38 336 GLU A O 1
ATOM 2760 N N . ALA A 1 337 ? 88.366 -37.664 48.831 1.00 63.75 337 ALA A N 1
ATOM 2761 C CA . ALA A 1 337 ? 87.218 -38.580 48.764 1.00 63.75 337 ALA A CA 1
ATOM 2762 C C . ALA A 1 337 ? 86.608 -39.064 50.104 1.00 63.75 337 ALA A C 1
ATOM 2764 O O . ALA A 1 337 ? 85.460 -39.514 50.126 1.00 63.75 337 ALA A O 1
ATOM 2765 N N . GLU A 1 338 ? 87.344 -39.027 51.218 1.00 65.19 338 GLU A N 1
ATOM 2766 C CA . GLU A 1 338 ? 87.075 -39.921 52.364 1.00 65.19 338 GLU A CA 1
ATOM 2767 C C . GLU A 1 338 ? 85.979 -39.432 53.345 1.00 65.19 338 GLU A C 1
ATOM 2769 O O . GLU A 1 338 ? 85.352 -40.223 54.053 1.00 65.19 338 GLU A O 1
ATOM 2774 N N . ALA A 1 339 ? 85.686 -38.129 53.389 1.00 73.12 339 ALA A N 1
ATOM 2775 C CA . ALA A 1 339 ? 84.997 -37.509 54.532 1.00 73.12 339 ALA A CA 1
ATOM 2776 C C . ALA A 1 339 ? 83.477 -37.786 54.681 1.00 73.12 339 ALA A C 1
ATOM 2778 O O . ALA A 1 339 ? 82.892 -37.461 55.717 1.00 73.12 339 ALA A O 1
ATOM 2779 N N . ARG A 1 340 ? 82.789 -38.330 53.665 1.00 72.62 340 ARG A N 1
ATOM 2780 C CA . ARG A 1 340 ? 81.316 -38.183 53.536 1.00 72.62 340 ARG A CA 1
ATOM 2781 C C . ARG A 1 340 ? 80.439 -39.187 54.311 1.00 72.62 340 ARG A C 1
ATOM 2783 O O . ARG A 1 340 ? 79.235 -38.966 54.411 1.00 72.62 340 ARG A O 1
ATOM 2790 N N . ALA A 1 341 ? 80.982 -40.274 54.861 1.00 58.41 341 ALA A N 1
ATOM 2791 C CA . ALA A 1 341 ? 80.178 -41.450 55.243 1.00 58.41 341 ALA A CA 1
ATOM 2792 C C . ALA A 1 341 ? 79.500 -41.436 56.640 1.00 58.41 341 ALA A C 1
ATOM 2794 O O . ALA A 1 341 ? 78.733 -42.343 56.951 1.00 58.41 341 ALA A O 1
ATOM 2795 N N . ARG A 1 342 ? 79.791 -40.469 57.525 1.00 74.44 342 ARG A N 1
ATOM 2796 C CA . ARG A 1 342 ? 79.658 -40.670 58.993 1.00 74.44 342 ARG A CA 1
ATOM 2797 C C . ARG A 1 342 ? 78.412 -40.076 59.683 1.00 74.44 342 ARG A C 1
ATOM 2799 O O . ARG A 1 342 ? 78.313 -40.146 60.903 1.00 74.44 342 ARG A O 1
ATOM 2806 N N . ILE A 1 343 ? 77.487 -39.457 58.946 1.00 73.00 343 ILE A N 1
ATOM 2807 C CA . ILE A 1 343 ? 76.477 -38.531 59.518 1.00 73.00 343 ILE A CA 1
ATOM 2808 C C . ILE A 1 343 ? 75.106 -39.179 59.826 1.00 73.00 343 ILE A C 1
ATOM 2810 O O . ILE A 1 343 ? 74.321 -38.626 60.593 1.00 73.00 343 ILE A O 1
ATOM 2814 N N . GLN A 1 344 ? 74.788 -40.342 59.253 1.00 67.19 344 GLN A N 1
ATOM 2815 C CA . GLN A 1 344 ? 73.389 -40.760 59.045 1.00 67.19 344 GLN A CA 1
ATOM 2816 C C . GLN A 1 344 ? 72.662 -41.392 60.262 1.00 67.19 344 GLN A C 1
ATOM 2818 O O . GLN A 1 344 ? 71.442 -41.526 60.229 1.00 67.19 344 GLN A O 1
ATOM 2823 N N . GLU A 1 345 ? 73.377 -41.746 61.335 1.00 60.16 345 GLU A N 1
ATOM 2824 C CA . GLU A 1 345 ? 72.891 -42.626 62.423 1.00 60.16 345 GLU A CA 1
ATOM 2825 C C . GLU A 1 345 ? 71.974 -41.946 63.472 1.00 60.16 345 GLU A C 1
ATOM 2827 O O . GLU A 1 345 ? 71.064 -42.562 64.021 1.00 60.16 345 GLU A O 1
ATOM 2832 N N . LEU A 1 346 ? 72.205 -40.667 63.793 1.00 74.25 346 LEU A N 1
ATOM 2833 C CA . LEU A 1 346 ? 71.789 -40.062 65.079 1.00 74.25 346 LEU A CA 1
ATOM 2834 C C . LEU A 1 346 ? 70.297 -39.684 65.233 1.00 74.25 346 LEU A C 1
ATOM 2836 O O . LEU A 1 346 ? 69.893 -39.196 66.287 1.00 74.25 346 LEU A O 1
ATOM 2840 N N . ASN A 1 347 ? 69.467 -39.844 64.202 1.00 67.12 347 ASN A N 1
ATOM 2841 C CA . ASN A 1 347 ? 68.271 -39.002 64.024 1.00 67.12 347 ASN A CA 1
ATOM 2842 C C . ASN A 1 347 ? 66.943 -39.541 64.617 1.00 67.12 347 ASN A C 1
ATOM 2844 O O . ASN A 1 347 ? 65.877 -39.005 64.318 1.00 67.12 347 ASN A O 1
ATOM 2848 N N . SER A 1 348 ? 66.962 -40.618 65.410 1.00 52.56 348 SER A N 1
ATOM 2849 C CA . SER A 1 348 ? 65.769 -41.455 65.668 1.00 52.56 348 SER A CA 1
ATOM 2850 C C . SER A 1 348 ? 65.077 -41.308 67.038 1.00 52.56 348 SER A C 1
ATOM 2852 O O . SER A 1 348 ? 63.965 -41.806 67.194 1.00 52.56 348 SER A O 1
ATOM 2854 N N . GLN A 1 349 ? 65.678 -40.640 68.033 1.00 57.88 349 GLN A N 1
ATOM 2855 C CA . GLN A 1 349 ? 65.288 -40.813 69.452 1.00 57.88 349 GLN A CA 1
ATOM 2856 C C . GLN A 1 349 ? 64.379 -39.728 70.080 1.00 57.88 349 GLN A C 1
ATOM 2858 O O . GLN A 1 349 ? 63.938 -39.890 71.213 1.00 57.88 349 GLN A O 1
ATOM 2863 N N . LEU A 1 350 ? 64.107 -38.597 69.416 1.00 71.12 350 LEU A N 1
ATOM 2864 C CA . LEU A 1 350 ? 63.761 -37.348 70.135 1.00 71.12 350 LEU A CA 1
ATOM 2865 C C . LEU A 1 350 ? 62.253 -37.047 70.358 1.00 71.12 350 LEU A C 1
ATOM 2867 O O . LEU A 1 350 ? 61.914 -35.983 70.871 1.00 71.12 350 LEU A O 1
ATOM 2871 N N . LYS A 1 351 ? 61.324 -37.925 69.954 1.00 68.12 351 LYS A N 1
ATOM 2872 C CA . LYS A 1 351 ? 59.933 -37.537 69.603 1.00 68.12 351 LYS A CA 1
ATOM 2873 C C . LYS A 1 351 ? 58.847 -37.676 70.699 1.00 68.12 351 LYS A C 1
ATOM 2875 O O . LYS A 1 351 ? 57.666 -37.692 70.372 1.00 68.12 351 LYS A O 1
ATOM 2880 N N . GLU A 1 352 ? 59.195 -37.809 71.982 1.00 49.12 352 GLU A N 1
ATOM 2881 C CA . GLU A 1 352 ? 58.274 -38.386 72.997 1.00 49.12 352 GLU A CA 1
ATOM 2882 C C . GLU A 1 352 ? 57.834 -37.442 74.152 1.00 49.12 352 GLU A C 1
ATOM 2884 O O . GLU A 1 352 ? 57.309 -37.897 75.165 1.00 49.12 352 GLU A O 1
ATOM 2889 N N . LYS A 1 353 ? 58.051 -36.119 74.055 1.00 58.25 353 LYS A N 1
ATOM 2890 C CA . LYS A 1 353 ? 58.012 -35.197 75.224 1.00 58.25 353 LYS A CA 1
ATOM 2891 C C . LYS A 1 353 ? 56.894 -34.133 75.286 1.00 58.25 353 LYS A C 1
ATOM 2893 O O . LYS A 1 353 ? 56.844 -33.398 76.267 1.00 58.25 353 LYS A O 1
ATOM 2898 N N . GLU A 1 354 ? 56.010 -34.014 74.296 1.00 56.28 354 GLU A N 1
ATOM 2899 C CA . GLU A 1 354 ? 55.223 -32.777 74.057 1.00 56.28 354 GLU A CA 1
ATOM 2900 C C . GLU A 1 354 ? 54.032 -32.481 75.004 1.00 56.28 354 GLU A C 1
ATOM 2902 O O . GLU A 1 354 ? 53.506 -31.371 75.004 1.00 56.28 354 GLU A O 1
ATOM 2907 N N . LYS A 1 355 ? 53.543 -33.442 75.793 1.00 47.84 355 LYS A N 1
ATOM 2908 C CA . LYS A 1 355 ? 52.111 -33.497 76.173 1.00 47.84 355 LYS A CA 1
ATOM 2909 C C . LYS A 1 355 ? 51.706 -32.816 77.500 1.00 47.84 355 LYS A C 1
ATOM 2911 O O . LYS A 1 355 ? 50.842 -33.334 78.205 1.00 47.84 355 LYS A O 1
ATOM 2916 N N . MET A 1 356 ? 52.374 -31.728 77.893 1.00 40.41 356 MET A N 1
ATOM 2917 C CA . MET A 1 356 ? 52.659 -31.511 79.324 1.00 40.41 356 MET A CA 1
ATOM 2918 C C . MET A 1 356 ? 51.911 -30.416 80.116 1.00 40.41 356 MET A C 1
ATOM 2920 O O . MET A 1 356 ? 52.000 -30.490 81.341 1.00 40.41 356 MET A O 1
ATOM 2924 N N . LEU A 1 357 ? 51.245 -29.404 79.531 1.00 41.75 357 LEU A N 1
ATOM 2925 C CA . LEU A 1 357 ? 50.722 -28.275 80.339 1.00 41.75 357 LEU A CA 1
ATOM 2926 C C . LEU A 1 357 ? 49.564 -27.452 79.722 1.00 41.75 357 LEU A C 1
ATOM 2928 O O . LEU A 1 357 ? 49.670 -26.983 78.595 1.00 41.75 357 LEU A O 1
ATOM 2932 N N . ASP A 1 358 ? 48.560 -27.174 80.560 1.00 47.16 358 ASP A N 1
ATOM 2933 C CA . ASP A 1 358 ? 47.493 -26.154 80.493 1.00 47.16 358 ASP A CA 1
ATOM 2934 C C . ASP A 1 358 ? 47.318 -25.580 81.924 1.00 47.16 358 ASP A C 1
ATOM 2936 O O . ASP A 1 358 ? 47.641 -26.309 82.860 1.00 47.16 358 ASP A O 1
ATOM 2940 N N . GLU A 1 359 ? 46.766 -24.363 82.147 1.00 41.94 359 GLU A N 1
ATOM 2941 C CA . GLU A 1 359 ? 45.911 -24.119 83.351 1.00 41.94 359 GLU A CA 1
ATOM 2942 C C . GLU A 1 359 ? 45.189 -22.749 83.505 1.00 41.94 359 GLU A C 1
ATOM 2944 O O . GLU A 1 359 ? 44.016 -22.727 83.877 1.00 41.94 359 GLU A O 1
ATOM 2949 N N . ARG A 1 360 ? 45.879 -21.593 83.425 1.00 38.62 360 ARG A N 1
ATOM 2950 C CA . ARG A 1 360 ? 45.599 -20.491 84.393 1.00 38.62 360 ARG A CA 1
ATOM 2951 C C . ARG A 1 360 ? 44.963 -19.189 83.846 1.00 38.62 360 ARG A C 1
ATOM 2953 O O . ARG A 1 360 ? 45.622 -18.408 83.168 1.00 38.62 360 ARG A O 1
ATOM 2960 N N . THR A 1 361 ? 43.715 -18.866 84.230 1.00 47.53 361 THR A N 1
ATOM 2961 C CA . THR A 1 361 ? 43.007 -17.596 83.874 1.00 47.53 361 THR A CA 1
ATOM 2962 C C . THR A 1 361 ? 41.947 -17.164 84.928 1.00 47.53 361 THR A C 1
ATOM 2964 O O . THR A 1 361 ? 41.159 -18.019 85.329 1.00 47.53 361 THR A O 1
ATOM 2967 N N . LYS A 1 362 ? 41.906 -15.881 85.392 1.00 39.72 362 LYS A N 1
ATOM 2968 C CA . LYS A 1 362 ? 40.855 -15.231 86.269 1.00 39.72 362 LYS A CA 1
ATOM 2969 C C . LYS A 1 362 ? 41.175 -13.747 86.673 1.00 39.72 362 LYS A C 1
ATOM 2971 O O . LYS A 1 362 ? 42.371 -13.511 86.814 1.00 39.72 362 LYS A O 1
ATOM 2976 N N . TYR A 1 363 ? 40.172 -12.838 86.938 1.00 33.25 363 TYR A N 1
ATOM 2977 C CA . TYR A 1 363 ? 40.094 -11.697 87.964 1.00 33.25 363 TYR A CA 1
ATOM 2978 C C . TYR A 1 363 ? 39.234 -10.376 87.624 1.00 33.25 363 TYR A C 1
ATOM 2980 O O . TYR A 1 363 ? 39.145 -10.066 86.442 1.00 33.25 363 TYR A O 1
ATOM 2988 N N . LEU A 1 364 ? 38.700 -9.588 88.640 1.00 40.59 364 LEU A N 1
ATOM 2989 C CA . LEU A 1 364 ? 37.992 -8.205 88.715 1.00 40.59 364 LEU A CA 1
ATOM 2990 C C . LEU A 1 364 ? 36.404 -8.062 88.546 1.00 40.59 364 LEU A C 1
ATOM 2992 O O . LEU A 1 364 ? 35.851 -9.061 88.102 1.00 40.59 364 LEU A O 1
ATOM 2996 N N . LEU A 1 365 ? 35.544 -7.002 88.842 1.00 33.50 365 LEU A N 1
ATOM 2997 C CA . LEU A 1 365 ? 35.480 -5.584 89.447 1.00 33.50 365 LEU A CA 1
ATOM 2998 C C . LEU A 1 365 ? 33.984 -5.023 89.707 1.00 33.50 365 LEU A C 1
ATOM 3000 O O . LEU A 1 365 ? 33.134 -5.456 88.940 1.00 33.50 365 LEU A O 1
ATOM 3004 N N . GLU A 1 366 ? 33.614 -4.058 90.636 1.00 34.38 366 GLU A N 1
ATOM 3005 C CA . GLU A 1 366 ? 32.196 -3.450 90.826 1.00 34.38 366 GLU A CA 1
ATOM 3006 C C . GLU A 1 366 ? 31.883 -2.183 91.809 1.00 34.38 366 GLU A C 1
ATOM 3008 O O . GLU A 1 366 ? 32.868 -1.690 92.360 1.00 34.38 366 GLU A O 1
ATOM 3013 N N . LYS A 1 367 ? 30.590 -1.644 92.030 1.00 29.05 367 LYS A N 1
ATOM 3014 C CA . LYS A 1 367 ? 29.993 -0.436 92.867 1.00 29.05 367 LYS A CA 1
ATOM 3015 C C . LYS A 1 367 ? 28.365 -0.295 92.946 1.00 29.05 367 LYS A C 1
ATOM 3017 O O . LYS A 1 367 ? 27.784 -1.004 92.139 1.00 29.05 367 LYS A O 1
ATOM 3022 N N . GLU A 1 368 ? 27.467 0.568 93.608 1.00 29.34 368 GLU A N 1
ATOM 3023 C CA . GLU A 1 368 ? 27.196 1.433 94.882 1.00 29.34 368 GLU A CA 1
ATOM 3024 C C . GLU A 1 368 ? 25.820 2.344 94.940 1.00 29.34 368 GLU A C 1
ATOM 3026 O O . GLU A 1 368 ? 25.372 2.654 93.835 1.00 29.34 368 GLU A O 1
ATOM 3031 N N . LYS A 1 369 ? 25.121 2.798 96.087 1.00 30.81 369 LYS A N 1
ATOM 3032 C CA . LYS A 1 369 ? 23.903 3.808 96.234 1.00 30.81 369 LYS A CA 1
ATOM 3033 C C . LYS A 1 369 ? 23.181 4.159 97.662 1.00 30.81 369 LYS A C 1
ATOM 3035 O O . LYS A 1 369 ? 23.436 3.389 98.578 1.00 30.81 369 LYS A O 1
ATOM 3040 N N . ALA A 1 370 ? 22.282 5.222 97.883 1.00 28.69 370 ALA A N 1
ATOM 3041 C CA . ALA A 1 370 ? 21.444 5.605 99.156 1.00 28.69 370 ALA A CA 1
ATOM 3042 C C . ALA A 1 370 ? 20.317 6.806 99.183 1.00 28.69 370 ALA A C 1
ATOM 3044 O O . ALA A 1 370 ? 20.287 7.522 98.186 1.00 28.69 370 ALA A O 1
ATOM 3045 N N . LEU A 1 371 ? 19.496 7.073 100.302 1.00 29.89 371 LEU A N 1
ATOM 3046 C CA . LEU A 1 371 ? 18.724 8.322 100.899 1.00 29.89 371 LEU A CA 1
ATOM 3047 C C . LEU A 1 371 ? 17.126 8.475 101.227 1.00 29.89 371 LEU A C 1
ATOM 3049 O O . LEU A 1 371 ? 16.357 7.729 100.633 1.00 29.89 371 LEU A O 1
ATOM 3053 N N . GLU A 1 372 ? 16.615 9.403 102.153 1.00 27.95 372 GLU A N 1
ATOM 3054 C CA . GLU A 1 372 ? 15.173 9.605 102.743 1.00 27.95 372 GLU A CA 1
ATOM 3055 C C . GLU A 1 372 ? 14.768 10.982 103.543 1.00 27.95 372 GLU A C 1
ATOM 3057 O O . GLU A 1 372 ? 15.699 11.762 103.749 1.00 27.95 372 GLU A O 1
ATOM 3062 N N . VAL A 1 373 ? 13.474 11.340 103.974 1.00 34.53 373 VAL A N 1
ATOM 3063 C CA . VAL A 1 373 ? 12.980 12.538 104.862 1.00 34.53 373 VAL A CA 1
ATOM 3064 C C . VAL A 1 373 ? 11.475 12.597 105.512 1.00 34.53 373 VAL A C 1
ATOM 3066 O O . VAL A 1 373 ? 10.671 11.728 105.193 1.00 34.53 373 VAL A O 1
ATOM 3069 N N . THR A 1 374 ? 11.027 13.603 106.384 1.00 36.12 374 THR A N 1
ATOM 3070 C CA . THR A 1 374 ? 9.787 13.696 107.352 1.00 36.12 374 THR A CA 1
ATOM 3071 C C . THR A 1 374 ? 9.089 15.146 107.632 1.00 36.12 374 THR A C 1
ATOM 3073 O O . THR A 1 374 ? 9.602 16.054 106.987 1.00 36.12 374 THR A O 1
ATOM 3076 N N . ASN A 1 375 ? 8.072 15.633 108.489 1.00 33.34 375 ASN A N 1
ATOM 3077 C CA . ASN A 1 375 ? 6.825 15.314 109.378 1.00 33.34 375 ASN A CA 1
ATOM 3078 C C . ASN A 1 375 ? 6.137 16.583 110.189 1.00 33.34 375 ASN A C 1
ATOM 3080 O O . ASN A 1 375 ? 6.884 17.549 110.294 1.00 33.34 375 ASN A O 1
ATOM 3084 N N . THR A 1 376 ? 4.848 16.660 110.773 1.00 31.03 376 THR A N 1
ATOM 3085 C CA . THR A 1 376 ? 4.256 17.479 112.009 1.00 31.03 376 THR A CA 1
ATOM 3086 C C . THR A 1 376 ? 2.701 17.961 112.211 1.00 31.03 376 THR A C 1
ATOM 3088 O O . THR A 1 376 ? 2.168 18.541 111.275 1.00 31.03 376 THR A O 1
ATOM 3091 N N . GLN A 1 377 ? 2.007 17.876 113.430 1.00 30.31 377 GLN A N 1
ATOM 3092 C CA . GLN A 1 377 ? 0.966 18.764 114.210 1.00 30.31 377 GLN A CA 1
ATOM 3093 C C . GLN A 1 377 ? 0.251 18.051 115.474 1.00 30.31 377 GLN A C 1
ATOM 3095 O O . GLN A 1 377 ? 0.072 16.842 115.375 1.00 30.31 377 GLN A O 1
ATOM 3100 N N . LEU A 1 378 ? -0.169 18.675 116.643 1.00 34.56 378 LEU A N 1
ATOM 3101 C CA . LEU A 1 378 ? -0.768 17.970 117.877 1.00 34.56 378 LEU A CA 1
ATOM 3102 C C . LEU A 1 378 ? -1.371 18.807 119.108 1.00 34.56 378 LEU A C 1
ATOM 3104 O O . LEU A 1 378 ? -0.931 19.940 119.272 1.00 34.56 378 LEU A O 1
ATOM 3108 N N . ALA A 1 379 ? -2.244 18.239 120.023 1.00 32.09 379 ALA A N 1
ATOM 3109 C CA . ALA A 1 379 ? -2.190 18.215 121.559 1.00 32.09 379 ALA A CA 1
ATOM 3110 C C . ALA A 1 379 ? -3.508 18.284 122.459 1.00 32.09 379 ALA A C 1
ATOM 3112 O O . ALA A 1 379 ? -4.252 19.247 122.311 1.00 32.09 379 ALA A O 1
ATOM 3113 N N . ALA A 1 380 ? -3.730 17.365 123.463 1.00 32.44 380 ALA A N 1
ATOM 3114 C CA . ALA A 1 380 ? -4.418 17.527 124.816 1.00 32.44 380 ALA A CA 1
ATOM 3115 C C . ALA A 1 380 ? -4.926 16.208 125.539 1.00 32.44 380 ALA A C 1
ATOM 3117 O O . ALA A 1 380 ? -5.682 15.464 124.920 1.00 32.44 380 ALA A O 1
ATOM 3118 N N . LYS A 1 381 ? -4.623 15.928 126.846 1.00 35.81 381 LYS A N 1
ATOM 3119 C CA . LYS A 1 381 ? -5.271 14.872 127.731 1.00 35.81 381 LYS A CA 1
ATOM 3120 C C . LYS A 1 381 ? -4.750 14.831 129.205 1.00 35.81 381 LYS A C 1
ATOM 3122 O O . LYS A 1 381 ? -3.588 15.177 129.386 1.00 35.81 381 LYS A O 1
ATOM 3127 N N . SER A 1 382 ? -5.534 14.382 130.227 1.00 40.97 382 SER A N 1
ATOM 3128 C CA . SER A 1 382 ? -5.029 13.935 131.584 1.00 40.97 382 SER A CA 1
ATOM 3129 C C . SER A 1 382 ? -6.033 13.475 132.696 1.00 40.97 382 SER A C 1
ATOM 3131 O O . SER A 1 382 ? -5.592 13.032 133.753 1.00 40.97 382 SER A O 1
ATOM 3133 N N . ARG A 1 383 ? -7.365 13.598 132.567 1.00 56.09 383 ARG A N 1
ATOM 3134 C CA . ARG A 1 383 ? -8.311 13.624 133.727 1.00 56.09 383 ARG A CA 1
ATOM 3135 C C . ARG A 1 383 ? -8.760 12.261 134.327 1.00 56.09 383 ARG A C 1
ATOM 3137 O O . ARG A 1 383 ? -9.832 12.186 134.909 1.00 56.09 383 ARG A O 1
ATOM 3144 N N . GLU A 1 384 ? -7.995 11.185 134.155 1.00 58.47 384 GLU A N 1
ATOM 3145 C CA . GLU A 1 384 ? -8.568 9.898 133.690 1.00 58.47 384 GLU A CA 1
ATOM 3146 C C . GLU A 1 384 ? -8.317 8.660 134.596 1.00 58.47 384 GLU A C 1
ATOM 3148 O O . GLU A 1 384 ? -8.399 7.525 134.124 1.00 58.47 384 GLU A O 1
ATOM 3153 N N . LEU A 1 385 ? -7.925 8.841 135.871 1.00 55.38 385 LEU A N 1
ATOM 3154 C CA . LEU A 1 385 ? -7.232 7.775 136.631 1.00 55.38 385 LEU A CA 1
ATOM 3155 C C . LEU A 1 385 ? -7.904 7.240 137.914 1.00 55.38 385 LEU A C 1
ATOM 3157 O O . LEU A 1 385 ? -7.506 6.175 138.374 1.00 55.38 385 LEU A O 1
ATOM 3161 N N . GLN A 1 386 ? -8.919 7.901 138.489 1.00 52.56 386 GLN A N 1
ATOM 3162 C CA . GLN A 1 386 ? -9.574 7.417 139.728 1.00 52.56 386 GLN A CA 1
ATOM 3163 C C . GLN A 1 386 ? -10.822 6.541 139.478 1.00 52.56 386 GLN A C 1
ATOM 3165 O O . GLN A 1 386 ? -11.299 5.861 140.382 1.00 52.56 386 GLN A O 1
ATOM 3170 N N . GLU A 1 387 ? -11.309 6.474 138.237 1.00 59.78 387 GLU A N 1
ATOM 3171 C CA . GLU A 1 387 ? -12.348 5.519 137.805 1.00 59.78 387 GLU A CA 1
ATOM 3172 C C . GLU A 1 387 ? -11.838 4.056 137.821 1.00 59.78 387 GLU A C 1
ATOM 3174 O O . GLU A 1 387 ? -12.618 3.108 137.941 1.00 59.78 387 GLU A O 1
ATOM 3179 N N . LYS A 1 388 ? -10.508 3.882 137.778 1.00 59.06 388 LYS A N 1
ATOM 3180 C CA . LYS A 1 388 ? -9.786 2.643 137.440 1.00 59.06 388 LYS A CA 1
ATOM 3181 C C . LYS A 1 388 ? -10.025 1.435 138.348 1.00 59.06 388 LYS A C 1
ATOM 3183 O O . LYS A 1 388 ? -9.875 0.308 137.886 1.00 59.06 388 LYS A O 1
ATOM 3188 N N . GLU A 1 389 ? -10.376 1.627 139.619 1.00 53.78 389 GLU A N 1
ATOM 3189 C CA . GLU A 1 389 ? -10.466 0.507 140.573 1.00 53.78 389 GLU A CA 1
ATOM 3190 C C . GLU A 1 389 ? -11.886 -0.073 140.693 1.00 53.78 389 GLU A C 1
ATOM 3192 O O . GLU A 1 389 ? -12.052 -1.286 140.817 1.00 53.78 389 GLU A O 1
ATOM 3197 N N . LYS A 1 390 ? -12.927 0.761 140.535 1.00 56.53 390 LYS A N 1
ATOM 3198 C CA . LYS A 1 390 ? -14.307 0.273 140.342 1.00 56.53 390 LYS A CA 1
ATOM 3199 C C . LYS A 1 390 ? -14.570 -0.177 138.905 1.00 56.53 390 LYS A C 1
ATOM 3201 O O . LYS A 1 390 ? -15.373 -1.086 138.716 1.00 56.53 390 LYS A O 1
ATOM 3206 N N . GLU A 1 391 ? -13.827 0.345 137.923 1.00 59.88 391 GLU A N 1
ATOM 3207 C CA . GLU A 1 391 ? -13.671 -0.343 136.635 1.00 59.88 391 GLU A CA 1
ATOM 3208 C C . GLU A 1 391 ? -13.228 -1.799 136.842 1.00 59.88 391 GLU A C 1
ATOM 3210 O O . GLU A 1 391 ? -13.759 -2.678 136.188 1.00 59.88 391 GLU A O 1
ATOM 3215 N N . LEU A 1 392 ? -12.286 -2.087 137.745 1.00 58.59 392 LEU A N 1
ATOM 3216 C CA . LEU A 1 392 ? -11.540 -3.355 137.757 1.00 58.59 392 LEU A CA 1
ATOM 3217 C C . LEU A 1 392 ? -12.383 -4.605 138.092 1.00 58.59 392 LEU A C 1
ATOM 3219 O O . LEU A 1 392 ? -12.064 -5.702 137.633 1.00 58.59 392 LEU A O 1
ATOM 3223 N N . THR A 1 393 ? -13.481 -4.461 138.841 1.00 55.47 393 THR A N 1
ATOM 3224 C CA . THR A 1 393 ? -14.446 -5.560 139.063 1.00 55.47 393 THR A CA 1
ATOM 3225 C C . THR A 1 393 ? -15.489 -5.649 137.953 1.00 55.47 393 THR A C 1
ATOM 3227 O O . THR A 1 393 ? -15.736 -6.751 137.468 1.00 55.47 393 THR A O 1
ATOM 3230 N N . ALA A 1 394 ? -16.003 -4.521 137.451 1.00 60.34 394 ALA A N 1
ATOM 3231 C CA . ALA A 1 394 ? -16.844 -4.506 136.249 1.00 60.34 394 ALA A CA 1
ATOM 3232 C C . ALA A 1 394 ? -16.109 -5.126 135.040 1.00 60.34 394 ALA A C 1
ATOM 3234 O O . ALA A 1 394 ? -16.663 -5.963 134.335 1.00 60.34 394 ALA A O 1
ATOM 3235 N N . LYS A 1 395 ? -14.812 -4.831 134.892 1.00 60.09 395 LYS A N 1
ATOM 3236 C CA . LYS A 1 395 ? -13.884 -5.391 133.898 1.00 60.09 395 LYS A CA 1
ATOM 3237 C C . LYS A 1 395 ? -13.723 -6.909 133.993 1.00 60.09 395 LYS A C 1
ATOM 3239 O O . LYS A 1 395 ? -13.304 -7.508 133.010 1.00 60.09 395 LYS A O 1
ATOM 3244 N N . ARG A 1 396 ? -14.046 -7.554 135.125 1.00 64.75 396 ARG A N 1
ATOM 3245 C CA . ARG A 1 396 ? -14.069 -9.028 135.232 1.00 64.75 396 ARG A CA 1
ATOM 3246 C C . ARG A 1 396 ? -15.342 -9.641 134.651 1.00 64.75 396 ARG A C 1
ATOM 3248 O O . ARG A 1 396 ? -15.245 -10.654 133.968 1.00 64.75 396 ARG A O 1
ATOM 3255 N N . GLU A 1 397 ? -16.496 -9.017 134.863 1.00 63.09 397 GLU A N 1
ATOM 3256 C CA . GLU A 1 397 ? -17.761 -9.448 134.246 1.00 63.09 397 GLU A CA 1
ATOM 3257 C C . GLU A 1 397 ? -17.821 -9.060 132.755 1.00 63.09 397 GLU A C 1
ATOM 3259 O O . GLU A 1 397 ? -18.332 -9.820 131.932 1.00 63.09 397 GLU A O 1
ATOM 3264 N N . GLU A 1 398 ? -17.216 -7.929 132.370 1.00 62.38 398 GLU A N 1
ATOM 3265 C CA . GLU A 1 398 ? -16.902 -7.619 130.969 1.00 62.38 398 GLU A CA 1
ATOM 3266 C C . GLU A 1 398 ? -15.958 -8.671 130.371 1.00 62.38 398 GLU A C 1
ATOM 3268 O O . GLU A 1 398 ? -16.225 -9.147 129.276 1.00 62.38 398 GLU A O 1
ATOM 3273 N N . LEU A 1 399 ? -14.892 -9.085 131.074 1.00 65.81 399 LEU A N 1
ATOM 3274 C CA . LEU A 1 399 ? -13.945 -10.096 130.577 1.00 65.81 399 LEU A CA 1
ATOM 3275 C C . LEU A 1 399 ? -14.609 -11.435 130.244 1.00 65.81 399 LEU A C 1
ATOM 3277 O O . LEU A 1 399 ? -14.195 -12.081 129.285 1.00 65.81 399 LEU A O 1
ATOM 3281 N N . GLU A 1 400 ? -15.622 -11.864 130.999 1.00 65.00 400 GLU A N 1
ATOM 3282 C CA . GLU A 1 400 ? -16.330 -13.115 130.709 1.00 65.00 400 GLU A CA 1
ATOM 3283 C C . GLU A 1 400 ? -17.261 -12.987 129.490 1.00 65.00 400 GLU A C 1
ATOM 3285 O O . GLU A 1 400 ? -17.287 -13.887 128.647 1.00 65.00 400 GLU A O 1
ATOM 3290 N N . LYS A 1 401 ? -17.921 -11.832 129.307 1.00 69.75 401 LYS A N 1
ATOM 3291 C CA . LYS A 1 401 ? -18.657 -11.509 128.066 1.00 69.75 401 LYS A CA 1
ATOM 3292 C C . LYS A 1 401 ? -17.723 -11.438 126.859 1.00 69.75 401 LYS A C 1
ATOM 3294 O O . LYS A 1 401 ? -17.950 -12.139 125.878 1.00 69.75 401 LYS A O 1
ATOM 3299 N N . VAL A 1 402 ? -16.621 -10.696 126.982 1.00 71.69 402 VAL A N 1
ATOM 3300 C CA . VAL A 1 402 ? -15.555 -10.591 125.975 1.00 71.69 402 VAL A CA 1
ATOM 3301 C C . VAL A 1 402 ? -14.982 -11.967 125.637 1.00 71.69 402 VAL A C 1
ATOM 3303 O O . VAL A 1 402 ? -14.624 -12.208 124.492 1.00 71.69 402 VAL A O 1
ATOM 3306 N N . ARG A 1 403 ? -14.929 -12.913 126.584 1.00 72.25 403 ARG A N 1
ATOM 3307 C CA . ARG A 1 403 ? -14.489 -14.291 126.316 1.00 72.25 403 ARG A CA 1
ATOM 3308 C C . ARG A 1 403 ? -15.497 -15.082 125.474 1.00 72.25 403 ARG A C 1
ATOM 3310 O O . ARG A 1 403 ? -15.081 -15.853 124.613 1.00 72.25 403 ARG A O 1
ATOM 3317 N N . PHE A 1 404 ? -16.796 -14.866 125.679 1.00 71.25 404 PHE A N 1
ATOM 3318 C CA . PHE A 1 404 ? -17.861 -15.457 124.859 1.00 71.25 404 PHE A CA 1
ATOM 3319 C C . PHE A 1 404 ? -17.905 -14.831 123.451 1.00 71.25 404 PHE A C 1
ATOM 3321 O O . PHE A 1 404 ? -18.028 -15.536 122.449 1.00 71.25 404 PHE A O 1
ATOM 3328 N N . GLU A 1 405 ? -17.714 -13.512 123.364 1.00 74.19 405 GLU A N 1
ATOM 3329 C CA . GLU A 1 405 ? -17.548 -12.763 122.111 1.00 74.19 405 GLU A CA 1
ATOM 3330 C C . GLU A 1 405 ? -16.271 -13.185 121.362 1.00 74.19 405 GLU A C 1
ATOM 3332 O O . GLU A 1 405 ? -16.293 -13.327 120.140 1.00 74.19 405 GLU A O 1
ATOM 3337 N N . LEU A 1 406 ? -15.176 -13.478 122.073 1.00 75.50 406 LEU A N 1
ATOM 3338 C CA . LEU A 1 406 ? -13.932 -14.008 121.507 1.00 75.50 406 LEU A CA 1
ATOM 3339 C C . LEU A 1 406 ? -14.124 -15.415 120.920 1.00 75.50 406 LEU A C 1
ATOM 3341 O O . LEU A 1 406 ? -13.571 -15.723 119.867 1.00 75.50 406 LEU A O 1
ATOM 3345 N N . GLU A 1 407 ? -14.939 -16.269 121.546 1.00 74.00 407 GLU A N 1
ATOM 3346 C CA . GLU A 1 407 ? -15.265 -17.586 120.983 1.00 74.00 407 GLU A CA 1
ATOM 3347 C C . GLU A 1 407 ? -16.221 -17.483 119.777 1.00 74.00 407 GLU A C 1
ATOM 3349 O O . GLU A 1 407 ? -16.101 -18.257 118.824 1.00 74.00 407 GLU A O 1
ATOM 3354 N N . SER A 1 408 ? -17.135 -16.504 119.767 1.00 74.56 408 SER A N 1
ATOM 3355 C CA . SER A 1 408 ? -17.989 -16.210 118.605 1.00 74.56 408 SER A CA 1
ATOM 3356 C C . SER A 1 408 ? -17.167 -15.686 117.424 1.00 74.56 408 SER A C 1
ATOM 3358 O O . SER A 1 408 ? -17.201 -16.261 116.335 1.00 74.56 408 SER A O 1
ATOM 3360 N N . THR A 1 409 ? -16.347 -14.658 117.653 1.00 74.62 409 THR A N 1
ATOM 3361 C CA . THR A 1 409 ? -15.468 -14.071 116.630 1.00 74.62 409 THR A CA 1
ATOM 3362 C C . THR A 1 409 ? -14.387 -15.046 116.161 1.00 74.62 409 THR A C 1
ATOM 3364 O O . THR A 1 409 ? -14.037 -15.032 114.987 1.00 74.62 409 THR A O 1
ATOM 3367 N N . SER A 1 410 ? -13.916 -15.977 117.001 1.00 75.25 410 SER A N 1
ATOM 3368 C CA . SER A 1 410 ? -13.049 -17.085 116.567 1.00 75.25 410 SER A CA 1
ATOM 3369 C C . SER A 1 410 ? -13.745 -18.009 115.553 1.00 75.25 410 SER A C 1
ATOM 3371 O O . SER A 1 410 ? -13.151 -18.372 114.533 1.00 75.25 410 SER A O 1
ATOM 3373 N N . LYS A 1 411 ? -15.028 -18.333 115.766 1.00 77.25 411 LYS A N 1
ATOM 3374 C CA . LYS A 1 411 ? -15.838 -19.132 114.825 1.00 77.25 411 LYS A CA 1
ATOM 3375 C C . LYS A 1 411 ? -16.151 -18.367 113.534 1.00 77.25 411 LYS A C 1
ATOM 3377 O O . LYS A 1 411 ? -16.239 -18.978 112.471 1.00 77.25 411 LYS A O 1
ATOM 3382 N N . GLU A 1 412 ? -16.286 -17.046 113.593 1.00 80.94 412 GLU A N 1
ATOM 3383 C CA . GLU A 1 412 ? -16.422 -16.186 112.408 1.00 80.94 412 GLU A CA 1
ATOM 3384 C C . GLU A 1 412 ? -15.105 -16.052 111.634 1.00 80.94 412 GLU A C 1
ATOM 3386 O O . GLU A 1 412 ? -15.101 -16.174 110.411 1.00 80.94 412 GLU A O 1
ATOM 3391 N N . LEU A 1 413 ? -13.976 -15.905 112.329 1.00 81.19 413 LEU A N 1
ATOM 3392 C CA . LEU A 1 413 ? -12.645 -15.836 111.730 1.00 81.19 413 LEU A CA 1
ATOM 3393 C C . LEU A 1 413 ? -12.270 -17.153 111.032 1.00 81.19 413 LEU A C 1
ATOM 3395 O O . LEU A 1 413 ? -11.723 -17.123 109.933 1.00 81.19 413 LEU A O 1
ATOM 3399 N N . SER A 1 414 ? -12.662 -18.300 111.596 1.00 78.94 414 SER A N 1
ATOM 3400 C CA . SER A 1 414 ? -12.541 -19.608 110.935 1.00 78.94 414 SER A CA 1
ATOM 3401 C C . SER A 1 414 ? -13.368 -19.696 109.638 1.00 78.94 414 SER A C 1
ATOM 3403 O O . SER A 1 414 ? -12.860 -20.158 108.614 1.00 78.94 414 SER A O 1
ATOM 3405 N N . LYS A 1 415 ? -14.607 -19.175 109.619 1.00 81.12 415 LYS A N 1
ATOM 3406 C CA . LYS A 1 415 ? -15.417 -19.078 108.384 1.00 81.12 415 LYS A CA 1
ATOM 3407 C C . LYS A 1 415 ? -14.781 -18.140 107.352 1.00 81.12 415 LYS A C 1
ATOM 3409 O O . LYS A 1 415 ? -14.734 -18.470 106.166 1.00 81.12 415 LYS A O 1
ATOM 3414 N N . LEU A 1 416 ? -14.270 -16.988 107.790 1.00 80.38 416 LEU A N 1
ATOM 3415 C CA . LEU A 1 416 ? -13.575 -16.029 106.927 1.00 80.38 416 LEU A CA 1
ATOM 3416 C C . LEU A 1 416 ? -12.300 -16.630 106.324 1.00 80.38 416 LEU A C 1
ATOM 3418 O O . LEU A 1 416 ? -12.044 -16.408 105.146 1.00 80.38 416 LEU A O 1
ATOM 3422 N N . GLN A 1 417 ? -11.554 -17.453 107.068 1.00 81.56 417 GLN A N 1
ATOM 3423 C CA . GLN A 1 417 ? -10.410 -18.202 106.534 1.00 81.56 417 GLN A CA 1
ATOM 3424 C C . GLN A 1 417 ? -10.823 -19.196 105.439 1.00 81.56 417 GLN A C 1
ATOM 3426 O O . GLN A 1 417 ? -10.193 -19.216 104.386 1.00 81.56 417 GLN A O 1
ATOM 3431 N N . MET A 1 418 ? -11.906 -19.964 105.621 1.00 81.00 418 MET A N 1
ATOM 3432 C CA . MET A 1 418 ? -12.406 -20.855 104.558 1.00 81.00 418 MET A CA 1
ATOM 3433 C C . MET A 1 418 ? -12.876 -20.081 103.316 1.00 81.00 418 MET A C 1
ATOM 3435 O O . MET A 1 418 ? -12.655 -20.520 102.188 1.00 81.00 418 MET A O 1
ATOM 3439 N N . THR A 1 419 ? -13.485 -18.908 103.510 1.00 81.56 419 THR A N 1
ATOM 3440 C CA . THR A 1 419 ? -13.906 -18.033 102.402 1.00 81.56 419 THR A CA 1
ATOM 3441 C C . THR A 1 419 ? -12.690 -17.469 101.658 1.00 81.56 419 THR A C 1
ATOM 3443 O O . THR A 1 419 ? -12.645 -17.518 100.433 1.00 81.56 419 THR A O 1
ATOM 3446 N N . LEU A 1 420 ? -11.667 -17.009 102.388 1.00 82.81 420 LEU A N 1
ATOM 3447 C CA . LEU A 1 420 ? -10.411 -16.507 101.828 1.00 82.81 420 LEU A CA 1
ATOM 3448 C C . LEU A 1 420 ? -9.681 -17.576 101.003 1.00 82.81 420 LEU A C 1
ATOM 3450 O O . LEU A 1 420 ? -9.188 -17.275 99.920 1.00 82.81 420 LEU A O 1
ATOM 3454 N N . GLU A 1 421 ? -9.641 -18.820 101.482 1.00 80.75 421 GLU A N 1
ATOM 3455 C CA . GLU A 1 421 ? -9.007 -19.927 100.756 1.00 80.75 421 GLU A CA 1
ATOM 3456 C C . GLU A 1 421 ? -9.799 -20.323 99.496 1.00 80.75 421 GLU A C 1
ATOM 3458 O O . GLU A 1 421 ? -9.213 -20.648 98.465 1.00 80.75 421 GLU A O 1
ATOM 3463 N N . THR A 1 422 ? -11.130 -20.197 99.536 1.00 82.44 422 THR A N 1
ATOM 3464 C CA . THR A 1 422 ? -12.000 -20.398 98.363 1.00 82.44 422 THR A CA 1
ATOM 3465 C C . THR A 1 422 ? -11.757 -19.326 97.292 1.00 82.44 422 THR A C 1
ATOM 3467 O O . THR A 1 422 ? -11.611 -19.646 96.112 1.00 82.44 422 THR A O 1
ATOM 3470 N N . GLU A 1 423 ? -11.654 -18.053 97.687 1.00 80.38 423 GLU A N 1
ATOM 3471 C CA . GLU A 1 423 ? -11.371 -16.955 96.751 1.00 80.38 423 GLU A CA 1
ATOM 3472 C C . GLU A 1 423 ? -9.915 -16.958 96.249 1.00 80.38 423 GLU A C 1
ATOM 3474 O O . GLU A 1 423 ? -9.663 -16.561 95.114 1.00 80.38 423 GLU A O 1
ATOM 3479 N N . ARG A 1 424 ? -8.957 -17.498 97.018 1.00 85.00 424 ARG A N 1
ATOM 3480 C CA . ARG A 1 424 ? -7.600 -17.808 96.522 1.00 85.00 424 ARG A CA 1
ATOM 3481 C C . ARG A 1 424 ? -7.616 -18.862 95.416 1.00 85.00 424 ARG A C 1
ATOM 3483 O O . ARG A 1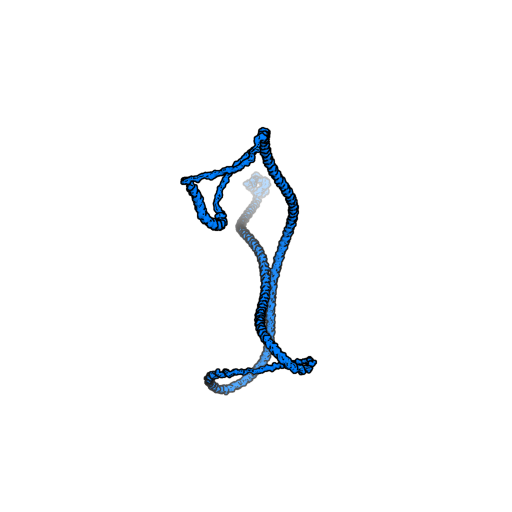 424 ? -6.936 -18.680 94.410 1.00 85.00 424 ARG A O 1
ATOM 3490 N N . GLY A 1 425 ? -8.419 -19.919 95.565 1.00 83.56 425 GLY A N 1
ATOM 3491 C CA . GLY A 1 425 ? -8.629 -20.910 94.502 1.00 83.56 425 GLY A CA 1
ATOM 3492 C C . GLY A 1 425 ? -9.184 -20.274 93.223 1.00 83.56 425 GLY A C 1
ATOM 3493 O O . GLY A 1 425 ? -8.670 -20.520 92.134 1.00 83.56 425 GLY A O 1
ATOM 3494 N N . ARG A 1 426 ? -10.166 -19.371 93.360 1.00 84.19 426 ARG A N 1
ATOM 3495 C CA . ARG A 1 426 ? -10.702 -18.582 92.236 1.00 84.19 426 ARG A CA 1
ATOM 3496 C C . ARG A 1 426 ? -9.675 -17.649 91.599 1.00 84.19 426 ARG A C 1
ATOM 3498 O O . ARG A 1 426 ? -9.680 -17.521 90.379 1.00 84.19 426 ARG A O 1
ATOM 3505 N N . ALA A 1 427 ? -8.815 -17.008 92.389 1.00 80.00 427 ALA A N 1
ATOM 3506 C CA . ALA A 1 427 ? -7.748 -16.159 91.866 1.00 80.00 427 ALA A CA 1
ATOM 3507 C C . ALA A 1 427 ? -6.775 -16.970 90.994 1.00 80.00 427 ALA A C 1
ATOM 3509 O O . ALA A 1 427 ? -6.558 -16.600 89.844 1.00 80.00 427 ALA A O 1
ATOM 3510 N N . ALA A 1 428 ? -6.300 -18.121 91.481 1.00 81.94 428 ALA A N 1
ATOM 3511 C CA . ALA A 1 428 ? -5.423 -19.012 90.717 1.00 81.94 428 ALA A CA 1
ATOM 3512 C C . ALA A 1 428 ? -6.089 -19.530 89.423 1.00 81.94 428 ALA A C 1
ATOM 3514 O O . ALA A 1 428 ? -5.482 -19.495 88.355 1.00 81.94 428 ALA A O 1
ATOM 3515 N N . GLU A 1 429 ? -7.367 -19.927 89.484 1.00 83.94 429 GLU A N 1
ATOM 3516 C CA . GLU A 1 429 ? -8.154 -20.302 88.298 1.00 83.94 429 GLU A CA 1
ATOM 3517 C C . GLU A 1 429 ? -8.293 -19.167 87.266 1.00 83.94 429 GLU A C 1
ATOM 3519 O O . GLU A 1 429 ? -8.468 -19.433 86.076 1.00 83.94 429 GLU A O 1
ATOM 3524 N N . LEU A 1 430 ? -8.304 -17.903 87.701 1.00 83.69 430 LEU A N 1
ATOM 3525 C CA . LEU A 1 430 ? -8.387 -16.739 86.815 1.00 83.69 430 LEU A CA 1
ATOM 3526 C C . LEU A 1 430 ? -7.016 -16.360 86.246 1.00 83.69 430 LEU A C 1
ATOM 3528 O O . LEU A 1 430 ? -6.947 -15.953 85.087 1.00 83.69 430 LEU A O 1
ATOM 3532 N N . GLU A 1 431 ? -5.941 -16.540 87.013 1.00 84.56 431 GLU A N 1
ATOM 3533 C CA . GLU A 1 431 ? -4.559 -16.371 86.555 1.00 84.56 431 GLU A CA 1
ATOM 3534 C C . GLU A 1 431 ? -4.200 -17.407 85.475 1.00 84.56 431 GLU A C 1
ATOM 3536 O O . GLU A 1 431 ? -3.726 -17.015 84.410 1.00 84.56 431 GLU A O 1
ATOM 3541 N N . GLU A 1 432 ? -4.541 -18.689 85.660 1.00 84.56 432 GLU A N 1
ATOM 3542 C CA . GLU A 1 432 ? -4.348 -19.743 84.644 1.00 84.56 432 GLU A CA 1
ATOM 3543 C C . GLU A 1 432 ? -5.094 -19.419 83.332 1.00 84.56 432 GLU A C 1
ATOM 3545 O O . GLU A 1 432 ? -4.536 -19.506 82.234 1.00 84.56 432 GLU A O 1
ATOM 3550 N N . LYS A 1 433 ? -6.356 -18.976 83.429 1.00 87.19 433 LYS A N 1
ATOM 3551 C CA . LYS A 1 433 ? -7.168 -18.592 82.258 1.00 87.19 433 LYS A CA 1
ATOM 3552 C C . LYS A 1 433 ? -6.630 -17.333 81.571 1.00 87.19 433 LYS A C 1
ATOM 3554 O O . LYS A 1 433 ? -6.695 -17.236 80.345 1.00 87.19 433 LYS A O 1
ATOM 3559 N N . LEU A 1 434 ? -6.079 -16.387 82.334 1.00 83.88 434 LEU A N 1
ATOM 3560 C CA . LEU A 1 434 ? -5.432 -15.188 81.804 1.00 83.88 434 LEU A CA 1
ATOM 3561 C C . LEU A 1 434 ? -4.120 -15.528 81.082 1.00 83.88 434 LEU A C 1
ATOM 3563 O O . LEU A 1 434 ? -3.888 -15.019 79.986 1.00 83.88 434 LEU A O 1
ATOM 3567 N N . GLU A 1 435 ? -3.289 -16.403 81.650 1.00 84.94 435 GLU A N 1
ATOM 3568 C CA . GLU A 1 435 ? -2.034 -16.858 81.041 1.00 84.94 435 GLU A CA 1
ATOM 3569 C C . GLU A 1 435 ? -2.300 -17.652 79.748 1.00 84.94 435 GLU A C 1
ATOM 3571 O O . GLU A 1 435 ? -1.682 -17.385 78.713 1.00 84.94 435 GLU A O 1
ATOM 3576 N N . GLY A 1 436 ? -3.314 -18.527 79.748 1.00 84.62 436 GLY A N 1
ATOM 3577 C CA . GLY A 1 436 ? -3.805 -19.199 78.541 1.00 84.62 436 GLY A CA 1
ATOM 3578 C C . GLY A 1 436 ? -4.246 -18.219 77.444 1.00 84.62 436 GLY A C 1
ATOM 3579 O O . GLY A 1 436 ? -3.807 -18.334 76.297 1.00 84.62 436 GLY A O 1
ATOM 3580 N N . ALA A 1 437 ? -5.044 -17.203 77.792 1.00 81.31 437 ALA A N 1
ATOM 3581 C CA . ALA A 1 437 ? -5.489 -16.174 76.849 1.00 81.31 437 ALA A CA 1
ATOM 3582 C C . ALA A 1 437 ? -4.331 -15.309 76.307 1.00 81.31 437 ALA A C 1
ATOM 3584 O O . ALA A 1 437 ? -4.317 -14.958 75.124 1.00 81.31 437 ALA A O 1
ATOM 3585 N N . GLN A 1 438 ? -3.323 -15.000 77.131 1.00 82.06 438 GLN A N 1
ATOM 3586 C CA . GLN A 1 438 ? -2.098 -14.324 76.686 1.00 82.06 438 GLN A CA 1
ATOM 3587 C C . GLN A 1 438 ? -1.286 -15.196 75.715 1.00 82.06 438 GLN A C 1
ATOM 3589 O O . GLN A 1 438 ? -0.775 -14.693 74.710 1.00 82.06 438 GLN A O 1
ATOM 3594 N N . LEU A 1 439 ? -1.210 -16.508 75.961 1.00 85.69 439 LEU A N 1
ATOM 3595 C CA . LEU A 1 439 ? -0.541 -17.458 75.073 1.00 85.69 439 LEU A CA 1
ATOM 3596 C C . LEU A 1 439 ? -1.250 -17.567 73.708 1.00 85.69 439 LEU A C 1
ATOM 3598 O O . LEU A 1 439 ? -0.586 -17.687 72.677 1.00 85.69 439 LEU A O 1
ATOM 3602 N N . GLU A 1 440 ? -2.583 -17.493 73.669 1.00 84.69 440 GLU A N 1
ATOM 3603 C CA . GLU A 1 440 ? -3.344 -17.434 72.413 1.00 84.69 440 GLU A CA 1
ATOM 3604 C C . GLU A 1 440 ? -3.180 -16.099 71.682 1.00 84.69 440 GLU A C 1
ATOM 3606 O O . GLU A 1 440 ? -2.890 -16.101 70.485 1.00 84.69 440 GLU A O 1
ATOM 3611 N N . LEU A 1 441 ? -3.243 -14.963 72.385 1.00 85.00 441 LEU A N 1
ATOM 3612 C CA . LEU A 1 441 ? -2.929 -13.648 71.808 1.00 85.00 441 LEU A CA 1
ATOM 3613 C C . LEU A 1 441 ? -1.512 -13.599 71.218 1.00 85.00 441 LEU A C 1
ATOM 3615 O O . LEU A 1 441 ? -1.305 -13.004 70.161 1.00 85.00 441 LEU A O 1
ATOM 3619 N N . SER A 1 442 ? -0.538 -14.253 71.854 1.00 85.31 442 SER A N 1
ATOM 3620 C CA . SER A 1 442 ? 0.819 -14.400 71.319 1.00 85.31 442 SER A CA 1
ATOM 3621 C C . SER A 1 442 ? 0.826 -15.182 69.996 1.00 85.31 442 SER A C 1
ATOM 3623 O O . SER A 1 442 ? 1.357 -14.697 68.994 1.00 85.31 442 SER A O 1
ATOM 3625 N N . LYS A 1 443 ? 0.142 -16.338 69.936 1.00 86.56 443 LYS A N 1
ATOM 3626 C CA . LYS A 1 443 ? -0.011 -17.137 68.701 1.00 86.56 443 LYS A CA 1
ATOM 3627 C C . LYS A 1 443 ? -0.694 -16.345 67.579 1.00 86.56 443 LYS A C 1
ATOM 3629 O O . LYS A 1 443 ? -0.208 -16.373 66.449 1.00 86.56 443 LYS A O 1
ATOM 3634 N N . PHE A 1 444 ? -1.772 -15.614 67.874 1.00 87.12 444 PHE A N 1
ATOM 3635 C CA . PHE A 1 444 ? -2.467 -14.792 66.878 1.00 87.12 444 PHE A CA 1
ATOM 3636 C C . PHE A 1 444 ? -1.599 -13.630 66.378 1.00 87.12 444 PHE A C 1
ATOM 3638 O O . PHE A 1 444 ? -1.523 -13.416 65.171 1.00 87.12 444 PHE A O 1
ATOM 3645 N N . ASN A 1 445 ? -0.862 -12.935 67.250 1.00 84.88 445 ASN A N 1
ATOM 3646 C CA . ASN A 1 445 ? 0.089 -11.899 66.825 1.00 84.88 445 ASN A CA 1
ATOM 3647 C C . ASN A 1 445 ? 1.222 -12.465 65.944 1.00 84.88 445 ASN A C 1
ATOM 3649 O O . ASN A 1 445 ? 1.639 -11.818 64.980 1.00 84.88 445 ASN A O 1
ATOM 3653 N N . GLN A 1 446 ? 1.687 -13.687 66.224 1.00 87.06 446 GLN A N 1
ATOM 3654 C CA . GLN A 1 446 ? 2.654 -14.398 65.381 1.00 87.06 446 GLN A CA 1
ATOM 3655 C C . GLN A 1 446 ? 2.064 -14.712 63.991 1.00 87.06 446 GLN A C 1
ATOM 3657 O O . GLN A 1 446 ? 2.722 -14.500 62.972 1.00 87.06 446 GLN A O 1
ATOM 3662 N N . GLN A 1 447 ? 0.806 -15.167 63.932 1.00 86.94 447 GLN A N 1
ATOM 3663 C CA . GLN A 1 447 ? 0.088 -15.417 62.676 1.00 86.94 447 GLN A CA 1
ATOM 3664 C C . GLN A 1 447 ? -0.156 -14.131 61.875 1.00 86.94 447 GLN A C 1
ATOM 3666 O O . GLN A 1 447 ? 0.071 -14.129 60.667 1.00 86.94 447 GLN A O 1
ATOM 3671 N N . ILE A 1 448 ? -0.548 -13.033 62.530 1.00 87.00 448 ILE A N 1
ATOM 3672 C CA . ILE A 1 448 ? -0.745 -11.722 61.892 1.00 87.00 448 ILE A CA 1
ATOM 3673 C C . ILE A 1 448 ? 0.561 -11.244 61.247 1.00 87.00 448 ILE A C 1
ATOM 3675 O O . ILE A 1 448 ? 0.555 -10.920 60.063 1.00 87.00 448 ILE A O 1
ATOM 3679 N N . LYS A 1 449 ? 1.700 -11.301 61.954 1.00 86.88 449 LYS A N 1
ATOM 3680 C CA . LYS A 1 449 ? 3.014 -10.961 61.371 1.00 86.88 449 LYS A CA 1
ATOM 3681 C C . LYS A 1 449 ? 3.380 -11.818 60.158 1.00 86.88 449 LYS A C 1
ATOM 3683 O O . LYS A 1 449 ? 3.902 -11.291 59.176 1.00 86.88 449 LYS A O 1
ATOM 3688 N N . ASN A 1 450 ? 3.097 -13.120 60.201 1.00 86.12 450 ASN A N 1
ATOM 3689 C CA . ASN A 1 450 ? 3.346 -14.005 59.063 1.00 86.12 450 ASN A CA 1
ATOM 3690 C C . ASN A 1 450 ? 2.462 -13.627 57.861 1.00 86.12 450 ASN A C 1
ATOM 3692 O O . ASN A 1 450 ? 2.962 -13.535 56.741 1.00 86.12 450 ASN A O 1
ATOM 3696 N N . LEU A 1 451 ? 1.177 -13.336 58.090 1.00 86.19 451 LEU A N 1
ATOM 3697 C CA . LEU A 1 451 ? 0.249 -12.884 57.050 1.00 86.19 451 LEU A CA 1
ATOM 3698 C C . LEU A 1 451 ? 0.650 -11.517 56.473 1.00 86.19 451 LEU A C 1
ATOM 3700 O O . LEU A 1 451 ? 0.662 -11.366 55.256 1.00 86.19 451 LEU A O 1
ATOM 3704 N N . GLU A 1 452 ? 1.060 -10.551 57.300 1.00 87.12 452 GLU A N 1
ATOM 3705 C CA . GLU A 1 452 ? 1.611 -9.269 56.834 1.00 87.12 452 GLU A CA 1
ATOM 3706 C C . GLU A 1 452 ? 2.850 -9.451 55.947 1.00 87.12 452 GLU A C 1
ATOM 3708 O O . GLU A 1 452 ? 3.025 -8.714 54.975 1.00 87.12 452 GLU A O 1
ATOM 3713 N N . SER A 1 453 ? 3.718 -10.416 56.271 1.00 85.62 453 SER A N 1
ATOM 3714 C CA . SER A 1 453 ? 4.888 -10.742 55.450 1.00 85.62 453 SER A CA 1
ATOM 3715 C C . SER A 1 453 ? 4.472 -11.336 54.102 1.00 85.62 453 SER A C 1
ATOM 3717 O O . SER A 1 453 ? 4.945 -10.877 53.066 1.00 85.62 453 SER A O 1
ATOM 3719 N N . MET A 1 454 ? 3.537 -12.293 54.100 1.00 87.38 454 MET A N 1
ATOM 3720 C CA . MET A 1 454 ? 3.002 -12.906 52.876 1.00 87.38 454 MET A CA 1
ATOM 3721 C C . MET A 1 454 ? 2.241 -11.908 51.990 1.00 87.38 454 MET A C 1
ATOM 3723 O O . MET A 1 454 ? 2.260 -12.037 50.767 1.00 87.38 454 MET A O 1
ATOM 3727 N N . VAL A 1 455 ? 1.571 -10.912 52.582 1.00 85.19 455 VAL A N 1
ATOM 3728 C CA . VAL A 1 455 ? 0.926 -9.817 51.840 1.00 85.19 455 VAL A CA 1
ATOM 3729 C C . VAL A 1 455 ? 1.984 -8.939 51.173 1.00 85.19 455 VAL A C 1
ATOM 3731 O O . VAL A 1 455 ? 1.933 -8.785 49.959 1.00 85.19 455 VAL A O 1
ATOM 3734 N N . LYS A 1 456 ? 3.004 -8.471 51.907 1.00 88.62 456 LYS A N 1
ATOM 3735 C CA . LYS A 1 456 ? 4.103 -7.659 51.340 1.00 88.62 456 LYS A CA 1
ATOM 3736 C C . LYS A 1 456 ? 4.861 -8.384 50.222 1.00 88.62 456 LYS A C 1
ATOM 3738 O O . LYS A 1 456 ? 5.214 -7.770 49.219 1.00 88.62 456 LYS A O 1
ATOM 3743 N N . GLU A 1 457 ? 5.090 -9.686 50.377 1.00 85.75 457 GLU A N 1
ATOM 3744 C CA . GLU A 1 457 ? 5.723 -10.536 49.362 1.00 85.75 457 GLU A CA 1
ATOM 3745 C C . GLU A 1 457 ? 4.844 -10.678 48.105 1.00 85.75 457 GLU A C 1
ATOM 3747 O O . GLU A 1 457 ? 5.337 -10.566 46.981 1.00 85.75 457 GLU A O 1
ATOM 3752 N N . ARG A 1 458 ? 3.521 -10.826 48.272 1.00 86.56 458 ARG A N 1
ATOM 3753 C CA . ARG A 1 458 ? 2.566 -10.815 47.153 1.00 86.56 458 ARG A CA 1
ATOM 3754 C C . ARG A 1 458 ? 2.446 -9.452 46.481 1.00 86.56 458 ARG A C 1
ATOM 3756 O O . ARG A 1 458 ? 2.400 -9.415 45.257 1.00 86.56 458 ARG A O 1
ATOM 3763 N N . ASP A 1 459 ? 2.436 -8.355 47.231 1.00 88.38 459 ASP A N 1
ATOM 3764 C CA . ASP A 1 459 ? 2.390 -6.998 46.677 1.00 88.38 459 ASP A CA 1
ATOM 3765 C C . ASP A 1 459 ? 3.642 -6.704 45.835 1.00 88.38 459 ASP A C 1
ATOM 3767 O O . ASP A 1 459 ? 3.539 -6.154 44.736 1.00 88.38 459 ASP A O 1
ATOM 3771 N N . ALA A 1 460 ? 4.819 -7.148 46.294 1.00 85.88 460 ALA A N 1
ATOM 3772 C CA . ALA A 1 460 ? 6.057 -7.086 45.521 1.00 85.88 460 ALA A CA 1
ATOM 3773 C C . ALA A 1 460 ? 5.969 -7.916 44.225 1.00 85.88 460 ALA A C 1
ATOM 3775 O O . ALA A 1 460 ? 6.284 -7.405 43.150 1.00 85.88 460 ALA A O 1
ATOM 3776 N N . PHE A 1 461 ? 5.465 -9.153 44.300 1.00 86.56 461 PHE A N 1
ATOM 3777 C CA . PHE A 1 461 ? 5.279 -10.021 43.131 1.00 86.56 461 PHE A CA 1
ATOM 3778 C C . PHE A 1 461 ? 4.248 -9.461 42.130 1.00 86.56 461 PHE A C 1
ATOM 3780 O O . PHE A 1 461 ? 4.427 -9.564 40.917 1.00 86.56 461 PHE A O 1
ATOM 3787 N N . ILE A 1 462 ? 3.183 -8.814 42.616 1.00 87.94 462 ILE A N 1
ATOM 3788 C CA . ILE A 1 462 ? 2.186 -8.116 41.788 1.00 87.94 462 ILE A CA 1
ATOM 3789 C C . ILE A 1 462 ? 2.812 -6.891 41.107 1.00 87.94 462 ILE A C 1
ATOM 3791 O O . ILE A 1 462 ? 2.575 -6.669 39.918 1.00 87.94 462 ILE A O 1
ATOM 3795 N N . ALA A 1 463 ? 3.642 -6.118 41.813 1.00 86.19 463 ALA A N 1
ATOM 3796 C CA . ALA A 1 463 ? 4.352 -4.975 41.241 1.00 86.19 463 ALA A CA 1
ATOM 3797 C C . ALA A 1 463 ? 5.380 -5.398 40.173 1.00 86.19 463 ALA A C 1
ATOM 3799 O O . ALA A 1 463 ? 5.459 -4.776 39.110 1.00 86.19 463 ALA A O 1
ATOM 3800 N N . GLU A 1 464 ? 6.128 -6.478 40.411 1.00 87.88 464 GLU A N 1
ATOM 3801 C CA . GLU A 1 464 ? 7.044 -7.066 39.429 1.00 87.88 464 GLU A CA 1
ATOM 3802 C C . GLU A 1 464 ? 6.285 -7.607 38.208 1.00 87.88 464 GLU A C 1
ATOM 3804 O O . GLU A 1 464 ? 6.617 -7.261 37.072 1.00 87.88 464 GLU A O 1
ATOM 3809 N N . GLY A 1 465 ? 5.195 -8.349 38.430 1.00 86.50 465 GLY A N 1
ATOM 3810 C CA . GLY A 1 465 ? 4.296 -8.823 37.379 1.00 86.50 465 GLY A CA 1
ATOM 3811 C C . GLY A 1 465 ? 3.730 -7.685 36.524 1.00 86.50 465 GLY A C 1
ATOM 3812 O O . GLY A 1 465 ? 3.768 -7.764 35.297 1.00 86.50 465 GLY A O 1
ATOM 3813 N N . ALA A 1 466 ? 3.286 -6.587 37.140 1.00 86.44 466 ALA A N 1
ATOM 3814 C CA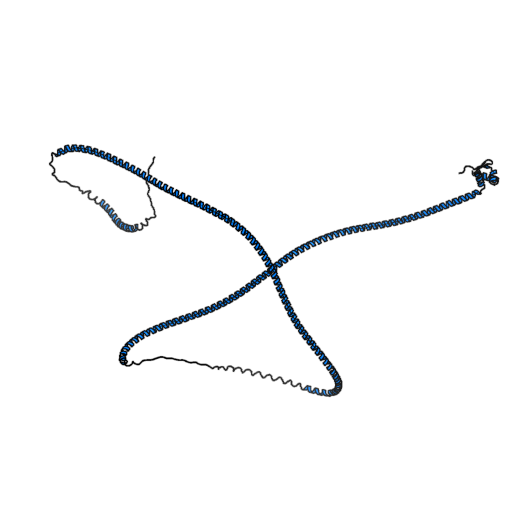 . ALA A 1 466 ? 2.788 -5.405 36.434 1.00 86.44 466 ALA A CA 1
ATOM 3815 C C . ALA A 1 466 ? 3.882 -4.681 35.623 1.00 86.44 466 ALA A C 1
ATOM 3817 O O . ALA A 1 466 ? 3.604 -4.151 34.545 1.00 86.44 466 ALA A O 1
ATOM 3818 N N . ASN A 1 467 ? 5.130 -4.668 36.099 1.00 88.88 467 ASN A N 1
ATOM 3819 C CA . ASN A 1 467 ? 6.264 -4.115 35.352 1.00 88.88 467 ASN A CA 1
ATOM 3820 C C . ASN A 1 467 ? 6.667 -5.014 34.172 1.00 88.88 467 ASN A C 1
ATOM 3822 O O . ASN A 1 467 ? 6.917 -4.509 33.076 1.00 88.88 467 ASN A O 1
ATOM 3826 N N . MET A 1 468 ? 6.652 -6.337 34.356 1.00 89.31 468 MET A N 1
ATOM 3827 C CA . MET A 1 468 ? 6.818 -7.315 33.276 1.00 89.31 468 MET A CA 1
ATOM 3828 C C . MET A 1 468 ? 5.715 -7.203 32.219 1.00 89.31 468 MET A C 1
ATOM 3830 O O . MET A 1 468 ? 6.006 -7.260 31.024 1.00 89.31 468 MET A O 1
ATOM 3834 N N . LEU A 1 469 ? 4.465 -6.980 32.633 1.00 88.50 469 LEU A N 1
ATOM 3835 C CA . LEU A 1 469 ? 3.333 -6.805 31.723 1.00 88.50 469 LEU A CA 1
ATOM 3836 C C . LEU A 1 469 ? 3.507 -5.528 30.881 1.00 88.50 469 LEU A C 1
ATOM 3838 O O . LEU A 1 469 ? 3.485 -5.617 29.657 1.00 88.50 469 LEU A O 1
ATOM 3842 N N . LYS A 1 470 ? 3.869 -4.392 31.498 1.00 89.44 470 LYS A N 1
ATOM 3843 C CA . LYS A 1 470 ? 4.234 -3.144 30.787 1.00 89.44 470 LYS A CA 1
ATOM 3844 C C . LYS A 1 470 ? 5.415 -3.300 29.823 1.00 89.44 470 LYS A C 1
ATOM 3846 O O . LYS A 1 470 ? 5.452 -2.655 28.775 1.00 89.44 470 LYS A O 1
ATOM 3851 N N . LEU A 1 471 ? 6.403 -4.133 30.156 1.00 87.94 471 LEU A N 1
ATOM 3852 C CA . LEU A 1 471 ? 7.512 -4.454 29.248 1.00 87.94 471 LEU A CA 1
ATOM 3853 C C . LEU A 1 471 ? 7.038 -5.282 28.045 1.00 87.94 471 LEU A C 1
ATOM 3855 O O . LEU A 1 471 ? 7.479 -5.028 26.925 1.00 87.94 471 LEU A O 1
ATOM 3859 N N . LYS A 1 472 ? 6.116 -6.231 28.248 1.00 89.12 472 LYS A N 1
ATOM 3860 C CA . LYS A 1 472 ? 5.514 -7.011 27.158 1.00 89.12 472 LYS A CA 1
ATOM 3861 C C . LYS A 1 472 ? 4.568 -6.183 26.290 1.00 89.12 472 LYS A C 1
ATOM 3863 O O . LYS A 1 472 ? 4.623 -6.340 25.078 1.00 89.12 472 LYS A O 1
ATOM 3868 N N . GLU A 1 473 ? 3.788 -5.267 26.860 1.00 90.00 473 GLU A N 1
ATOM 3869 C CA . GLU A 1 473 ? 2.971 -4.301 26.108 1.00 90.00 473 GLU A CA 1
ATOM 3870 C C . GLU A 1 473 ? 3.838 -3.447 25.173 1.00 90.00 473 GLU A C 1
ATOM 3872 O O . GLU A 1 473 ? 3.563 -3.368 23.979 1.00 90.00 473 GLU A O 1
ATOM 3877 N N . ARG A 1 474 ? 4.943 -2.882 25.682 1.00 90.31 474 ARG A N 1
ATOM 3878 C CA . ARG A 1 474 ? 5.898 -2.109 24.864 1.00 90.31 474 ARG A CA 1
ATOM 3879 C C . ARG A 1 474 ? 6.512 -2.929 23.733 1.00 90.31 474 ARG A C 1
ATOM 3881 O O . ARG A 1 474 ? 6.656 -2.415 22.629 1.00 90.31 474 ARG A O 1
ATOM 3888 N N . GLU A 1 475 ? 6.874 -4.185 23.991 1.00 88.50 475 GLU A N 1
ATOM 3889 C CA . GLU A 1 475 ? 7.432 -5.062 22.957 1.00 88.50 475 GLU A CA 1
ATOM 3890 C C . GLU A 1 475 ? 6.373 -5.478 21.924 1.00 88.50 475 GLU A C 1
ATOM 3892 O O . GLU A 1 475 ? 6.677 -5.527 20.736 1.00 88.50 475 GLU A O 1
ATOM 3897 N N . VAL A 1 476 ? 5.117 -5.693 22.333 1.00 88.19 476 VAL A N 1
ATOM 3898 C CA . VAL A 1 476 ? 3.991 -5.902 21.407 1.00 88.19 476 VAL A CA 1
ATOM 3899 C C . VAL A 1 476 ? 3.769 -4.669 20.530 1.00 88.19 476 VAL A C 1
ATOM 3901 O O . VAL A 1 476 ? 3.623 -4.823 19.321 1.00 88.19 476 VAL A O 1
ATOM 3904 N N . GLU A 1 477 ? 3.810 -3.455 21.083 1.00 88.81 477 GLU A N 1
ATOM 3905 C CA . GLU A 1 477 ? 3.655 -2.225 20.293 1.00 88.81 477 GLU A CA 1
ATOM 3906 C C . GLU A 1 477 ? 4.830 -2.003 19.330 1.00 88.81 477 GLU A C 1
ATOM 3908 O O . GLU A 1 477 ? 4.631 -1.660 18.162 1.00 88.81 477 GLU A O 1
ATOM 3913 N N . ARG A 1 478 ? 6.058 -2.306 19.773 1.00 92.38 478 ARG A N 1
ATOM 3914 C CA . ARG A 1 478 ? 7.252 -2.300 18.918 1.00 92.38 478 ARG A CA 1
ATOM 3915 C C . ARG A 1 478 ? 7.129 -3.307 17.770 1.00 92.38 478 ARG A C 1
ATOM 3917 O O . ARG A 1 478 ? 7.471 -2.979 16.636 1.00 92.38 478 ARG A O 1
ATOM 3924 N N . LEU A 1 479 ? 6.633 -4.515 18.046 1.00 89.81 479 LEU A N 1
ATOM 3925 C CA . LEU A 1 479 ? 6.429 -5.566 17.046 1.00 89.81 479 LEU A CA 1
ATOM 3926 C C . LEU A 1 479 ? 5.282 -5.245 16.081 1.00 89.81 479 LEU A C 1
ATOM 3928 O O . LEU A 1 479 ? 5.452 -5.480 14.888 1.00 89.81 479 LEU A O 1
ATOM 3932 N N . LYS A 1 480 ? 4.166 -4.661 16.545 1.00 89.38 480 LYS A N 1
ATOM 3933 C CA . LYS A 1 480 ? 3.107 -4.125 15.668 1.00 89.38 480 LYS A CA 1
ATOM 3934 C C . LYS A 1 480 ? 3.694 -3.131 14.674 1.00 89.38 480 LYS A C 1
ATOM 3936 O O . LYS A 1 480 ? 3.531 -3.328 13.474 1.00 89.38 480 LYS A O 1
ATOM 3941 N N . SER A 1 481 ? 4.431 -2.128 15.167 1.00 89.50 481 SER A N 1
ATOM 3942 C CA . SER A 1 481 ? 5.055 -1.134 14.293 1.00 89.50 481 SER A CA 1
ATOM 3943 C C . SER A 1 481 ? 5.956 -1.806 13.263 1.00 89.50 481 SER A C 1
ATOM 3945 O O . SER A 1 481 ? 5.796 -1.535 12.086 1.00 89.50 481 SER A O 1
ATOM 3947 N N . LEU A 1 482 ? 6.823 -2.740 13.667 1.00 90.19 482 LEU A N 1
ATOM 3948 C CA . LEU A 1 482 ? 7.779 -3.406 12.770 1.00 90.19 482 LEU A CA 1
ATOM 3949 C C . LEU A 1 482 ? 7.104 -4.345 11.742 1.00 90.19 482 LEU A C 1
ATOM 3951 O O . LEU A 1 482 ? 7.543 -4.438 10.595 1.00 90.19 482 LEU A O 1
ATOM 3955 N N . ILE A 1 483 ? 6.003 -5.012 12.108 1.00 88.88 483 ILE A N 1
ATOM 3956 C CA . ILE A 1 483 ? 5.141 -5.751 11.163 1.00 88.88 483 ILE A CA 1
ATOM 3957 C C . ILE A 1 483 ? 4.536 -4.788 10.140 1.00 88.88 483 ILE A C 1
ATOM 3959 O O . ILE A 1 483 ? 4.457 -5.099 8.951 1.00 88.88 483 ILE A O 1
ATOM 3963 N N . GLU A 1 484 ? 4.134 -3.611 10.600 1.00 91.06 484 GLU A N 1
ATOM 3964 C CA . GLU A 1 484 ? 3.573 -2.565 9.769 1.00 91.06 484 GLU A CA 1
ATOM 3965 C C . GLU A 1 484 ? 4.641 -1.947 8.851 1.00 91.06 484 GLU A C 1
ATOM 3967 O O . GLU A 1 484 ? 4.410 -1.929 7.650 1.00 91.06 484 GLU A O 1
ATOM 3972 N N . ASP A 1 485 ? 5.852 -1.617 9.329 1.00 90.38 485 ASP A N 1
ATOM 3973 C CA . ASP A 1 485 ? 7.027 -1.280 8.493 1.00 90.38 485 ASP A CA 1
ATOM 3974 C C . ASP A 1 485 ? 7.235 -2.323 7.381 1.00 90.38 485 ASP A C 1
ATOM 3976 O O . ASP A 1 485 ? 7.525 -1.979 6.238 1.00 90.38 485 ASP A O 1
ATOM 3980 N N . SER A 1 486 ? 7.064 -3.608 7.710 1.00 89.25 486 SER A N 1
ATOM 3981 C CA . SER A 1 486 ? 7.318 -4.727 6.799 1.00 89.25 486 SER A CA 1
ATOM 3982 C C . SER A 1 486 ? 6.237 -4.882 5.723 1.00 89.25 486 SER A C 1
ATOM 3984 O O . SER A 1 486 ? 6.574 -5.087 4.558 1.00 89.25 486 SER A O 1
ATOM 3986 N N . ARG A 1 487 ? 4.947 -4.736 6.071 1.00 89.31 487 ARG A N 1
ATOM 3987 C CA . ARG A 1 487 ? 3.846 -4.637 5.084 1.00 89.31 487 ARG A CA 1
ATOM 3988 C C . ARG A 1 487 ? 4.068 -3.466 4.135 1.00 89.31 487 ARG A C 1
ATOM 3990 O O . ARG A 1 487 ? 3.935 -3.599 2.924 1.00 89.31 487 ARG A O 1
ATOM 3997 N N . LYS A 1 488 ? 4.456 -2.343 4.724 1.00 90.00 488 LYS A N 1
ATOM 3998 C CA . LYS A 1 488 ? 4.687 -1.061 4.073 1.00 90.00 488 LYS A CA 1
ATOM 3999 C C . LYS A 1 488 ? 5.973 -1.056 3.228 1.00 90.00 488 LYS A C 1
ATOM 4001 O O . LYS A 1 488 ? 6.126 -0.281 2.286 1.00 90.00 488 LYS A O 1
ATOM 4006 N N . ASP A 1 489 ? 6.902 -1.980 3.478 1.00 92.44 489 ASP A N 1
ATOM 4007 C CA . ASP A 1 489 ? 7.968 -2.284 2.527 1.00 92.44 489 ASP A CA 1
ATOM 4008 C C . ASP A 1 489 ? 7.535 -3.225 1.395 1.00 92.44 489 ASP A C 1
ATOM 4010 O O . ASP A 1 489 ? 7.985 -3.039 0.263 1.00 92.44 489 ASP A O 1
ATOM 4014 N N . LEU A 1 490 ? 6.634 -4.170 1.678 1.00 90.69 490 LEU A N 1
ATOM 4015 C CA . LEU A 1 490 ? 6.099 -5.132 0.714 1.00 90.69 490 LEU A CA 1
ATOM 4016 C C . LEU A 1 490 ? 5.233 -4.473 -0.374 1.00 90.69 490 LEU A C 1
ATOM 4018 O O . LEU A 1 490 ? 5.479 -4.709 -1.551 1.00 90.69 490 LEU A O 1
ATOM 4022 N N . GLU A 1 491 ? 4.273 -3.617 -0.019 1.00 91.25 491 GLU A N 1
ATOM 4023 C CA . GLU A 1 491 ? 3.359 -2.976 -0.984 1.00 91.25 491 GLU A CA 1
ATOM 4024 C C . GLU A 1 491 ? 4.123 -2.117 -2.007 1.00 91.25 491 GLU A C 1
ATOM 4026 O O . GLU A 1 491 ? 4.043 -2.333 -3.217 1.00 91.25 491 GLU A O 1
ATOM 4031 N N . LEU A 1 492 ? 5.022 -1.257 -1.523 1.00 89.38 492 LEU A N 1
ATOM 4032 C CA . LEU A 1 492 ? 5.956 -0.484 -2.352 1.00 89.38 492 LEU A CA 1
ATOM 4033 C C . LEU A 1 492 ? 7.004 -1.335 -3.112 1.00 89.38 492 LEU A C 1
ATOM 4035 O O . LEU A 1 492 ? 7.761 -0.786 -3.920 1.00 89.38 492 LEU A O 1
ATOM 4039 N N . LYS A 1 493 ? 7.092 -2.651 -2.869 1.00 91.38 493 LYS A N 1
ATOM 4040 C CA . LYS A 1 493 ? 7.821 -3.613 -3.719 1.00 91.38 493 LYS A CA 1
ATOM 4041 C C . LYS A 1 493 ? 6.902 -4.261 -4.755 1.00 91.38 493 LYS A C 1
ATOM 4043 O O . LYS A 1 493 ? 7.351 -4.461 -5.881 1.00 91.38 493 LYS A O 1
ATOM 4048 N N . GLU A 1 494 ? 5.645 -4.540 -4.420 1.00 90.06 494 GLU A N 1
ATOM 4049 C CA . GLU A 1 494 ? 4.637 -5.026 -5.369 1.00 90.06 494 GLU A CA 1
ATOM 4050 C C . GLU A 1 494 ? 4.335 -3.994 -6.460 1.00 90.06 494 GLU A C 1
ATOM 4052 O O . GLU A 1 494 ? 4.310 -4.357 -7.632 1.00 90.06 494 GLU A O 1
ATOM 4057 N N . ASP A 1 495 ? 4.205 -2.705 -6.133 1.00 89.56 495 ASP A N 1
ATOM 4058 C CA . ASP A 1 495 ? 4.012 -1.665 -7.157 1.00 89.56 495 ASP A CA 1
ATOM 4059 C C . ASP A 1 495 ? 5.224 -1.521 -8.083 1.00 89.56 495 ASP A C 1
ATOM 4061 O O . ASP A 1 495 ? 5.075 -1.449 -9.303 1.00 89.56 495 ASP A O 1
ATOM 4065 N N . ARG A 1 496 ? 6.444 -1.605 -7.539 1.00 92.50 496 ARG A N 1
ATOM 4066 C CA . ARG A 1 496 ? 7.666 -1.659 -8.360 1.00 92.50 496 ARG A CA 1
ATOM 4067 C C . ARG A 1 496 ? 7.715 -2.898 -9.251 1.00 92.50 496 ARG A C 1
ATOM 4069 O O . ARG A 1 496 ? 8.254 -2.819 -10.351 1.00 92.50 496 ARG A O 1
ATOM 4076 N N . LEU A 1 497 ? 7.163 -4.025 -8.798 1.00 90.75 497 LEU A N 1
ATOM 4077 C CA . LEU A 1 497 ? 7.042 -5.236 -9.606 1.00 90.75 497 LEU A CA 1
ATOM 4078 C C . LEU A 1 497 ? 6.022 -5.039 -10.739 1.00 90.75 497 LEU A C 1
ATOM 4080 O O . LEU A 1 497 ? 6.330 -5.389 -11.873 1.00 90.75 497 LEU A O 1
ATOM 4084 N N . ARG A 1 498 ? 4.866 -4.416 -10.463 1.00 91.81 498 ARG A N 1
ATOM 4085 C CA . ARG A 1 498 ? 3.848 -4.062 -11.474 1.00 91.81 498 ARG A CA 1
ATOM 4086 C C . ARG A 1 498 ? 4.409 -3.114 -12.535 1.00 91.81 498 ARG A C 1
ATOM 4088 O O . ARG A 1 498 ? 4.159 -3.309 -13.720 1.00 91.81 498 ARG A O 1
ATOM 4095 N N . ASP A 1 499 ? 5.177 -2.102 -12.140 1.00 91.69 499 ASP A N 1
ATOM 4096 C CA . ASP A 1 499 ? 5.785 -1.160 -13.089 1.00 91.69 499 ASP A CA 1
ATOM 4097 C C . ASP A 1 499 ? 6.927 -1.798 -13.895 1.00 91.69 499 ASP A C 1
ATOM 4099 O O . ASP A 1 499 ? 7.035 -1.561 -15.099 1.00 91.69 499 ASP A O 1
ATOM 4103 N N . ALA A 1 500 ? 7.724 -2.677 -13.278 1.00 88.06 500 ALA A N 1
ATOM 4104 C CA . ALA A 1 500 ? 8.707 -3.487 -13.995 1.00 88.06 500 ALA A CA 1
ATOM 4105 C C . ALA A 1 500 ? 8.048 -4.460 -14.992 1.00 88.06 500 ALA A C 1
ATOM 4107 O O . ALA A 1 500 ? 8.577 -4.645 -16.084 1.00 88.06 500 ALA A O 1
ATOM 4108 N N . GLN A 1 501 ? 6.891 -5.041 -14.653 1.00 89.75 501 GLN A N 1
ATOM 4109 C CA . GLN A 1 501 ? 6.105 -5.893 -15.553 1.00 89.75 501 GLN A CA 1
ATOM 4110 C C . GLN A 1 501 ? 5.607 -5.114 -16.776 1.00 89.75 501 GLN A C 1
ATOM 4112 O O . GLN A 1 501 ? 5.889 -5.536 -17.892 1.00 89.75 501 GLN A O 1
ATOM 4117 N N . LYS A 1 502 ? 4.981 -3.941 -16.593 1.00 90.81 502 LYS A N 1
ATOM 4118 C CA . LYS A 1 502 ? 4.545 -3.070 -17.709 1.00 90.81 502 LYS A CA 1
ATOM 4119 C C . LYS A 1 502 ? 5.704 -2.689 -18.636 1.00 90.81 502 LYS A C 1
ATOM 4121 O O . LYS A 1 502 ? 5.558 -2.701 -19.855 1.00 90.81 502 LYS A O 1
ATOM 4126 N N . LEU A 1 503 ? 6.864 -2.348 -18.064 1.00 92.75 503 LEU A N 1
ATOM 4127 C CA . LEU A 1 503 ? 8.060 -2.017 -18.843 1.00 92.75 503 LEU A CA 1
ATOM 4128 C C . LEU A 1 503 ? 8.575 -3.232 -19.631 1.00 92.75 503 LEU A C 1
ATOM 4130 O O . LEU A 1 503 ? 9.040 -3.075 -20.756 1.00 92.75 503 LEU A O 1
ATOM 4134 N N . LEU A 1 504 ? 8.482 -4.435 -19.061 1.00 91.75 504 LEU A N 1
ATOM 4135 C CA . LEU A 1 504 ? 8.889 -5.676 -19.716 1.00 91.75 504 LEU A CA 1
ATOM 4136 C C . LEU A 1 504 ? 7.920 -6.052 -20.851 1.00 91.75 504 LEU A C 1
ATOM 4138 O O . LEU A 1 504 ? 8.386 -6.326 -21.950 1.00 91.75 504 LEU A O 1
ATOM 4142 N N . GLU A 1 505 ? 6.604 -5.946 -20.639 1.00 90.88 505 GLU A N 1
ATOM 4143 C CA . GLU A 1 505 ? 5.577 -6.089 -21.689 1.00 90.88 505 GLU A CA 1
ATOM 4144 C C . GLU A 1 505 ? 5.811 -5.106 -22.852 1.00 90.88 505 GLU A C 1
ATOM 4146 O O . GLU A 1 505 ? 5.739 -5.485 -24.024 1.00 90.88 505 GLU A O 1
ATOM 4151 N N . GLN A 1 506 ? 6.149 -3.847 -22.546 1.00 92.19 506 GLN A N 1
ATOM 4152 C CA . GLN A 1 506 ? 6.472 -2.847 -23.565 1.00 92.19 506 GLN A CA 1
ATOM 4153 C C . GLN A 1 506 ? 7.758 -3.200 -24.331 1.00 92.19 506 GLN A C 1
ATOM 4155 O O . GLN A 1 506 ? 7.766 -3.147 -25.559 1.00 92.19 506 GLN A O 1
ATOM 4160 N N . LEU A 1 507 ? 8.822 -3.623 -23.641 1.00 91.62 507 LEU A N 1
ATOM 4161 C CA . LEU A 1 507 ? 10.071 -4.052 -24.280 1.00 91.62 507 LEU A CA 1
ATOM 4162 C C . LEU A 1 507 ? 9.901 -5.326 -25.125 1.00 91.62 507 LEU A C 1
ATOM 4164 O O . LEU A 1 507 ? 10.561 -5.462 -26.155 1.00 91.62 507 LEU A O 1
ATOM 4168 N N . GLU A 1 508 ? 9.013 -6.246 -24.739 1.00 92.12 508 GLU A N 1
ATOM 4169 C CA . GLU A 1 508 ? 8.653 -7.412 -25.555 1.00 92.12 508 GLU A CA 1
ATOM 4170 C C . GLU A 1 508 ? 7.866 -7.010 -26.811 1.00 92.12 508 GLU A C 1
ATOM 4172 O O . GLU A 1 508 ? 8.147 -7.529 -27.895 1.00 92.12 508 GLU A O 1
ATOM 4177 N N . SER A 1 509 ? 6.951 -6.040 -26.702 1.00 92.44 509 SER A N 1
ATOM 4178 C CA . SER A 1 509 ? 6.254 -5.439 -27.849 1.00 92.44 509 SER A CA 1
ATOM 4179 C C . SER A 1 509 ? 7.228 -4.755 -28.817 1.00 92.44 509 SER A C 1
ATOM 4181 O O . SER A 1 509 ? 7.201 -5.030 -30.019 1.00 92.44 509 SER A O 1
ATOM 4183 N N . ASP A 1 510 ? 8.138 -3.920 -28.310 1.00 92.12 510 ASP A N 1
ATOM 4184 C CA . ASP A 1 510 ? 9.149 -3.231 -29.123 1.00 92.12 510 ASP A CA 1
ATOM 4185 C C . ASP A 1 510 ? 10.104 -4.239 -29.794 1.00 92.12 510 ASP A C 1
ATOM 4187 O O . ASP A 1 510 ? 10.406 -4.132 -30.986 1.00 92.12 510 ASP A O 1
ATOM 4191 N N . ALA A 1 511 ? 10.519 -5.288 -29.073 1.00 88.25 511 ALA A N 1
ATOM 4192 C CA . ALA A 1 511 ? 11.334 -6.369 -29.624 1.00 88.25 511 ALA A CA 1
ATOM 4193 C C . ALA A 1 511 ? 10.591 -7.207 -30.683 1.00 88.25 511 ALA A C 1
ATOM 4195 O O . ALA A 1 511 ? 11.222 -7.691 -31.626 1.00 88.25 511 ALA A O 1
ATOM 4196 N N . ALA A 1 512 ? 9.272 -7.385 -30.565 1.00 89.12 512 ALA A N 1
ATOM 4197 C CA . ALA A 1 512 ? 8.451 -8.024 -31.593 1.00 89.12 512 ALA A CA 1
ATOM 4198 C C . ALA A 1 512 ? 8.316 -7.140 -32.847 1.00 89.12 512 ALA A C 1
ATOM 4200 O O . ALA A 1 512 ? 8.440 -7.646 -33.966 1.00 89.12 512 ALA A O 1
ATOM 4201 N N . GLY A 1 513 ? 8.151 -5.824 -32.670 1.00 91.00 513 GLY A N 1
ATOM 4202 C CA . GLY A 1 513 ? 8.163 -4.840 -33.756 1.00 91.00 513 GLY A CA 1
ATOM 4203 C C . GLY A 1 513 ? 9.475 -4.864 -34.543 1.00 91.00 513 GLY A C 1
ATOM 4204 O O . GLY A 1 513 ? 9.463 -5.083 -35.755 1.00 91.00 513 GLY A O 1
ATOM 4205 N N . LEU A 1 514 ? 10.612 -4.760 -33.847 1.00 92.00 514 LEU A N 1
ATOM 4206 C CA . LEU A 1 514 ? 11.948 -4.817 -34.454 1.00 92.00 514 LEU A CA 1
ATOM 4207 C C . LEU A 1 514 ? 12.225 -6.150 -35.170 1.00 92.00 514 LEU A C 1
ATOM 4209 O O . LEU A 1 514 ? 12.863 -6.163 -36.220 1.00 92.00 514 LEU A O 1
ATOM 4213 N N . ARG A 1 515 ? 11.725 -7.284 -34.655 1.00 93.19 515 ARG A N 1
ATOM 4214 C CA . ARG A 1 515 ? 11.817 -8.581 -35.357 1.00 93.19 515 ARG A CA 1
ATOM 4215 C C . ARG A 1 515 ? 11.043 -8.576 -36.676 1.00 93.19 515 ARG A C 1
ATOM 4217 O O . ARG A 1 515 ? 11.566 -9.067 -37.670 1.00 93.19 515 ARG A O 1
ATOM 4224 N N . SER A 1 516 ? 9.836 -8.008 -36.690 1.00 89.12 516 SER A N 1
ATOM 4225 C CA . SER A 1 516 ? 9.030 -7.856 -37.910 1.00 89.12 516 SER A CA 1
ATOM 4226 C C . SER A 1 516 ? 9.729 -6.957 -38.938 1.00 89.12 516 SER A C 1
ATOM 4228 O O . SER A 1 516 ? 9.816 -7.304 -40.114 1.00 89.12 516 SER A O 1
ATOM 4230 N N . GLU A 1 517 ? 10.313 -5.841 -38.494 1.00 91.88 517 GLU A N 1
ATOM 4231 C CA . GLU A 1 517 ? 11.094 -4.942 -39.352 1.00 91.88 517 GLU A CA 1
ATOM 4232 C C . GLU A 1 517 ? 12.333 -5.636 -39.949 1.00 91.88 517 GLU A C 1
ATOM 4234 O O . GLU A 1 517 ? 12.576 -5.526 -41.150 1.00 91.88 517 GLU A O 1
ATOM 4239 N N . ILE A 1 518 ? 13.060 -6.433 -39.158 1.00 89.56 518 ILE A N 1
ATOM 4240 C CA . ILE A 1 518 ? 14.195 -7.243 -39.633 1.00 89.56 518 ILE A CA 1
ATOM 4241 C C . ILE A 1 518 ? 13.754 -8.301 -40.660 1.00 89.56 518 ILE A C 1
ATOM 4243 O O . ILE A 1 518 ? 14.445 -8.488 -41.662 1.00 89.56 518 ILE A O 1
ATOM 4247 N N . GLU A 1 519 ? 12.622 -8.981 -40.453 1.00 90.12 519 GLU A N 1
ATOM 4248 C CA . GLU A 1 519 ? 12.105 -9.978 -41.406 1.00 90.12 519 GLU A CA 1
ATOM 4249 C C . GLU A 1 519 ? 11.698 -9.319 -42.740 1.00 90.12 519 GLU A C 1
ATOM 4251 O O . GLU A 1 519 ? 12.038 -9.828 -43.811 1.00 90.12 519 GLU A O 1
ATOM 4256 N N . ASN A 1 520 ? 11.066 -8.139 -42.689 1.00 89.56 520 ASN A N 1
ATOM 4257 C CA . ASN A 1 520 ? 10.724 -7.346 -43.875 1.00 89.56 520 ASN A CA 1
ATOM 4258 C C . ASN A 1 520 ? 11.980 -6.876 -44.631 1.00 89.56 520 ASN A C 1
ATOM 4260 O O . ASN A 1 520 ? 12.108 -7.130 -45.828 1.00 89.56 520 ASN A O 1
ATOM 4264 N N . LEU A 1 521 ? 12.951 -6.272 -43.935 1.00 92.19 521 LEU A N 1
ATOM 4265 C CA . LEU A 1 521 ? 14.219 -5.828 -44.533 1.00 92.19 521 LEU A CA 1
ATOM 4266 C C . LEU A 1 521 ? 15.004 -6.991 -45.155 1.00 92.19 521 LEU A C 1
ATOM 4268 O O . LEU A 1 521 ? 15.634 -6.833 -46.200 1.00 92.19 521 LEU A O 1
ATOM 4272 N N . LYS A 1 522 ? 14.953 -8.178 -44.545 1.00 92.50 522 LYS A N 1
ATOM 4273 C CA . LYS A 1 522 ? 15.552 -9.397 -45.096 1.00 92.50 522 LYS A CA 1
ATOM 4274 C C . LYS A 1 522 ? 14.838 -9.854 -46.374 1.00 92.50 522 LYS A C 1
ATOM 4276 O O . LYS A 1 522 ? 15.519 -10.163 -47.349 1.00 92.50 522 LYS A O 1
ATOM 4281 N N . SER A 1 523 ? 13.503 -9.828 -46.409 1.00 90.69 523 SER A N 1
ATOM 4282 C CA . SER A 1 523 ? 12.720 -10.084 -47.629 1.00 90.69 523 SER A CA 1
ATOM 4283 C C . SER A 1 523 ? 13.081 -9.102 -48.754 1.00 90.69 523 SER A C 1
ATOM 4285 O O . SER A 1 523 ? 13.301 -9.520 -49.893 1.00 90.69 523 SER A O 1
ATOM 4287 N N . ASP A 1 524 ? 13.228 -7.811 -48.443 1.00 91.12 524 ASP A N 1
ATOM 4288 C CA . ASP A 1 524 ? 13.658 -6.798 -49.414 1.00 91.12 524 ASP A CA 1
ATOM 4289 C C . ASP A 1 524 ? 15.089 -7.044 -49.915 1.00 91.12 524 ASP A C 1
ATOM 4291 O O . ASP A 1 524 ? 15.363 -6.895 -51.109 1.00 91.12 524 ASP A O 1
ATOM 4295 N N . ILE A 1 525 ? 16.015 -7.463 -49.047 1.00 88.94 525 ILE A N 1
ATOM 4296 C CA . ILE A 1 525 ? 17.383 -7.840 -49.440 1.00 88.94 525 ILE A CA 1
ATOM 4297 C C . ILE A 1 525 ? 17.372 -9.070 -50.361 1.00 88.94 525 ILE A C 1
ATOM 4299 O O . ILE A 1 525 ? 18.062 -9.069 -51.382 1.00 88.94 525 ILE A O 1
ATOM 4303 N N . GLU A 1 526 ? 16.576 -10.097 -50.055 1.00 89.94 526 GLU A N 1
ATOM 4304 C CA . GLU A 1 526 ? 16.446 -11.301 -50.887 1.00 89.94 526 GLU A CA 1
ATOM 4305 C C . GLU A 1 526 ? 15.816 -10.983 -52.259 1.00 89.94 526 GLU A C 1
ATOM 4307 O O . GLU A 1 526 ? 16.323 -11.433 -53.293 1.00 89.94 526 GLU A O 1
ATOM 4312 N N . GLY A 1 527 ? 14.787 -10.129 -52.298 1.00 89.81 527 GLY A N 1
ATOM 4313 C CA . GLY A 1 527 ? 14.174 -9.632 -53.534 1.00 89.81 527 GLY A CA 1
ATOM 4314 C C . GLY A 1 527 ? 15.133 -8.797 -54.392 1.00 89.81 527 GLY A C 1
ATOM 4315 O O . GLY A 1 527 ? 15.259 -9.029 -55.598 1.00 89.81 527 GLY A O 1
ATOM 4316 N N . ASN A 1 528 ? 15.882 -7.877 -53.776 1.00 91.44 528 ASN A N 1
ATOM 4317 C CA . ASN A 1 528 ? 16.906 -7.090 -54.467 1.00 91.44 528 ASN A CA 1
ATOM 4318 C C . ASN A 1 528 ? 18.061 -7.968 -54.977 1.00 91.44 528 ASN A C 1
ATOM 4320 O O . ASN A 1 528 ? 18.521 -7.778 -56.102 1.00 91.44 528 ASN A O 1
ATOM 4324 N N . ALA A 1 529 ? 18.495 -8.978 -54.216 1.00 89.81 529 ALA A N 1
ATOM 4325 C CA . ALA A 1 529 ? 19.510 -9.933 -54.662 1.00 89.81 529 ALA A CA 1
ATOM 4326 C C . ALA A 1 529 ? 19.036 -10.775 -55.864 1.00 89.81 529 ALA A C 1
ATOM 4328 O O . ALA A 1 529 ? 19.822 -11.052 -56.774 1.00 89.81 529 ALA A O 1
ATOM 4329 N N . ALA A 1 530 ? 17.753 -11.148 -55.917 1.00 87.75 530 ALA A N 1
ATOM 4330 C CA . ALA A 1 530 ? 17.164 -11.805 -57.084 1.00 87.75 530 ALA A CA 1
ATOM 4331 C C . ALA A 1 530 ? 17.124 -10.876 -58.315 1.00 87.75 530 ALA A C 1
ATOM 4333 O O . ALA A 1 530 ? 17.479 -11.302 -59.418 1.00 87.75 530 ALA A O 1
ATOM 4334 N N . LEU A 1 531 ? 16.766 -9.599 -58.130 1.00 92.44 531 LEU A N 1
ATOM 4335 C CA . LEU A 1 531 ? 16.778 -8.588 -59.192 1.00 92.44 531 LEU A CA 1
ATOM 4336 C C . LEU A 1 531 ? 18.197 -8.317 -59.722 1.00 92.44 531 LEU A C 1
ATOM 4338 O O . LEU A 1 531 ? 18.385 -8.220 -60.935 1.00 92.44 531 LEU A O 1
ATOM 4342 N N . ILE A 1 532 ? 19.204 -8.260 -58.843 1.00 90.69 532 ILE A N 1
ATOM 4343 C CA . ILE A 1 532 ? 20.619 -8.130 -59.225 1.00 90.69 532 ILE A CA 1
ATOM 4344 C C . ILE A 1 532 ? 21.045 -9.320 -60.092 1.00 90.69 532 ILE A C 1
ATOM 4346 O O . ILE A 1 532 ? 21.497 -9.101 -61.212 1.00 90.69 532 ILE A O 1
ATOM 4350 N N . ARG A 1 533 ? 20.790 -10.566 -59.665 1.00 91.31 533 ARG A N 1
ATOM 4351 C CA . ARG A 1 533 ? 21.096 -11.772 -60.467 1.00 91.31 533 ARG A CA 1
ATOM 4352 C C . ARG A 1 533 ? 20.409 -11.765 -61.836 1.00 91.31 533 ARG A C 1
ATOM 4354 O O . ARG A 1 533 ? 21.005 -12.161 -62.839 1.00 91.31 533 ARG A O 1
ATOM 4361 N N . GLN A 1 534 ? 19.164 -11.287 -61.908 1.00 93.38 534 GLN A N 1
ATOM 4362 C CA . GLN A 1 534 ? 18.460 -11.112 -63.182 1.00 93.38 534 GLN A CA 1
ATOM 4363 C C . GLN A 1 534 ? 19.166 -10.076 -64.076 1.00 93.38 534 GLN A C 1
ATOM 4365 O O . GLN A 1 534 ? 19.298 -10.290 -65.283 1.00 93.38 534 GLN A O 1
ATOM 4370 N N . LYS A 1 535 ? 19.639 -8.964 -63.500 1.00 91.44 535 LYS A N 1
ATOM 4371 C CA . LYS A 1 535 ? 20.362 -7.908 -64.222 1.00 91.44 535 LYS A CA 1
ATOM 4372 C C . LYS A 1 535 ? 21.758 -8.337 -64.659 1.00 91.44 535 LYS A C 1
ATOM 4374 O O . LYS A 1 535 ? 22.123 -8.040 -65.790 1.00 91.44 535 LYS A O 1
ATOM 4379 N N . GLU A 1 536 ? 22.485 -9.095 -63.846 1.00 92.31 536 GLU A N 1
ATOM 4380 C CA . GLU A 1 536 ? 23.762 -9.724 -64.211 1.00 92.31 536 GLU A CA 1
ATOM 4381 C C . GLU A 1 536 ? 23.584 -10.697 -65.387 1.00 92.31 536 GLU A C 1
ATOM 4383 O O . GLU A 1 536 ? 24.345 -10.653 -66.352 1.00 92.31 536 GLU A O 1
ATOM 4388 N N . SER A 1 537 ? 22.528 -11.520 -65.372 1.00 90.06 537 SER A N 1
ATOM 4389 C CA . SER A 1 537 ? 22.211 -12.410 -66.496 1.00 90.06 537 SER A CA 1
ATOM 4390 C C . SER A 1 537 ? 21.824 -11.644 -67.769 1.00 90.06 537 SER A C 1
ATOM 4392 O O . SER A 1 537 ? 22.227 -12.050 -68.858 1.00 90.06 537 SER A O 1
ATOM 4394 N N . GLN A 1 538 ? 21.091 -10.529 -67.655 1.00 91.38 538 GLN A N 1
ATOM 4395 C CA . GLN A 1 538 ? 20.790 -9.644 -68.791 1.00 91.38 538 GLN A CA 1
ATOM 4396 C C . GLN A 1 538 ? 22.053 -8.955 -69.330 1.00 91.38 538 GLN A C 1
ATOM 4398 O O . GLN A 1 538 ? 22.227 -8.884 -70.545 1.00 91.38 538 GLN A O 1
ATOM 4403 N N . LEU A 1 539 ? 22.939 -8.483 -68.446 1.00 91.62 539 LEU A N 1
ATOM 4404 C CA . LEU A 1 539 ? 24.210 -7.859 -68.810 1.00 91.62 539 LEU A CA 1
ATOM 4405 C C . LEU A 1 539 ? 25.085 -8.846 -69.583 1.00 91.62 539 LEU A C 1
ATOM 4407 O O . LEU A 1 539 ? 25.503 -8.535 -70.692 1.00 91.62 539 LEU A O 1
ATOM 4411 N N . ARG A 1 540 ? 25.268 -10.060 -69.055 1.00 92.38 540 ARG A N 1
ATOM 4412 C CA . ARG A 1 540 ? 26.067 -11.108 -69.696 1.00 92.38 540 ARG A CA 1
ATOM 4413 C C . ARG A 1 540 ? 25.561 -11.468 -71.096 1.00 92.38 540 ARG A C 1
ATOM 4415 O O . ARG A 1 540 ? 26.364 -11.594 -72.015 1.00 92.38 540 ARG A O 1
ATOM 4422 N N . LEU A 1 541 ? 24.245 -11.590 -71.289 1.00 89.56 541 LEU A N 1
ATOM 4423 C CA . LEU A 1 541 ? 23.672 -11.812 -72.624 1.00 89.56 541 LEU A CA 1
ATOM 4424 C C . LEU A 1 541 ? 23.994 -10.647 -73.577 1.00 89.56 541 LEU A C 1
ATOM 4426 O O . LEU A 1 541 ? 24.311 -10.879 -74.740 1.00 89.56 541 LEU A O 1
ATOM 4430 N N . LYS A 1 542 ? 23.989 -9.399 -73.086 1.00 90.19 542 LYS A N 1
ATOM 4431 C CA . LYS A 1 542 ? 24.410 -8.230 -73.877 1.00 90.19 542 LYS A CA 1
ATOM 4432 C C . LYS A 1 542 ? 25.917 -8.166 -74.125 1.00 90.19 542 LYS A C 1
ATOM 4434 O O . LYS A 1 542 ? 26.313 -7.725 -75.197 1.00 90.19 542 LYS A O 1
ATOM 4439 N N . GLU A 1 543 ? 26.758 -8.646 -73.217 1.00 91.12 543 GLU A N 1
ATOM 4440 C CA . GLU A 1 543 ? 28.200 -8.797 -73.453 1.00 91.12 543 GLU A CA 1
ATOM 4441 C C . GLU A 1 543 ? 28.491 -9.870 -74.516 1.00 91.12 543 GLU A C 1
ATOM 4443 O O . GLU A 1 543 ? 29.337 -9.663 -75.388 1.00 91.12 543 GLU A O 1
ATOM 4448 N N . GLU A 1 544 ? 27.753 -10.984 -74.494 1.00 90.19 544 GLU A N 1
ATOM 4449 C CA . GLU A 1 544 ? 27.833 -12.051 -75.498 1.00 90.19 544 GLU A CA 1
ATOM 4450 C C . GLU A 1 544 ? 27.319 -11.566 -76.879 1.00 90.19 544 GLU A C 1
ATOM 4452 O O . GLU A 1 544 ? 27.994 -11.798 -77.886 1.00 90.19 544 GLU A O 1
ATOM 4457 N N . GLU A 1 545 ? 26.228 -10.785 -76.941 1.00 90.38 545 GLU A N 1
ATOM 4458 C CA . GLU A 1 545 ? 25.778 -10.078 -78.162 1.00 90.38 545 GLU A CA 1
ATOM 4459 C C . GLU A 1 545 ? 26.826 -9.075 -78.686 1.00 90.38 545 GLU A C 1
ATOM 4461 O O . GLU A 1 545 ? 27.168 -9.091 -79.869 1.00 90.38 545 GLU A O 1
ATOM 4466 N N . ILE A 1 546 ? 27.370 -8.211 -77.819 1.00 88.81 546 ILE A N 1
ATOM 4467 C CA . ILE A 1 546 ? 28.389 -7.210 -78.187 1.00 88.81 546 ILE A CA 1
ATOM 4468 C C . ILE A 1 546 ? 29.654 -7.891 -78.714 1.00 88.81 546 ILE A C 1
ATOM 4470 O O . ILE A 1 546 ? 30.271 -7.398 -79.662 1.00 88.81 546 ILE A O 1
ATOM 4474 N N . LYS A 1 547 ? 30.040 -9.037 -78.142 1.00 92.75 547 LYS A N 1
ATOM 4475 C CA . LYS A 1 547 ? 31.155 -9.841 -78.646 1.00 92.75 547 LYS A CA 1
ATOM 4476 C C . LYS A 1 547 ? 30.863 -10.381 -80.048 1.00 92.75 547 LYS A C 1
ATOM 4478 O O . LYS A 1 547 ? 31.703 -10.203 -80.926 1.00 92.75 547 LYS A O 1
ATOM 4483 N N . ALA A 1 548 ? 29.687 -10.969 -80.277 1.00 89.56 548 ALA A N 1
ATOM 4484 C CA . ALA A 1 548 ? 29.298 -11.469 -81.597 1.00 89.56 548 ALA A CA 1
ATOM 4485 C C . ALA A 1 548 ? 29.321 -10.352 -82.659 1.00 89.56 548 ALA A C 1
ATOM 4487 O O . ALA A 1 548 ? 29.990 -10.494 -83.681 1.00 89.56 548 ALA A O 1
ATOM 4488 N N . LEU A 1 549 ? 28.714 -9.195 -82.368 1.00 90.06 549 LEU A N 1
ATOM 4489 C CA . LEU A 1 549 ? 28.732 -8.015 -83.246 1.00 90.06 549 LEU A CA 1
ATOM 4490 C C . LEU A 1 549 ? 30.155 -7.486 -83.510 1.00 90.06 549 LEU A C 1
ATOM 4492 O O . LEU A 1 549 ? 30.457 -7.005 -84.602 1.00 90.06 549 LEU A O 1
ATOM 4496 N N . LYS A 1 550 ? 31.061 -7.583 -82.529 1.00 91.62 550 LYS A N 1
ATOM 4497 C CA . LYS A 1 550 ? 32.473 -7.198 -82.682 1.00 91.62 550 LYS A CA 1
ATOM 4498 C C . LYS A 1 550 ? 33.251 -8.176 -83.567 1.00 91.62 550 LYS A C 1
ATOM 4500 O O . LYS A 1 550 ? 34.118 -7.740 -84.328 1.00 91.62 550 LYS A O 1
ATOM 4505 N N . ASP A 1 551 ? 32.950 -9.467 -83.488 1.00 90.44 551 ASP A N 1
ATOM 4506 C CA . ASP A 1 551 ? 33.558 -10.497 -84.333 1.00 90.44 551 ASP A CA 1
ATOM 4507 C C . ASP A 1 551 ? 33.008 -10.420 -85.776 1.00 90.44 551 ASP A C 1
ATOM 4509 O O . ASP A 1 551 ? 33.787 -10.463 -86.732 1.00 90.44 551 ASP A O 1
ATOM 4513 N N . GLU A 1 552 ? 31.708 -10.151 -85.958 1.00 90.19 552 GLU A N 1
ATOM 4514 C CA . GLU A 1 552 ? 31.109 -9.788 -87.255 1.00 90.19 552 GLU A CA 1
ATOM 4515 C C . GLU A 1 552 ? 31.755 -8.532 -87.856 1.00 90.19 552 GLU A C 1
ATOM 4517 O O . GLU A 1 552 ? 32.153 -8.531 -89.023 1.00 90.19 552 GLU A O 1
ATOM 4522 N N . MET A 1 553 ? 31.945 -7.474 -87.059 1.00 88.19 553 MET A N 1
ATOM 4523 C CA . MET A 1 553 ? 32.616 -6.251 -87.506 1.00 88.19 553 MET A CA 1
ATOM 4524 C C . MET A 1 553 ? 34.060 -6.519 -87.966 1.00 88.19 553 MET A C 1
ATOM 4526 O O . MET A 1 553 ? 34.494 -5.935 -88.959 1.00 88.19 553 MET A O 1
ATOM 4530 N N . GLN A 1 554 ? 34.798 -7.431 -87.320 1.00 89.06 554 GLN A N 1
ATOM 4531 C CA . GLN A 1 554 ? 36.123 -7.854 -87.798 1.00 89.06 554 GLN A CA 1
ATOM 4532 C C . GLN A 1 554 ? 36.059 -8.622 -89.126 1.00 89.06 554 GLN A C 1
ATOM 4534 O O . GLN A 1 554 ? 36.942 -8.460 -89.972 1.00 89.06 554 GLN A O 1
ATOM 4539 N N . ILE A 1 555 ? 35.036 -9.457 -89.337 1.00 90.75 555 ILE A N 1
ATOM 4540 C CA . ILE A 1 555 ? 34.817 -10.152 -90.616 1.00 90.75 555 ILE A CA 1
ATOM 4541 C C . ILE A 1 555 ? 34.518 -9.127 -91.719 1.00 90.75 555 ILE A C 1
ATOM 4543 O O . ILE A 1 555 ? 35.138 -9.178 -92.782 1.00 90.75 555 ILE A O 1
ATOM 4547 N N . ILE A 1 556 ? 33.650 -8.149 -91.450 1.00 88.06 556 ILE A N 1
ATOM 4548 C CA . ILE A 1 556 ? 33.325 -7.058 -92.380 1.00 88.06 556 ILE A CA 1
ATOM 4549 C C . ILE A 1 556 ? 34.569 -6.207 -92.684 1.00 88.06 556 ILE A C 1
ATOM 4551 O O . ILE A 1 556 ? 34.831 -5.914 -93.847 1.00 88.06 556 ILE A O 1
ATOM 4555 N N . GLN A 1 557 ? 35.397 -5.873 -91.687 1.00 87.38 557 GLN A N 1
ATOM 4556 C CA . GLN A 1 557 ? 36.666 -5.163 -91.904 1.00 87.38 557 GLN A CA 1
ATOM 4557 C C . GLN A 1 557 ? 37.629 -5.947 -92.812 1.00 87.38 557 GLN A C 1
ATOM 4559 O O . GLN A 1 557 ? 38.218 -5.362 -93.721 1.00 87.38 557 GLN A O 1
ATOM 4564 N N . LYS A 1 558 ? 37.745 -7.272 -92.636 1.00 89.31 558 LYS A N 1
ATOM 4565 C CA . LYS A 1 558 ? 38.539 -8.139 -93.529 1.00 89.31 558 LYS A CA 1
ATOM 4566 C C . LYS A 1 558 ? 37.972 -8.166 -94.954 1.00 89.31 558 LYS A C 1
ATOM 4568 O O . LYS A 1 558 ? 38.737 -8.064 -95.907 1.00 89.31 558 LYS A O 1
ATOM 4573 N N . GLN A 1 559 ? 36.649 -8.240 -95.115 1.00 88.75 559 GLN A N 1
ATOM 4574 C CA . GLN A 1 559 ? 35.997 -8.175 -96.432 1.00 88.75 559 GLN A CA 1
ATOM 4575 C C . GLN A 1 559 ? 36.189 -6.812 -97.117 1.00 88.75 559 GLN A C 1
ATOM 4577 O O . GLN A 1 559 ? 36.404 -6.763 -98.327 1.00 88.75 559 GLN A O 1
ATOM 4582 N N . ILE A 1 560 ? 36.151 -5.710 -96.360 1.00 87.38 560 ILE A N 1
ATOM 4583 C CA . ILE A 1 560 ? 36.453 -4.361 -96.861 1.00 87.38 560 ILE A CA 1
ATOM 4584 C C . ILE A 1 560 ? 37.916 -4.270 -97.308 1.00 87.38 560 ILE A C 1
ATOM 4586 O O . ILE A 1 560 ? 38.177 -3.702 -98.364 1.00 87.38 560 ILE A O 1
ATOM 4590 N N . PHE A 1 561 ? 38.856 -4.857 -96.559 1.00 86.44 561 PHE A N 1
ATOM 4591 C CA . PHE A 1 561 ? 40.269 -4.900 -96.943 1.00 86.44 561 PHE A CA 1
ATOM 4592 C C . PHE A 1 561 ? 40.474 -5.668 -98.259 1.00 86.44 561 PHE A C 1
ATOM 4594 O O . PHE A 1 561 ? 41.018 -5.109 -99.205 1.00 86.44 561 PHE A O 1
ATOM 4601 N N . VAL A 1 562 ? 39.935 -6.889 -98.376 1.00 88.31 562 VAL A N 1
ATOM 4602 C CA . VAL A 1 562 ? 40.010 -7.682 -99.620 1.00 88.31 562 VAL A CA 1
ATOM 4603 C C . VAL A 1 562 ? 39.387 -6.932 -100.804 1.00 88.31 562 VAL A C 1
ATOM 4605 O O . VAL A 1 562 ? 40.006 -6.832 -101.858 1.00 88.31 562 VAL A O 1
ATOM 4608 N N . ARG A 1 563 ? 38.207 -6.320 -100.631 1.00 86.38 563 ARG A N 1
ATOM 4609 C CA . ARG A 1 563 ? 37.583 -5.499 -101.685 1.00 86.38 563 ARG A CA 1
ATOM 4610 C C . ARG A 1 563 ? 38.392 -4.252 -102.039 1.00 86.38 563 ARG A C 1
ATOM 4612 O O . ARG A 1 563 ? 38.354 -3.822 -103.188 1.00 86.38 563 ARG A O 1
ATOM 4619 N N . LYS A 1 564 ? 39.112 -3.657 -101.085 1.00 89.94 564 LYS A N 1
ATOM 4620 C CA . LYS A 1 564 ? 40.014 -2.532 -101.354 1.00 89.94 564 LYS A CA 1
ATOM 4621 C C . LYS A 1 564 ? 41.179 -2.985 -102.237 1.00 89.94 564 LYS A C 1
ATOM 4623 O O . LYS A 1 564 ? 41.466 -2.307 -103.219 1.00 89.94 564 LYS A O 1
ATOM 4628 N N . ASP A 1 565 ? 41.779 -4.135 -101.944 1.00 87.69 565 ASP A N 1
ATOM 4629 C CA . ASP A 1 565 ? 42.862 -4.710 -102.749 1.00 87.69 565 ASP A CA 1
ATOM 4630 C C . ASP A 1 565 ? 42.372 -5.115 -104.154 1.00 87.69 565 ASP A C 1
ATOM 4632 O O . ASP A 1 565 ? 43.037 -4.822 -105.147 1.00 87.69 565 ASP A O 1
ATOM 4636 N N . GLU A 1 566 ? 41.169 -5.696 -104.273 1.00 87.12 566 GLU A N 1
ATOM 4637 C CA . GLU A 1 566 ? 40.504 -5.966 -105.562 1.00 87.12 566 GLU A CA 1
ATOM 4638 C C . GLU A 1 566 ? 40.275 -4.685 -106.385 1.00 87.12 566 GLU A C 1
ATOM 4640 O O . GLU A 1 566 ? 40.455 -4.683 -107.606 1.00 87.12 566 GLU A O 1
ATOM 4645 N N . ILE A 1 567 ? 39.866 -3.591 -105.732 1.00 85.75 567 ILE A N 1
ATOM 4646 C CA . ILE A 1 567 ? 39.683 -2.283 -106.372 1.00 85.75 567 ILE A CA 1
ATOM 4647 C C . ILE A 1 567 ? 41.038 -1.704 -106.790 1.00 85.75 567 ILE A C 1
ATOM 4649 O O . ILE A 1 567 ? 41.163 -1.240 -107.919 1.00 85.75 567 ILE A O 1
ATOM 4653 N N . GLU A 1 568 ? 42.067 -1.766 -105.944 1.00 89.31 568 GLU A N 1
ATOM 4654 C CA . GLU A 1 568 ? 43.404 -1.253 -106.266 1.00 89.31 568 GLU A CA 1
ATOM 4655 C C . GLU A 1 568 ? 44.062 -2.046 -107.413 1.00 89.31 568 GLU A C 1
ATOM 4657 O O . GLU A 1 568 ? 44.702 -1.461 -108.290 1.00 89.31 568 GLU A O 1
ATOM 4662 N N . ALA A 1 569 ? 43.843 -3.363 -107.472 1.00 85.75 569 ALA A N 1
ATOM 4663 C CA . ALA A 1 569 ? 44.240 -4.201 -108.601 1.00 85.75 569 ALA A CA 1
ATOM 4664 C C . ALA A 1 569 ? 43.521 -3.791 -109.900 1.00 85.75 569 ALA A C 1
ATOM 4666 O O . ALA A 1 569 ? 44.175 -3.598 -110.925 1.00 85.75 569 ALA A O 1
ATOM 4667 N N . LYS A 1 570 ? 42.198 -3.570 -109.854 1.00 85.94 570 LYS A N 1
ATOM 4668 C CA . LYS A 1 570 ? 41.420 -3.076 -111.007 1.00 85.94 570 LYS A CA 1
ATOM 4669 C C . LYS A 1 570 ? 41.811 -1.661 -111.433 1.00 85.94 570 LYS A C 1
ATOM 4671 O O . LYS A 1 570 ? 41.808 -1.376 -112.625 1.00 85.94 570 LYS A O 1
ATOM 4676 N N . VAL A 1 571 ? 42.192 -0.783 -110.505 1.00 87.94 571 VAL A N 1
ATOM 4677 C CA . VAL A 1 571 ? 42.737 0.545 -110.835 1.00 87.94 571 VAL A CA 1
ATOM 4678 C C . VAL A 1 571 ? 44.056 0.401 -111.598 1.00 87.94 571 VAL A C 1
ATOM 4680 O O . VAL A 1 571 ? 44.205 1.018 -112.646 1.00 87.94 571 VAL A O 1
ATOM 4683 N N . LYS A 1 572 ? 44.968 -0.481 -111.169 1.00 85.81 572 LYS A N 1
ATOM 4684 C CA . LYS A 1 572 ? 46.227 -0.760 -111.894 1.00 85.81 572 LYS A CA 1
ATOM 4685 C C . LYS A 1 572 ? 45.993 -1.415 -113.266 1.00 85.81 572 LYS A C 1
ATOM 4687 O O . LYS A 1 572 ? 46.710 -1.114 -114.223 1.00 85.81 572 LYS A O 1
ATOM 4692 N N . GLU A 1 573 ? 44.971 -2.259 -113.398 1.00 85.31 573 GLU A N 1
ATOM 4693 C CA . GLU A 1 573 ? 44.525 -2.813 -114.687 1.00 85.31 573 GLU A CA 1
ATOM 4694 C C . GLU A 1 573 ? 43.965 -1.718 -115.621 1.00 85.31 573 GLU A C 1
ATOM 4696 O O . GLU A 1 573 ? 44.247 -1.697 -116.818 1.00 85.31 573 GLU A O 1
ATOM 4701 N N . LEU A 1 574 ? 43.214 -0.755 -115.077 1.00 83.19 574 LEU A N 1
ATOM 4702 C CA . LEU A 1 574 ? 42.713 0.394 -115.833 1.00 83.19 574 LEU A CA 1
ATOM 4703 C C . LEU A 1 574 ? 43.827 1.389 -116.190 1.00 83.19 574 LEU A C 1
ATOM 4705 O O . LEU A 1 574 ? 43.817 1.920 -117.295 1.00 83.19 574 LEU A O 1
ATOM 4709 N N . GLU A 1 575 ? 44.820 1.604 -115.324 1.00 84.56 575 GLU A N 1
ATOM 4710 C CA . GLU A 1 575 ? 46.003 2.419 -115.631 1.00 84.56 575 GLU A CA 1
ATOM 4711 C C . GLU A 1 575 ? 46.875 1.806 -116.732 1.00 84.56 575 GLU A C 1
ATOM 4713 O O . GLU A 1 575 ? 47.422 2.531 -117.563 1.00 84.56 575 GLU A O 1
ATOM 4718 N N . THR A 1 576 ? 47.037 0.480 -116.743 1.00 84.38 576 THR A N 1
ATOM 4719 C CA . THR A 1 576 ? 47.785 -0.212 -117.804 1.00 84.38 576 THR A CA 1
ATOM 4720 C C . THR A 1 576 ? 47.031 -0.138 -119.129 1.00 84.38 576 THR A C 1
ATOM 4722 O O . THR A 1 576 ? 47.613 0.311 -120.115 1.00 84.38 576 THR A O 1
ATOM 4725 N N . LYS A 1 577 ? 45.716 -0.389 -119.133 1.00 81.81 577 LYS A N 1
ATOM 4726 C CA . LYS A 1 577 ? 44.850 -0.166 -120.307 1.00 81.81 577 LYS A CA 1
ATOM 4727 C C . LYS A 1 577 ? 44.807 1.296 -120.768 1.00 81.81 577 LYS A C 1
ATOM 4729 O O . LYS A 1 577 ? 44.726 1.556 -121.966 1.00 81.81 577 LYS A O 1
ATOM 4734 N N . ALA A 1 578 ? 44.905 2.264 -119.856 1.00 82.56 578 ALA A N 1
ATOM 4735 C CA . ALA A 1 578 ? 45.016 3.680 -120.204 1.00 82.56 578 ALA A CA 1
ATOM 4736 C C . ALA A 1 578 ? 46.347 3.987 -120.911 1.00 82.56 578 ALA A C 1
ATOM 4738 O O . ALA A 1 578 ? 46.339 4.661 -121.937 1.00 82.56 578 ALA A O 1
ATOM 4739 N N . LYS A 1 579 ? 47.468 3.429 -120.432 1.00 83.06 579 LYS A N 1
ATOM 4740 C CA . LYS A 1 579 ? 48.793 3.542 -121.074 1.00 83.06 579 LYS A CA 1
ATOM 4741 C C . LYS A 1 579 ? 48.852 2.814 -122.426 1.00 83.06 579 LYS A C 1
ATOM 4743 O O . LYS A 1 579 ? 49.535 3.269 -123.338 1.00 83.06 579 LYS A O 1
ATOM 4748 N N . GLU A 1 580 ? 48.120 1.714 -122.594 1.00 81.81 580 GLU A N 1
ATOM 4749 C CA . GLU A 1 580 ? 47.945 1.037 -123.890 1.00 81.81 580 GLU A CA 1
ATOM 4750 C C . GLU A 1 580 ? 47.113 1.885 -124.865 1.00 81.81 580 GLU A C 1
ATOM 4752 O O . GLU A 1 580 ? 47.510 2.071 -126.012 1.00 81.81 580 GLU A O 1
ATOM 4757 N N . MET A 1 581 ? 46.009 2.480 -124.402 1.00 76.25 581 MET A N 1
ATOM 4758 C CA . MET A 1 581 ? 45.219 3.456 -125.168 1.00 76.25 581 MET A CA 1
ATOM 4759 C C . MET A 1 581 ? 46.024 4.707 -125.545 1.00 76.25 581 MET A C 1
ATOM 4761 O O . MET A 1 581 ? 45.829 5.262 -126.624 1.00 76.25 581 MET A O 1
ATOM 4765 N N . GLU A 1 582 ? 46.928 5.156 -124.677 1.00 80.88 582 GLU A N 1
ATOM 4766 C CA . GLU A 1 582 ? 47.827 6.283 -124.927 1.00 80.88 582 GLU A CA 1
ATOM 4767 C C . GLU A 1 582 ? 48.881 5.934 -125.988 1.00 80.88 582 GLU A C 1
ATOM 4769 O O . GLU A 1 582 ? 49.030 6.680 -126.954 1.00 80.88 582 GLU A O 1
ATOM 4774 N N . LYS A 1 583 ? 49.493 4.744 -125.923 1.00 81.44 583 LYS A N 1
ATOM 4775 C CA . LYS A 1 583 ? 50.348 4.221 -127.005 1.00 81.44 583 LYS A CA 1
ATOM 4776 C C . LYS A 1 583 ? 49.608 4.088 -128.335 1.00 81.44 583 LYS A C 1
ATOM 4778 O O . LYS A 1 583 ? 50.131 4.530 -129.352 1.00 81.44 583 LYS A O 1
ATOM 4783 N N . MET A 1 584 ? 48.385 3.551 -128.341 1.00 78.75 584 MET A N 1
ATOM 4784 C CA . MET A 1 584 ? 47.575 3.459 -129.566 1.00 78.75 584 MET A CA 1
ATOM 4785 C C . MET A 1 584 ? 47.241 4.844 -130.144 1.00 78.75 584 MET A C 1
ATOM 4787 O O . MET A 1 584 ? 47.179 4.994 -131.363 1.00 78.75 584 MET A O 1
ATOM 4791 N N . LYS A 1 585 ? 47.074 5.877 -129.302 1.00 76.69 585 LYS A N 1
ATOM 4792 C CA . LYS A 1 585 ? 46.975 7.270 -129.772 1.00 76.69 585 LYS A CA 1
ATOM 4793 C C . LYS A 1 585 ? 48.290 7.757 -130.376 1.00 76.69 585 LYS A C 1
ATOM 4795 O O . LYS A 1 585 ? 48.252 8.277 -131.485 1.00 76.69 585 LYS A O 1
ATOM 4800 N N . GLU A 1 586 ? 49.429 7.566 -129.705 1.00 80.31 586 GLU A N 1
ATOM 4801 C CA . GLU A 1 586 ? 50.737 7.951 -130.257 1.00 80.31 586 GLU A CA 1
ATOM 4802 C C . GLU A 1 586 ? 51.025 7.261 -131.600 1.00 80.31 586 GLU A C 1
ATOM 4804 O O . GLU A 1 586 ? 51.567 7.878 -132.512 1.00 80.31 586 GLU A O 1
ATOM 4809 N N . GLU A 1 587 ? 50.686 5.978 -131.738 1.00 77.12 587 GLU A N 1
ATOM 4810 C CA . GLU A 1 587 ? 50.870 5.212 -132.973 1.00 77.12 587 GLU A CA 1
ATOM 4811 C C . GLU A 1 587 ? 49.958 5.723 -134.093 1.00 77.12 587 GLU A C 1
ATOM 4813 O O . GLU A 1 587 ? 50.445 5.979 -135.193 1.00 77.12 587 GLU A O 1
ATOM 4818 N N . LEU A 1 588 ? 48.681 5.992 -133.801 1.00 75.75 588 LEU A N 1
ATOM 4819 C CA . LEU A 1 588 ? 47.749 6.632 -134.736 1.00 75.75 588 LEU A CA 1
ATOM 4820 C C . LEU A 1 588 ? 48.216 8.041 -135.153 1.00 75.75 588 LEU A C 1
ATOM 4822 O O . LEU A 1 588 ? 48.014 8.463 -136.291 1.00 75.75 588 LEU A O 1
ATOM 4826 N N . GLU A 1 589 ? 48.845 8.785 -134.245 1.00 76.06 589 GLU A N 1
ATOM 4827 C CA . GLU A 1 589 ? 49.346 10.141 -134.484 1.00 76.06 589 GLU A CA 1
ATOM 4828 C C . GLU A 1 589 ? 50.662 10.139 -135.284 1.00 76.06 589 GLU A C 1
ATOM 4830 O O . GLU A 1 589 ? 50.831 10.942 -136.204 1.00 76.06 589 GLU A O 1
ATOM 4835 N N . ARG A 1 590 ? 51.540 9.152 -135.048 1.00 77.69 590 ARG A N 1
ATOM 4836 C CA . ARG A 1 590 ? 52.682 8.832 -135.924 1.00 77.69 590 ARG A CA 1
ATOM 4837 C C . ARG A 1 590 ? 52.212 8.412 -137.320 1.00 77.69 590 ARG A C 1
ATOM 4839 O O . ARG A 1 590 ? 52.766 8.896 -138.304 1.00 77.69 590 ARG A O 1
ATOM 4846 N N . GLU A 1 591 ? 51.189 7.562 -137.431 1.00 73.44 591 GLU A N 1
ATOM 4847 C CA . GLU A 1 591 ? 50.655 7.106 -138.724 1.00 73.44 591 GLU A CA 1
ATOM 4848 C C . GLU A 1 591 ? 50.031 8.265 -139.522 1.00 73.44 591 GLU A C 1
ATOM 4850 O O . GLU A 1 591 ? 50.295 8.397 -140.720 1.00 73.44 591 GLU A O 1
ATOM 4855 N N . LYS A 1 592 ? 49.276 9.159 -138.861 1.00 73.25 592 LYS A N 1
ATOM 4856 C CA . LYS A 1 592 ? 48.812 10.426 -139.454 1.00 73.25 592 LYS A CA 1
ATOM 4857 C C . LYS A 1 592 ? 49.976 11.249 -139.998 1.00 73.25 592 LYS A C 1
ATOM 4859 O O . LYS A 1 592 ? 49.961 11.599 -141.176 1.00 73.25 592 LYS A O 1
ATOM 4864 N N . LYS A 1 593 ? 51.002 11.499 -139.176 1.00 77.69 593 LYS A N 1
ATOM 4865 C CA . LYS A 1 593 ? 52.158 12.312 -139.575 1.00 77.69 593 LYS A CA 1
ATOM 4866 C C . LYS A 1 593 ? 52.907 11.706 -140.766 1.00 77.69 593 LYS A C 1
ATOM 4868 O O . LYS A 1 593 ? 53.285 12.425 -141.684 1.00 77.69 593 LYS A O 1
ATOM 4873 N N . ILE A 1 594 ? 53.070 10.381 -140.800 1.00 75.19 594 ILE A N 1
ATOM 4874 C CA . ILE A 1 594 ? 53.667 9.670 -141.942 1.00 75.19 594 ILE A CA 1
ATOM 4875 C C . ILE A 1 594 ? 52.808 9.845 -143.207 1.00 75.19 594 ILE A C 1
ATOM 4877 O O . ILE A 1 594 ? 53.361 10.059 -144.285 1.00 75.19 594 ILE A O 1
ATOM 4881 N N . ARG A 1 595 ? 51.472 9.809 -143.098 1.00 69.00 595 ARG A N 1
ATOM 4882 C CA . ARG A 1 595 ? 50.555 10.104 -144.217 1.00 69.00 595 ARG A CA 1
ATOM 4883 C C . ARG A 1 595 ? 50.688 11.544 -144.723 1.00 69.00 595 ARG A C 1
ATOM 4885 O O . ARG A 1 595 ? 50.681 11.756 -145.933 1.00 69.00 595 ARG A O 1
ATOM 4892 N N . GLU A 1 596 ? 50.827 12.516 -143.828 1.00 66.56 596 GLU A N 1
ATOM 4893 C CA . GLU A 1 596 ? 51.022 13.930 -144.180 1.00 66.56 596 GLU A CA 1
ATOM 4894 C C . GLU A 1 596 ? 52.387 14.157 -144.857 1.00 66.56 596 GLU A C 1
ATOM 4896 O O . GLU A 1 596 ? 52.447 14.730 -145.944 1.00 66.56 596 GLU A O 1
ATOM 4901 N N . GLU A 1 597 ? 53.473 13.602 -144.307 1.00 67.75 597 GLU A N 1
ATOM 4902 C CA . GLU A 1 597 ? 54.814 13.651 -144.914 1.00 67.75 597 GLU A CA 1
ATOM 4903 C C . GLU A 1 597 ? 54.902 12.914 -146.267 1.00 67.75 597 GLU A C 1
ATOM 4905 O O . GLU A 1 597 ? 55.746 13.250 -147.103 1.00 67.75 597 GLU A O 1
ATOM 4910 N N . GLN A 1 598 ? 54.048 11.912 -146.509 1.00 64.38 598 GLN A N 1
ATOM 4911 C CA . GLN A 1 598 ? 53.898 11.280 -147.825 1.00 64.38 598 GLN A CA 1
ATOM 4912 C C . GLN A 1 598 ? 53.130 12.179 -148.803 1.00 64.38 598 GLN A C 1
ATOM 4914 O O . GLN A 1 598 ? 53.565 12.341 -149.944 1.00 64.38 598 GLN A O 1
ATOM 4919 N N . LEU A 1 599 ? 52.016 12.780 -148.371 1.00 61.31 599 LEU A N 1
ATOM 4920 C CA . LEU A 1 599 ? 51.203 13.673 -149.202 1.00 61.31 599 LEU A CA 1
ATOM 4921 C C . LEU A 1 599 ? 51.994 14.893 -149.686 1.00 61.31 599 LEU A C 1
ATOM 4923 O O . LEU A 1 599 ? 51.864 15.263 -150.852 1.00 61.31 599 LEU A O 1
ATOM 4927 N N . GLU A 1 600 ? 52.845 15.479 -148.843 1.00 60.88 600 GLU A N 1
ATOM 4928 C CA . GLU A 1 600 ? 53.628 16.657 -149.230 1.00 60.88 600 GLU A CA 1
ATOM 4929 C C . GLU A 1 600 ? 54.698 16.315 -150.285 1.00 60.88 600 GLU A C 1
ATOM 4931 O O . GLU A 1 600 ? 54.824 17.011 -151.293 1.00 60.88 600 GLU A O 1
ATOM 4936 N N . LYS A 1 601 ? 55.363 15.157 -150.157 1.00 60.50 601 LYS A N 1
ATOM 4937 C CA . LYS A 1 601 ? 56.307 14.646 -151.173 1.00 60.50 601 LYS A CA 1
ATOM 4938 C C . LYS A 1 601 ? 55.638 14.366 -152.524 1.00 60.50 601 LYS A C 1
ATOM 4940 O O . LYS A 1 601 ? 56.264 14.568 -153.564 1.00 60.50 601 LYS A O 1
ATOM 4945 N N . TYR A 1 602 ? 54.370 13.946 -152.535 1.00 58.50 602 TYR A N 1
ATOM 4946 C CA . TYR A 1 602 ? 53.606 13.811 -153.782 1.00 58.50 602 TYR A CA 1
ATOM 4947 C C . TYR A 1 602 ? 53.289 15.167 -154.437 1.00 58.50 602 TYR A C 1
ATOM 4949 O O . TYR A 1 602 ? 53.275 15.245 -155.667 1.00 58.50 602 TYR A O 1
ATOM 4957 N N . ARG A 1 603 ? 53.094 16.242 -153.657 1.00 56.88 603 ARG A N 1
ATOM 4958 C CA . ARG A 1 603 ? 52.877 17.599 -154.195 1.00 56.88 603 ARG A CA 1
ATOM 4959 C C . ARG A 1 603 ? 54.136 18.154 -154.852 1.00 56.88 603 ARG A C 1
ATOM 4961 O O . ARG A 1 603 ? 54.067 18.600 -155.995 1.00 56.88 603 ARG A O 1
ATOM 4968 N N . GLU A 1 604 ? 55.282 18.080 -154.174 1.00 56.69 604 GLU A N 1
ATOM 4969 C CA . GLU A 1 604 ? 56.555 18.584 -154.714 1.00 56.69 604 GLU A CA 1
ATOM 4970 C C . GLU A 1 604 ? 56.961 17.859 -156.009 1.00 56.69 604 GLU A C 1
ATOM 4972 O O . GLU A 1 604 ? 57.392 18.496 -156.973 1.00 56.69 604 GLU A O 1
ATO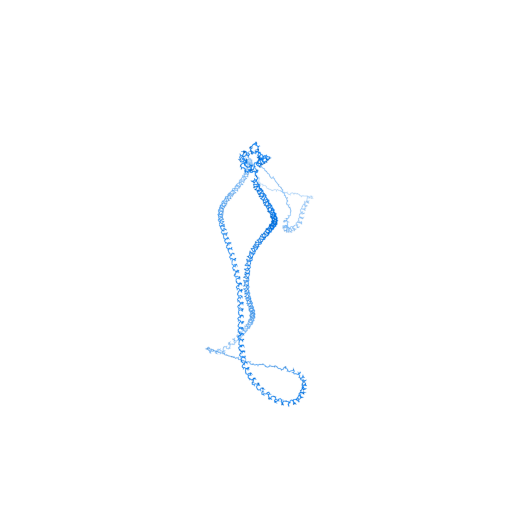M 4977 N N . ALA A 1 605 ? 56.747 16.540 -156.082 1.00 57.12 605 ALA A N 1
ATOM 4978 C CA . ALA A 1 605 ? 57.048 15.748 -157.274 1.00 57.12 605 ALA A CA 1
ATOM 4979 C C . ALA A 1 605 ? 56.180 16.116 -158.498 1.00 57.12 605 ALA A C 1
ATOM 4981 O O . ALA A 1 605 ? 56.670 16.090 -159.629 1.00 57.12 605 ALA A O 1
ATOM 4982 N N . MET A 1 606 ? 54.905 16.477 -158.303 1.00 56.81 606 MET A N 1
ATOM 4983 C CA . MET A 1 606 ? 53.981 16.772 -159.410 1.00 56.81 606 MET A CA 1
ATOM 4984 C C . MET A 1 606 ? 54.249 18.105 -160.122 1.00 56.81 606 MET A C 1
ATOM 4986 O O . MET A 1 606 ? 53.918 18.235 -161.299 1.00 56.81 606 MET A O 1
ATOM 4990 N N . VAL A 1 607 ? 54.860 19.091 -159.457 1.00 57.88 607 VAL A N 1
ATOM 4991 C CA . VAL A 1 607 ? 55.088 20.432 -160.038 1.00 57.88 607 VAL A CA 1
ATOM 4992 C C . VAL A 1 607 ? 56.217 20.439 -161.086 1.00 57.88 607 VAL A C 1
ATOM 4994 O O . VAL A 1 607 ? 56.258 21.320 -161.947 1.00 57.88 607 VAL A O 1
ATOM 4997 N N . LEU A 1 608 ? 57.117 19.449 -161.049 1.00 58.53 608 LEU A N 1
ATOM 4998 C CA . LEU A 1 608 ? 58.316 19.395 -161.895 1.00 58.53 608 LEU A CA 1
ATOM 4999 C C . LEU A 1 608 ? 58.160 18.591 -163.200 1.00 58.53 608 LEU A C 1
ATOM 5001 O O . LEU A 1 608 ? 58.949 18.815 -164.120 1.00 58.53 608 LEU A O 1
ATOM 5005 N N . ASP A 1 609 ? 57.170 17.697 -163.338 1.00 69.44 609 ASP A N 1
ATOM 5006 C CA . ASP A 1 609 ? 56.953 16.969 -164.603 1.00 69.44 609 ASP A CA 1
ATOM 5007 C C . ASP A 1 609 ? 56.287 17.891 -165.655 1.00 69.44 609 ASP A C 1
ATOM 5009 O O . ASP A 1 609 ? 55.172 18.390 -165.439 1.00 69.44 609 ASP A O 1
ATOM 5013 N N . PRO A 1 610 ? 56.904 18.094 -166.840 1.00 66.81 610 PRO A N 1
ATOM 5014 C CA . PRO A 1 610 ? 56.317 18.882 -167.922 1.00 66.81 610 PRO A CA 1
ATOM 5015 C C . PRO A 1 610 ? 54.921 18.413 -168.379 1.00 66.81 610 PRO A C 1
ATOM 5017 O O . PRO A 1 610 ? 54.181 19.209 -168.957 1.00 66.81 610 PRO A O 1
ATOM 5020 N N . ARG A 1 611 ? 54.532 17.155 -168.122 1.00 75.94 611 ARG A N 1
ATOM 5021 C CA . ARG A 1 611 ? 53.185 16.611 -168.379 1.00 75.94 611 ARG A CA 1
ATOM 5022 C C . ARG A 1 611 ? 52.136 17.232 -167.470 1.00 75.94 611 ARG A C 1
ATOM 5024 O O . ARG A 1 611 ? 51.114 17.683 -167.975 1.00 75.94 611 ARG A O 1
ATOM 5031 N N . PHE A 1 612 ? 52.379 17.313 -166.163 1.00 71.44 612 PHE A N 1
ATOM 5032 C CA . PHE A 1 612 ? 51.422 17.936 -165.245 1.00 71.44 612 PHE A CA 1
ATOM 5033 C C . PHE A 1 612 ? 51.374 19.453 -165.443 1.00 71.44 612 PHE A C 1
ATOM 5035 O O . PHE A 1 612 ? 50.290 20.030 -165.431 1.00 71.44 612 PHE A O 1
ATOM 5042 N N . LYS A 1 613 ? 52.502 20.092 -165.790 1.00 72.06 613 LYS A N 1
ATOM 5043 C CA . LYS A 1 613 ? 52.507 21.499 -166.231 1.00 72.06 613 LYS A CA 1
ATOM 5044 C C . LYS A 1 613 ? 51.655 21.727 -167.492 1.00 72.06 613 LYS A C 1
ATOM 5046 O O . LYS A 1 613 ? 50.944 22.725 -167.573 1.00 72.06 613 LYS A O 1
ATOM 5051 N N . ILE A 1 614 ? 51.692 20.804 -168.459 1.00 72.25 614 ILE A N 1
ATOM 5052 C CA . ILE A 1 614 ? 50.783 20.804 -169.618 1.00 72.25 614 ILE A CA 1
ATOM 5053 C C . ILE A 1 614 ? 49.327 20.606 -169.167 1.00 72.25 614 ILE A C 1
ATOM 5055 O O . ILE A 1 614 ? 48.468 21.392 -169.566 1.00 72.25 614 ILE A O 1
ATOM 5059 N N . TYR A 1 615 ? 49.049 19.608 -168.320 1.00 78.50 615 TYR A N 1
ATOM 5060 C CA . TYR A 1 615 ? 47.702 19.306 -167.829 1.00 78.50 615 TYR A CA 1
ATOM 5061 C C . TYR A 1 615 ? 47.060 20.506 -167.121 1.00 78.50 615 TYR A C 1
ATOM 5063 O O . TYR A 1 615 ? 45.994 20.940 -167.545 1.00 78.50 615 TYR A O 1
ATOM 5071 N N . PHE A 1 616 ? 47.727 21.112 -166.132 1.00 77.12 616 PHE A N 1
ATOM 5072 C CA . PHE A 1 616 ? 47.194 22.263 -165.390 1.00 77.12 616 PHE A CA 1
ATOM 5073 C C . PHE A 1 616 ? 46.889 23.472 -166.290 1.00 77.12 616 PHE A C 1
ATOM 5075 O O . PHE A 1 616 ? 45.934 24.206 -166.033 1.00 77.12 616 PHE A O 1
ATOM 5082 N N . ILE A 1 617 ? 47.651 23.680 -167.371 1.00 73.88 617 ILE A N 1
ATOM 5083 C CA . ILE A 1 617 ? 47.367 24.738 -168.356 1.00 73.88 617 ILE A CA 1
ATOM 5084 C C . ILE A 1 617 ? 46.113 24.401 -169.181 1.00 73.88 617 ILE A C 1
ATOM 5086 O O . ILE A 1 617 ? 45.283 25.281 -169.414 1.00 73.88 617 ILE A O 1
ATOM 5090 N N . ILE A 1 618 ? 45.928 23.138 -169.582 1.00 75.62 618 ILE A N 1
ATOM 5091 C CA . ILE A 1 618 ? 44.717 22.681 -170.288 1.00 75.62 618 ILE A CA 1
ATOM 5092 C C . ILE A 1 618 ? 43.498 22.710 -169.351 1.00 75.62 618 ILE A C 1
ATOM 5094 O O . ILE A 1 618 ? 42.417 23.086 -169.785 1.00 75.62 618 ILE A O 1
ATOM 5098 N N . GLU A 1 619 ? 43.656 22.381 -168.070 1.00 78.75 619 GLU A N 1
ATOM 5099 C CA . GLU A 1 619 ? 42.602 22.407 -167.047 1.00 78.75 619 GLU A CA 1
ATOM 5100 C C . GLU A 1 619 ? 42.148 23.828 -166.709 1.00 78.75 619 GLU A C 1
ATOM 5102 O O . GLU A 1 619 ? 40.947 24.114 -166.711 1.00 78.75 619 GLU A O 1
ATOM 5107 N N . SER A 1 620 ? 43.102 24.743 -166.524 1.00 76.50 620 SER A N 1
ATOM 5108 C CA . SER A 1 620 ? 42.829 26.161 -166.271 1.00 76.50 620 SER A CA 1
ATOM 5109 C C . SER A 1 620 ? 42.085 26.822 -167.436 1.00 76.50 620 SER A C 1
ATOM 5111 O O . SER A 1 620 ? 41.176 27.623 -167.221 1.00 76.50 620 SER A O 1
ATOM 5113 N N . LEU A 1 621 ? 42.453 26.482 -168.678 1.00 75.62 621 LEU A N 1
ATOM 5114 C CA . LEU A 1 621 ? 41.914 27.110 -169.893 1.00 75.62 621 LEU A CA 1
ATOM 5115 C C . LEU A 1 621 ? 40.763 26.317 -170.538 1.00 75.62 621 LEU A C 1
ATOM 5117 O O . LEU A 1 621 ? 40.050 26.850 -171.386 1.00 75.62 621 LEU A O 1
ATOM 5121 N N . LYS A 1 622 ? 40.558 25.060 -170.127 1.00 76.19 622 LYS A N 1
ATOM 5122 C CA . LYS A 1 622 ? 39.533 24.070 -170.530 1.00 76.19 622 LYS A CA 1
ATOM 5123 C C . LYS A 1 622 ? 39.515 23.654 -172.007 1.00 76.19 622 LYS A C 1
ATOM 5125 O O . LYS A 1 622 ? 39.098 22.534 -172.306 1.00 76.19 622 LYS A O 1
ATOM 5130 N N . LYS A 1 623 ? 39.975 24.516 -172.916 1.00 79.00 623 LYS A N 1
ATOM 5131 C CA . LYS A 1 623 ? 40.193 24.261 -174.343 1.00 79.00 623 LYS A CA 1
ATOM 5132 C C . LYS A 1 623 ? 41.360 25.120 -174.841 1.00 79.00 623 LYS A C 1
ATOM 5134 O O . LYS A 1 623 ? 41.295 26.342 -174.755 1.00 79.00 623 LYS A O 1
ATOM 5139 N N . ILE A 1 624 ? 42.403 24.509 -175.403 1.00 82.25 624 ILE A N 1
ATOM 5140 C CA . ILE A 1 624 ? 43.586 25.222 -175.924 1.00 82.25 624 ILE A CA 1
ATOM 5141 C C . ILE A 1 624 ? 44.108 24.570 -177.213 1.00 82.25 624 ILE A C 1
ATOM 5143 O O . ILE A 1 624 ? 44.042 23.353 -177.354 1.00 82.25 624 ILE A O 1
ATOM 5147 N N . SER A 1 625 ? 44.618 25.359 -178.168 1.00 82.75 625 SER A N 1
ATOM 5148 C CA . SER A 1 625 ? 45.279 24.800 -179.360 1.00 82.75 625 SER A CA 1
ATOM 5149 C C . SER A 1 625 ? 46.669 24.253 -179.024 1.00 82.75 625 SER A C 1
ATOM 5151 O O . SER A 1 625 ? 47.336 24.783 -178.133 1.00 82.75 625 SER A O 1
ATOM 5153 N N . ILE A 1 626 ? 47.148 23.235 -179.742 1.00 80.38 626 ILE A N 1
ATOM 5154 C CA . ILE A 1 626 ? 48.482 22.661 -179.490 1.00 80.38 626 ILE A CA 1
ATOM 5155 C C . ILE A 1 626 ? 49.576 23.732 -179.660 1.00 80.38 626 ILE A C 1
ATOM 5157 O O . ILE A 1 626 ? 50.506 23.790 -178.859 1.00 80.38 626 ILE A O 1
ATOM 5161 N N . ASP A 1 627 ? 49.438 24.644 -180.623 1.00 77.69 627 ASP A N 1
ATOM 5162 C CA . ASP A 1 627 ? 50.422 25.708 -180.871 1.00 77.69 627 ASP A CA 1
ATOM 5163 C C . ASP A 1 627 ? 50.372 26.827 -179.813 1.00 77.69 627 ASP A C 1
ATOM 5165 O O . ASP A 1 627 ? 51.408 27.371 -179.418 1.00 77.69 627 ASP A O 1
ATOM 5169 N N . SER A 1 628 ? 49.182 27.128 -179.276 1.00 79.19 628 SER A N 1
ATOM 5170 C CA . SER A 1 628 ? 49.023 27.982 -178.087 1.00 79.19 628 SER A CA 1
ATOM 5171 C C . SER A 1 628 ? 49.647 27.334 -176.847 1.00 79.19 628 SER A C 1
ATOM 5173 O O . SER A 1 628 ? 50.308 28.016 -176.069 1.00 79.19 628 SER A O 1
ATOM 5175 N N . LEU A 1 629 ? 49.468 26.023 -176.674 1.00 79.50 629 LEU A N 1
ATOM 5176 C CA . LEU A 1 629 ? 49.990 25.246 -175.550 1.00 79.50 629 LEU A CA 1
ATOM 5177 C C . LEU A 1 629 ? 51.522 25.129 -175.596 1.00 79.50 629 LEU A C 1
ATOM 5179 O O . LEU A 1 629 ? 52.175 25.269 -174.564 1.00 79.50 629 LEU A O 1
ATOM 5183 N N . ILE A 1 630 ? 52.112 24.962 -176.784 1.00 79.44 630 ILE A N 1
ATOM 5184 C CA . ILE A 1 630 ? 53.565 25.046 -177.004 1.00 79.44 630 ILE A CA 1
ATOM 5185 C C . ILE A 1 630 ? 54.091 26.410 -176.537 1.00 79.44 630 ILE A C 1
ATOM 5187 O O . ILE A 1 630 ? 54.999 26.465 -175.706 1.00 79.44 630 ILE A O 1
ATOM 5191 N N . LYS A 1 631 ? 53.474 27.514 -176.986 1.00 75.75 631 LYS A N 1
ATOM 5192 C CA . LYS A 1 631 ? 53.862 28.871 -176.557 1.00 75.75 631 LYS A CA 1
ATOM 5193 C C . LYS A 1 631 ? 53.687 29.108 -175.053 1.00 75.75 631 LYS A C 1
ATOM 5195 O O . LYS A 1 631 ? 54.549 29.733 -174.449 1.00 75.75 631 LYS A O 1
ATOM 5200 N N . ALA A 1 632 ? 52.604 28.616 -174.449 1.00 74.56 632 ALA A N 1
ATOM 5201 C CA . ALA A 1 632 ? 52.311 28.813 -173.027 1.00 74.56 632 ALA A CA 1
ATOM 5202 C C . ALA A 1 632 ? 53.206 27.976 -172.093 1.00 74.56 632 ALA A C 1
ATOM 5204 O O . ALA A 1 632 ? 53.488 28.384 -170.968 1.00 74.56 632 ALA A O 1
ATOM 5205 N N . THR A 1 633 ? 53.649 26.799 -172.539 1.00 74.38 633 THR A N 1
ATOM 5206 C CA . THR A 1 633 ? 54.459 25.879 -171.720 1.00 74.38 633 THR A CA 1
ATOM 5207 C C . THR A 1 633 ? 55.963 26.109 -171.853 1.00 74.38 633 THR A C 1
ATOM 5209 O O . THR A 1 633 ? 56.700 25.813 -170.909 1.00 74.38 633 THR A O 1
ATOM 5212 N N . GLY A 1 634 ? 56.413 26.613 -173.010 1.00 74.56 634 GLY A N 1
ATOM 5213 C CA . GLY A 1 634 ? 57.829 26.723 -173.380 1.00 74.56 634 GLY A CA 1
ATOM 5214 C C . GLY A 1 634 ? 58.481 25.387 -173.764 1.00 74.56 634 GLY A C 1
ATOM 5215 O O . GLY A 1 634 ? 59.694 25.327 -173.943 1.00 74.56 634 GLY A O 1
ATOM 5216 N N . ILE A 1 635 ? 57.700 24.306 -173.868 1.00 79.25 635 ILE A N 1
ATOM 5217 C CA . ILE A 1 635 ? 58.191 22.951 -174.147 1.00 79.25 635 ILE A CA 1
ATOM 5218 C C . ILE A 1 635 ? 58.308 22.748 -175.665 1.00 79.25 635 ILE A C 1
ATOM 5220 O O . ILE A 1 635 ? 57.460 23.202 -176.435 1.00 79.25 635 ILE A O 1
ATOM 5224 N N . ALA A 1 636 ? 59.341 22.024 -176.109 1.00 77.31 636 ALA A N 1
ATOM 5225 C CA . ALA A 1 636 ? 59.556 21.724 -177.524 1.00 77.31 636 ALA A CA 1
ATOM 5226 C C . ALA A 1 636 ? 58.328 21.022 -178.162 1.00 77.31 636 ALA A C 1
ATOM 5228 O O . ALA A 1 636 ? 57.775 20.104 -177.546 1.00 77.31 636 ALA A O 1
ATOM 5229 N N . PRO A 1 637 ? 57.921 21.365 -179.406 1.00 78.75 637 PRO A N 1
ATOM 5230 C CA . PRO A 1 637 ? 56.688 20.859 -180.028 1.00 78.75 637 PRO A CA 1
ATOM 5231 C C . PRO A 1 637 ? 56.514 19.336 -180.003 1.00 78.75 637 PRO A C 1
ATOM 5233 O O . PRO A 1 637 ? 55.416 18.836 -179.760 1.00 78.75 637 PRO A O 1
ATOM 5236 N N . VAL A 1 638 ? 57.607 18.594 -180.210 1.00 77.12 638 VAL A N 1
ATOM 5237 C CA . VAL A 1 638 ? 57.625 17.123 -180.183 1.00 77.12 638 VAL A CA 1
ATOM 5238 C C . VAL A 1 638 ? 57.300 16.590 -178.784 1.00 77.12 638 VAL A C 1
ATOM 5240 O O . VAL A 1 638 ? 56.502 15.666 -178.654 1.00 77.12 638 VAL A O 1
ATOM 5243 N N . GLN A 1 639 ? 57.849 17.201 -177.730 1.00 75.62 639 GLN A N 1
ATOM 5244 C CA . GLN A 1 639 ? 57.565 16.816 -176.345 1.00 75.62 639 GLN A CA 1
ATOM 5245 C C . GLN A 1 639 ? 56.175 17.257 -175.883 1.00 75.62 639 GLN A C 1
ATOM 5247 O O . GLN A 1 639 ? 55.552 16.512 -175.134 1.00 75.62 639 GLN A O 1
ATOM 5252 N N . VAL A 1 640 ? 55.634 18.386 -176.363 1.00 79.25 640 VAL A N 1
ATOM 5253 C CA . VAL A 1 640 ? 54.220 18.722 -176.105 1.00 79.25 640 VAL A CA 1
ATOM 5254 C C . VAL A 1 640 ? 53.308 17.663 -176.716 1.00 79.25 640 VAL A C 1
ATOM 5256 O O . VAL A 1 640 ? 52.475 17.112 -176.005 1.00 79.25 640 VAL A O 1
ATOM 5259 N N . ARG A 1 641 ? 53.500 17.298 -177.992 1.00 77.44 641 ARG A N 1
ATOM 5260 C CA . ARG A 1 641 ? 52.686 16.259 -178.650 1.00 77.44 641 ARG A CA 1
ATOM 5261 C C . ARG A 1 641 ? 52.863 14.877 -177.996 1.00 77.44 641 ARG A C 1
ATOM 5263 O O . ARG A 1 641 ? 51.872 14.180 -177.801 1.00 77.44 641 ARG A O 1
ATOM 5270 N N . ALA A 1 642 ? 54.073 14.510 -177.565 1.00 77.94 642 ALA A N 1
ATOM 5271 C CA . ALA A 1 642 ? 54.319 13.261 -176.834 1.00 77.94 642 ALA A CA 1
ATOM 5272 C C . ALA A 1 642 ? 53.676 13.233 -175.432 1.00 77.94 642 ALA A C 1
ATOM 5274 O O . ALA A 1 642 ? 53.115 12.212 -175.036 1.00 77.94 642 ALA A O 1
ATOM 5275 N N . ASN A 1 643 ? 53.724 14.347 -174.693 1.00 81.06 643 ASN A N 1
ATOM 5276 C CA . ASN A 1 643 ? 53.104 14.472 -173.371 1.00 81.06 643 ASN A CA 1
ATOM 5277 C C . ASN A 1 643 ? 51.572 14.528 -173.463 1.00 81.06 643 ASN A C 1
ATOM 5279 O O . ASN A 1 643 ? 50.898 13.898 -172.653 1.00 81.06 643 ASN A O 1
ATOM 5283 N N . LEU A 1 644 ? 51.017 15.200 -174.478 1.00 80.44 644 LEU A N 1
ATOM 5284 C CA . LEU A 1 644 ? 49.588 15.156 -174.802 1.00 80.44 644 LEU A CA 1
ATOM 5285 C C . LEU A 1 644 ? 49.122 13.726 -175.080 1.00 80.44 644 LEU A C 1
ATOM 5287 O O . LEU A 1 644 ? 48.211 13.244 -174.416 1.00 80.44 644 LEU A O 1
ATOM 5291 N N . ALA A 1 645 ? 49.818 13.009 -175.966 1.00 78.19 645 ALA A N 1
ATOM 5292 C CA . ALA A 1 645 ? 49.538 11.606 -176.263 1.00 78.19 645 ALA A CA 1
ATOM 5293 C C . ALA A 1 645 ? 49.812 10.654 -175.077 1.00 78.19 645 ALA A C 1
ATOM 5295 O O . ALA A 1 645 ? 49.537 9.457 -175.176 1.00 78.19 645 ALA A O 1
ATOM 5296 N N . TRP A 1 646 ? 50.381 11.130 -173.965 1.00 82.88 646 TRP A N 1
ATOM 5297 C CA . TRP A 1 646 ? 50.436 10.394 -172.698 1.00 82.88 646 TRP A CA 1
ATOM 5298 C C . TRP A 1 646 ? 49.234 10.733 -171.807 1.00 82.88 646 TRP A C 1
ATOM 5300 O O . TRP A 1 646 ? 48.535 9.819 -171.384 1.00 82.88 646 TRP A O 1
ATOM 5310 N N . LEU A 1 647 ? 48.937 12.022 -171.603 1.00 79.00 647 LEU A N 1
ATOM 5311 C CA . LEU A 1 647 ? 47.773 12.498 -170.838 1.00 79.00 647 LEU A CA 1
ATOM 5312 C C . LEU A 1 647 ? 46.439 12.000 -171.419 1.00 79.00 647 LEU A C 1
ATOM 5314 O O . LEU A 1 647 ? 45.498 11.736 -170.675 1.00 79.00 647 LEU A O 1
ATOM 5318 N N . GLU A 1 648 ? 46.362 11.848 -172.740 1.00 78.00 648 GLU A N 1
ATOM 5319 C CA . GLU A 1 648 ? 45.198 11.308 -173.443 1.00 78.00 648 GLU A CA 1
ATOM 5320 C C . GLU A 1 648 ? 45.038 9.797 -173.234 1.00 78.00 648 GLU A C 1
ATOM 5322 O O . GLU A 1 648 ? 43.940 9.322 -172.957 1.00 78.00 648 GLU A O 1
ATOM 5327 N N . ARG A 1 649 ? 46.141 9.034 -173.244 1.00 77.06 649 ARG A N 1
ATOM 5328 C CA . ARG A 1 649 ? 46.119 7.607 -172.866 1.00 77.06 649 ARG A CA 1
ATOM 5329 C C . ARG A 1 649 ? 45.878 7.387 -171.371 1.00 77.06 649 ARG A C 1
ATOM 5331 O O . ARG A 1 649 ? 45.356 6.343 -171.001 1.00 77.06 649 ARG A O 1
ATOM 5338 N N . ALA A 1 650 ? 46.209 8.367 -170.531 1.00 74.81 650 ALA A N 1
ATOM 5339 C CA . ALA A 1 650 ? 45.809 8.419 -169.126 1.00 74.81 650 ALA A CA 1
ATOM 5340 C C . ALA A 1 650 ? 44.347 8.884 -168.931 1.00 74.81 650 ALA A C 1
ATOM 5342 O O . ALA A 1 650 ? 43.887 8.979 -167.797 1.00 74.81 650 ALA A O 1
ATOM 5343 N N . GLY A 1 651 ? 43.616 9.196 -170.009 1.00 76.56 651 GLY A N 1
ATOM 5344 C CA . GLY A 1 651 ? 42.214 9.617 -169.964 1.00 76.56 651 GLY A CA 1
ATOM 5345 C C . GLY A 1 651 ? 41.972 11.010 -169.375 1.00 76.56 651 GLY A C 1
ATOM 5346 O O . GLY A 1 651 ? 40.817 11.364 -169.155 1.00 76.56 651 GLY A O 1
ATOM 5347 N N . MET A 1 652 ? 43.027 11.798 -169.127 1.00 77.44 652 MET A N 1
ATOM 5348 C CA . MET A 1 652 ? 42.964 13.112 -168.470 1.00 77.44 652 MET A CA 1
ATOM 5349 C C . MET A 1 652 ? 42.620 14.246 -169.447 1.00 77.44 652 MET A C 1
ATOM 5351 O O . MET A 1 652 ? 41.959 15.218 -169.085 1.00 77.44 652 MET A O 1
ATOM 5355 N N . VAL A 1 653 ? 43.050 14.127 -170.704 1.00 80.50 653 VAL A N 1
ATOM 5356 C CA . VAL A 1 653 ? 42.761 15.094 -171.778 1.00 80.50 653 VAL A CA 1
ATOM 5357 C C . VAL A 1 653 ? 42.266 14.373 -173.028 1.00 80.50 653 VAL A C 1
ATOM 5359 O O . VAL A 1 653 ? 42.407 13.158 -173.138 1.00 80.50 653 VAL A O 1
ATOM 5362 N N . LYS A 1 654 ? 41.709 15.119 -173.979 1.00 81.00 654 LYS A N 1
ATOM 5363 C CA . LYS A 1 654 ? 41.369 14.631 -175.319 1.00 81.00 654 LYS A CA 1
ATOM 5364 C C . LYS A 1 654 ? 41.909 15.597 -176.370 1.00 81.00 654 LYS A C 1
ATOM 5366 O O . LYS A 1 654 ? 41.786 16.811 -176.189 1.00 81.00 654 LYS A O 1
ATOM 5371 N N . VAL A 1 655 ? 42.500 15.072 -177.437 1.00 79.44 655 VAL A N 1
ATOM 5372 C CA . VAL A 1 655 ? 43.105 15.821 -178.541 1.00 79.44 655 VAL A CA 1
ATOM 5373 C C . VAL A 1 655 ? 42.285 15.575 -179.806 1.00 79.44 655 VAL A C 1
ATOM 5375 O O . VAL A 1 655 ? 42.239 14.467 -180.329 1.00 79.44 655 VAL A O 1
ATOM 5378 N N . GLU A 1 656 ? 41.635 16.618 -180.317 1.00 79.88 656 GLU A N 1
ATOM 5379 C CA . GLU A 1 656 ? 40.882 16.562 -181.574 1.00 79.88 656 GLU A CA 1
ATOM 5380 C C . GLU A 1 656 ? 41.460 17.602 -182.541 1.00 79.88 656 GLU A C 1
ATOM 5382 O O . GLU A 1 656 ? 41.548 18.792 -182.223 1.00 79.88 656 GLU A O 1
ATOM 5387 N N . ASP A 1 657 ? 41.907 17.127 -183.706 1.00 78.00 657 ASP A N 1
ATOM 5388 C CA . ASP A 1 657 ? 42.670 17.854 -184.729 1.00 78.00 657 ASP A CA 1
ATOM 5389 C C . ASP A 1 657 ? 43.917 18.579 -184.186 1.00 78.00 657 ASP A C 1
ATOM 5391 O O . ASP A 1 657 ? 45.018 18.028 -184.150 1.00 78.00 657 ASP A O 1
ATOM 5395 N N . ASN A 1 658 ? 43.751 19.834 -183.762 1.00 80.38 658 ASN A N 1
ATOM 5396 C CA . ASN A 1 658 ? 44.804 20.681 -183.198 1.00 80.38 658 ASN A CA 1
ATOM 5397 C C . ASN A 1 658 ? 44.360 21.375 -181.894 1.00 80.38 658 ASN A C 1
ATOM 5399 O O . ASN A 1 658 ? 44.993 22.339 -181.462 1.00 80.38 658 ASN A O 1
ATOM 5403 N N . MET A 1 659 ? 43.271 20.905 -181.271 1.00 78.19 659 MET A N 1
ATOM 5404 C CA . MET A 1 659 ? 42.702 21.427 -180.025 1.00 78.19 659 MET A CA 1
ATOM 5405 C C . MET A 1 659 ? 42.711 20.356 -178.932 1.00 78.19 659 MET A C 1
ATOM 5407 O O . MET A 1 659 ? 42.442 19.185 -179.185 1.00 78.19 659 MET A O 1
ATOM 5411 N N . VAL A 1 660 ? 42.987 20.778 -177.700 1.00 80.62 660 VAL A N 1
ATOM 5412 C CA . VAL A 1 660 ? 43.061 19.914 -176.520 1.00 80.62 660 VAL A CA 1
ATOM 5413 C C . VAL A 1 660 ? 42.048 20.366 -175.476 1.00 80.62 660 VAL A C 1
ATOM 5415 O O . VAL A 1 660 ? 41.922 21.563 -175.209 1.00 80.62 660 VAL A O 1
ATOM 5418 N N . TYR A 1 661 ? 41.360 19.400 -174.873 1.00 81.88 661 TYR A N 1
ATOM 5419 C CA . TYR A 1 661 ? 40.316 19.576 -173.863 1.00 81.88 661 TYR A CA 1
ATOM 5420 C C . TYR A 1 661 ? 40.632 18.729 -172.624 1.00 81.88 661 TYR A C 1
ATOM 5422 O O . TYR A 1 661 ? 41.229 17.664 -172.767 1.00 81.88 661 TYR A O 1
ATOM 5430 N N . VAL A 1 662 ? 40.178 19.125 -171.429 1.00 78.06 662 VAL A N 1
ATOM 5431 C CA . VAL A 1 662 ? 40.165 18.202 -170.273 1.00 78.06 662 VAL A CA 1
ATOM 5432 C C . VAL A 1 662 ? 39.003 17.217 -170.384 1.00 78.06 662 VAL A C 1
ATOM 5434 O O . VAL A 1 662 ? 37.871 17.592 -170.700 1.00 78.06 662 VAL A O 1
ATOM 5437 N N . SER A 1 663 ? 39.297 15.952 -170.102 1.00 70.31 663 SER A N 1
ATOM 5438 C CA . SER A 1 663 ? 38.329 14.861 -170.034 1.00 70.31 663 SER A CA 1
ATOM 5439 C C . SER A 1 663 ? 37.520 14.937 -168.737 1.00 70.31 663 SER A C 1
ATOM 5441 O O . SER A 1 663 ? 38.078 15.032 -167.649 1.00 70.31 663 SER A O 1
ATOM 5443 N N . LYS A 1 664 ? 36.186 14.886 -168.828 1.00 60.09 664 LYS A N 1
ATOM 5444 C CA . LYS A 1 664 ? 35.270 15.081 -167.685 1.00 60.09 664 LYS A CA 1
ATOM 5445 C C . LYS A 1 664 ? 34.932 13.800 -166.898 1.00 60.09 664 LYS A C 1
ATOM 5447 O O . LYS A 1 664 ? 33.882 13.734 -166.261 1.00 60.09 664 LYS A O 1
ATOM 5452 N N . HIS A 1 665 ? 35.795 12.786 -166.942 1.00 55.72 665 HIS A N 1
ATOM 5453 C CA . HIS A 1 665 ? 35.551 11.482 -166.312 1.00 55.72 665 HIS A CA 1
ATOM 5454 C C . HIS A 1 665 ? 36.695 11.031 -165.397 1.00 55.72 665 HIS A C 1
ATOM 5456 O O . HIS A 1 665 ? 37.324 10.008 -165.640 1.00 55.72 665 HIS A O 1
ATOM 5462 N N . LEU A 1 666 ? 36.903 11.786 -164.318 1.00 51.03 666 LEU A N 1
ATOM 5463 C CA . LEU A 1 666 ? 37.573 11.377 -163.080 1.00 51.03 666 LEU A CA 1
ATOM 5464 C C . LEU A 1 666 ? 36.885 12.117 -161.915 1.00 51.03 666 LEU A C 1
ATOM 5466 O O . LEU A 1 666 ? 36.411 13.240 -162.105 1.00 51.03 666 LEU A O 1
ATOM 5470 N N . THR A 1 667 ? 36.760 11.448 -160.766 1.00 45.34 667 THR A N 1
ATOM 5471 C CA . THR A 1 667 ? 36.087 11.922 -159.537 1.00 45.34 667 THR A CA 1
ATOM 5472 C C . THR A 1 667 ? 37.057 12.574 -158.567 1.00 45.34 667 THR A C 1
ATOM 5474 O O . THR A 1 667 ? 38.091 11.914 -158.314 1.00 45.34 667 THR A O 1
#

pLDDT: mean 74.38, std 16.79, range [27.95, 93.38]

Radius of gyration: 114.58 Å; Cα contacts (8 Å, |Δi|>4): 101; chains: 1; bounding box: 288×122×325 Å

Sequence (667 aa):
MQEENRPEAGGLKAEEFYSADLLRKNLSDLESAVDDVRLGLDAAISGSLENLKDNILNMKDLVSERLVAKVHIRFASELIKNTFVDTVSEVVDEVREQAMQNLSNAIEGEMQVFREAINKFAKNFSNVLKGEREKVNETIRQFDKQLAEREALLKKNTLALVEKVKELEEKDRELETRRRELEEVKSSLEQKRAELESVESQMKAALGKYEEEKLKSRTLLEKLENAEQEIKKLESKEKEVRQRVEELNNQLLEREKIFKETSEKLKEKEKILEDKTRELDQKRVSLEKIEKELENARQEYNNLKKVLEEEKSRSGDLLEKYEKARLEAKKLEEEEAEARARIQELNSQLKEKEKMLDERTKYLLEKEKALEVTNTQLAAKSRELQEKEKELTAKREELEKVRFELESTSKELSKLQMTLETERGRAAELEEKLEGAQLELSKFNQQIKNLESMVKERDAFIAEGANMLKLKEREVERLKSLIEDSRKDLELKEDRLRDAQKLLEQLESDAAGLRSEIENLKSDIEGNAALIRQKESQLRLKEEEIKALKDEMQIIQKQIFVRKDEIEAKVKELETKAKEMEKMKEELEREKKIREEQLEKYREAMVLDPRFKIYFIIESLKKISIDSLIKATGIAPVQVRANLAWLERAGMVKVEDNMVYVSKHLT

Mean predicted aligned error: 24.84 Å